Protein 7A9J (pdb70)

InterPro domains:
  IPR000873 AMP-dependent synthetase/ligase domain [PF00501] (7-368)
  IPR020845 AMP-binding, conserved site [PS00455] (165-176)
  IPR025110 AMP-binding enzyme, C-terminal domain [PF13193] (418-493)
  IPR042099 ANL, N-terminal domain [G3DSA:3.40.50.12780] (2-405)
  IPR045851 AMP-binding enzyme domain superfamily [G3DSA:3.30.300.30] (406-503)

Solvent-accessible surface area: 23138 Å² total; per-residue (Å²): 136,24,1,17,34,22,0,104,116,31,0,70,120,74,33,194,91,52,0,0,62,32,57,122,124,102,23,18,0,90,80,0,2,70,30,0,21,88,0,1,5,9,0,58,85,18,83,3,121,92,43,38,32,0,0,0,6,0,8,35,32,28,48,0,0,0,0,0,0,0,0,2,19,4,4,1,2,0,0,10,0,43,52,180,49,35,30,159,84,0,59,79,17,3,102,51,0,31,0,10,0,0,0,0,17,90,106,36,0,59,116,4,51,148,52,0,65,52,6,139,107,5,85,53,6,7,0,26,93,7,86,138,120,21,93,99,134,68,4,38,22,10,113,67,2,32,67,108,83,43,74,169,43,153,42,98,33,124,62,117,47,51,1,0,0,2,32,80,132,71,0,0,0,1,2,2,107,1,0,35,24,0,2,70,5,0,67,62,1,0,62,22,105,168,61,215,134,162,20,6,0,0,14,10,26,38,2,4,34,32,46,1,0,4,0,3,0,0,0,0,34,67,16,37,11,3,2,15,3,53,116,94,26,39,122,86,9,8,105,7,2,50,118,23,144,8,27,1,0,0,0,52,49,63,24,0,67,124,1,28,136,44,30,129,98,52,147,128,75,15,107,6,43,112,15,12,0,0,2,10,38,68,69,27,7,3,76,7,0,27,87,0,68,138,50,17,29,0,78,0,20,9,8,5,18,48,28,30,7,1,4,6,0,0,18,0,94,44,0,77,64,37,121,76,8,0,3,0,59,41,8,85,55,18,72,37,91,44,67,116,78,163,71,75,24,1,28,0,20,0,48,6,40,2,71,11,50,0,28,19,55,17,151,95,44,100,130,38,81,78,92,84,73,18,66,16,16,1,8,0,70,91,66,171,99,20,3,0,3,5,5,6,86,79,156,28,49,4,103,26,153,62,142,40,0,13,4,31,34,0,18,25,18,0,30,95,30,79,24,2,23,26,12,10,0,4,21,7,115,43,175,195,61,49,46,54,2,0,0,0,0,42,11,66,122,159,80,88,26,145,3,88,54,0,23,64,47,0,73,123,79,21,46,156,81,38,23,2,38,4,0,0,10,20,108,136,11,65,97,202,113,36,58,171,130,10,28,88,77,8,132,101,8,71,78,115,22,108,137,48,56,88,104

Foldseek 3Di:
DFLLVLLVVLCVVQVADWAAAELPDTDGSNRLVQQLLLLLVLCVVLVNAAAAEEEEEEFDDSVNLSPLSNCQQRNHAYEQDDPVDQLVRSLVCCQLVLHQAYEYEDVRCVNNVVSVVVNVSHQAYEYDPPDPVPPDRRYYHPCSSRVDGRPPDHHDFDQQGWHYFYPPVWTFTAGSQLLVQQLVLLLVQWQFDDDDVQAEEEEPRTCSHVQNVSNSSNCSSVVHHYYGYDPVCLVVVQVNCVSPVGREYEYALVSLVVVLVVQVDDDVARACLRHAYEHEEQAFCLVSQVSNCVRHVHFYKYFHDDVQQSHTFAIGRGSPVDLFTFGHAGTPPKDWDADPPVDQKGWIKIQHPSHTQAIRRSPDGHGDDNPDIDGSQWMWGADPVRITGTQGGVVQWDAFPNDTAGQSRVQSQQCVDPQFPGKGKGWEQDPPGRIAIEMETATDDVDDDDVVVVLVSCVVPHDPSNDHQKYFYANDDDVCPDSPVCNVCVVVSNVRGPHMDGD

Organism: NCBI:txid180957

B-factor: mean 47.19, std 19.4, range [20.2, 141.41]

Sequence (503 aa):
MNTFSSSFRKHALLHSKETAVKSINHNISFYNLLLLIQRIATGLKSANIKKGDRISIHMGNCFELIIATYYACLKIGAVFVPLSLKLSAKEVKNLIQHSSSCCAYIGDKKRFYETKQEIESCTMLEKIWVIDLKIEDKENNTHNWEEIISQPYDYSEDNIYTDEIASIFYTPKGIVYSQKTLIDAVNLTKVTINPRLPKSKPAILSLVDLISPWSSILITFAALQKGYSVLLLSEVDIENITETLKETQPAWIAGTPSNFHKIIKNEENNNNSLDLSETVCVAGGGDDSCATELSQKFFECFGSHLQSSYGQTELGGPVIYHHDIYAINEPSIGWPLPGVEIKINNTQSSNGELLIRSPAKTIGIWNGHDIELFPSDRWLATGDLVRQENNGNLIFLGREKDQIKIEGYPVYPIEIENTLIQHADIAASVVFSVPDKYAGERIIALIQPQKNHSLKAETIASYLSDNLAHYKHPSEYIFIKEIPVNISRRKLSNEYHLLKSQAEKVFTL

Radius of gyration: 25.02 Å; Cα contacts (8 Å, |Δi|>4): 1084; chains: 1; bounding box: 44×54×77 Å

Secondary structure (DSSP, 8-state):
--HHHHHHHHHHHSTTSEEEE-SS-EEEHHHHHHHHHHHHHHHHHTT--TT-EEEEE--S-HHHHHHHHHHHHHTPEEEE--TT--HHHHHHHHHHTT-SEEEE-HHHHHHSHHHHHT-TT-SEEEETT--GGG-BTTEEEHHHHTSSPP--------TTSEEEEEE---EEEEEHHHHHHHHHHHHTT--PPPP----EEEE-S-TTSHHHHHHHHHHHHTT-EEE---HHHHHTHHHHHHHH--SEEEE-HHHHHHHHHHHHS-SS----TT-EEEEEESS--HHHHHHHHHHH----EEEEE-GGGSSEEEEES-GGG-SS-EEEEEPTT-EEEE---SSS-EEEEEE-SS---EEE-SSSEEEPPTTPPEEEEEEEEE-TTS-EEEEEEGGG-EEETTEEE-HHHHHHHHHTSTTEEEEEEEEEEETTTEEEEEEEEEE-TT----HHHHHHHHHHHS-GGGS-SEEEE-SS------HHHHHHTHHHHHHH-SEEEE-

Nearest PDB structures (foldseek):
  7a9j-assembly1_A  TM=1.002E+00  e=0.000E+00  Pectobacterium brasiliense
  7a9i-assembly1_A  TM=9.997E-01  e=0.000E+00  Pectobacterium brasiliense
  1ult-assembly1_B  TM=7.584E-01  e=1.498E-34  Thermus thermophilus
  1v25-assembly1_B  TM=7.107E-01  e=8.959E-32  Thermus thermophilus
  5upq-assembly1_B  TM=6.745E-01  e=4.871E-26  Streptomyces platensis subsp. rosaceus

Structure (mmCIF, N/CA/C/O backbone):
data_7A9J
#
_entry.id   7A9J
#
_cell.length_a   77.611
_cell.length_b   115.167
_cell.length_c   71.013
_cell.angle_alpha   90.000
_cell.angle_beta   90.000
_cell.angle_gamma   90.000
#
_symmetry.space_group_name_H-M   'P 21 21 2'
#
loop_
_entity.id
_entity.type
_entity.pdbx_description
1 polymer Cfl
2 non-polymer '6-ethyl-1-oxidanylidene-indene-4-carboxylic acid'
3 non-polymer 'PHOSPHATE ION'
4 water water
#
loop_
_atom_site.group_PDB
_atom_site.id
_atom_site.type_symbol
_atom_site.label_atom_id
_atom_site.label_alt_id
_atom_site.label_comp_id
_atom_site.label_asym_id
_atom_site.label_entity_id
_atom_site.label_seq_id
_atom_site.pdbx_PDB_ins_code
_atom_site.Cartn_x
_atom_site.Cartn_y
_atom_site.Cartn_z
_atom_site.occupancy
_atom_site.B_iso_or_equiv
_atom_site.auth_seq_id
_atom_site.auth_comp_id
_atom_site.auth_asym_id
_atom_site.auth_atom_id
_atom_site.pdbx_PDB_model_num
ATOM 1 N N . MET A 1 22 ? 88.64693 34.19997 60.30524 1.000 69.39156 1 MET A N 1
ATOM 2 C CA . MET A 1 22 ? 87.40028 34.43134 61.02938 1.000 47.63294 1 MET A CA 1
ATOM 3 C C . MET A 1 22 ? 86.21383 33.94134 60.23455 1.000 51.29853 1 MET A C 1
ATOM 4 O O . MET A 1 22 ? 85.84264 34.54972 59.21130 1.000 46.08313 1 MET A O 1
ATOM 9 N N . ASN A 1 23 ? 85.54228 32.91842 60.73258 1.000 37.79834 2 ASN A N 1
ATOM 10 C CA . ASN A 1 23 ? 84.38051 32.43336 59.99605 1.000 31.81049 2 ASN A CA 1
ATOM 11 C C . ASN A 1 23 ? 83.13835 33.27187 60.33487 1.000 30.03936 2 ASN A C 1
ATOM 12 O O . ASN A 1 23 ? 83.18382 34.20786 61.15833 1.000 31.58090 2 ASN A O 1
ATOM 17 N N . THR A 1 24 ? 82.00627 32.95539 59.68469 1.000 29.14458 3 THR A N 1
ATOM 18 C CA . THR A 1 24 ? 80.82866 33.83234 59.78162 1.000 24.26115 3 THR A CA 1
ATOM 19 C C . THR A 1 24 ? 80.32256 33.91298 61.23525 1.000 29.69549 3 THR A C 1
ATOM 20 O O . THR A 1 24 ? 80.00408 34.99087 61.74251 1.000 28.79731 3 THR A O 1
ATOM 24 N N . PHE A 1 25 ? 80.18398 32.77235 61.91394 1.000 29.26551 4 PHE A N 1
ATOM 25 C CA . PHE A 1 25 ? 79.73629 32.87657 63.30028 1.000 31.25754 4 PHE A CA 1
ATOM 26 C C . PHE A 1 25 ? 80.72657 33.66982 64.14779 1.000 31.28114 4 PHE A C 1
ATOM 27 O O . PHE A 1 25 ? 80.32439 34.52934 64.95136 1.000 30.91007 4 PHE A O 1
ATOM 35 N N . SER A 1 26 ? 82.02276 33.36540 64.02212 1.000 30.39601 5 SER A N 1
ATOM 36 C CA . SER A 1 26 ? 82.94031 34.01114 64.95487 1.000 34.75525 5 SER A CA 1
ATOM 37 C C . SER A 1 26 ? 83.03157 35.50610 64.66580 1.000 32.67189 5 SER A C 1
ATOM 38 O O . SER A 1 26 ? 83.26990 36.30011 65.57657 1.000 34.11574 5 SER A O 1
ATOM 41 N N A SER A 1 27 ? 82.80155 35.92092 63.41019 0.588 31.08348 6 SER A N 1
ATOM 42 N N B SER A 1 27 ? 82.79819 35.90186 63.41121 0.412 31.10251 6 SER A N 1
ATOM 43 C CA A SER A 1 27 ? 82.73283 37.34897 63.11687 0.588 28.92608 6 SER A CA 1
ATOM 44 C CA B SER A 1 27 ? 82.73792 37.31773 63.08371 0.412 29.07576 6 SER A CA 1
ATOM 45 C C A SER A 1 27 ? 81.52625 37.98836 63.77086 0.588 33.16846 6 SER A C 1
ATOM 46 C C B SER A 1 27 ? 81.53433 37.98274 63.73744 0.412 33.12371 6 SER A C 1
ATOM 47 O O A SER A 1 27 ? 81.60402 39.12298 64.25585 0.588 32.38910 6 SER A O 1
ATOM 48 O O B SER A 1 27 ? 81.63216 39.11621 64.22116 0.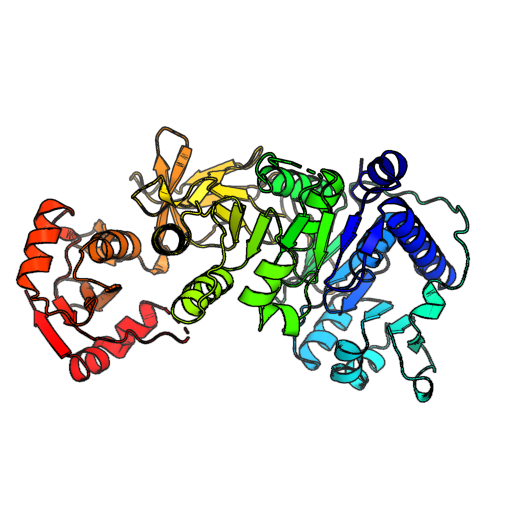412 32.38268 6 SER A O 1
ATOM 53 N N . PHE A 1 28 ? 80.37812 37.30889 63.73050 1.000 30.78525 7 PHE A N 1
ATOM 54 C CA . PHE A 1 28 ? 79.21677 37.81968 64.41798 1.000 31.97380 7 PHE A CA 1
ATOM 55 C C . PHE A 1 28 ? 79.50096 37.93945 65.92481 1.000 34.05569 7 PHE A C 1
ATOM 56 O O . PHE A 1 28 ? 79.17283 38.94832 66.56417 1.000 35.20895 7 PHE A O 1
ATOM 64 N N . ARG A 1 29 ? 80.04595 36.86586 66.50661 1.000 30.49106 8 ARG A N 1
ATOM 65 C CA . ARG A 1 29 ? 80.27003 36.79213 67.95844 1.000 32.82187 8 ARG A CA 1
ATOM 66 C C . ARG A 1 29 ? 81.14886 37.93722 68.41228 1.000 35.55508 8 ARG A C 1
ATOM 67 O O . ARG A 1 29 ? 80.84964 38.62538 69.41224 1.000 36.86561 8 ARG A O 1
ATOM 75 N N . LYS A 1 30 ? 82.26090 38.11794 67.70894 1.000 36.84581 9 LYS A N 1
ATOM 76 C CA . LYS A 1 30 ? 83.21283 39.15959 68.05453 1.000 39.68961 9 LYS A CA 1
ATOM 77 C C . LYS A 1 30 ? 82.50212 40.49973 68.08913 1.000 51.71046 9 LYS A C 1
ATOM 78 O O . LYS A 1 30 ? 82.55880 41.22006 69.092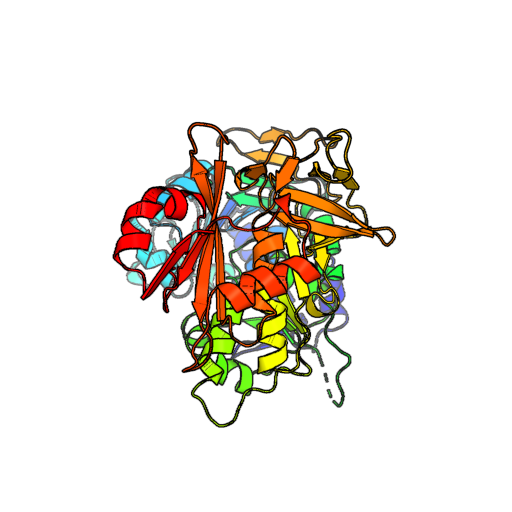40 1.000 45.05049 9 LYS A O 1
ATOM 84 N N . HIS A 1 31 ? 81.71867 40.79222 67.04733 1.000 42.79666 10 HIS A N 1
ATOM 85 C CA . HIS A 1 31 ? 80.99015 42.04900 67.06068 1.000 46.56893 10 HIS A CA 1
ATOM 86 C C . HIS A 1 31 ? 79.94000 42.11446 68.16553 1.000 53.73571 10 HIS A C 1
ATOM 87 O O . HIS A 1 31 ? 79.80007 43.14513 68.84279 1.000 46.16977 10 HIS A O 1
ATOM 94 N N . ALA A 1 32 ? 79.18638 41.04469 68.37734 1.000 46.58914 11 ALA A N 1
ATOM 95 C CA . ALA A 1 32 ? 78.20680 41.10242 69.44275 1.000 43.31375 11 ALA A CA 1
ATOM 96 C C . ALA A 1 32 ? 78.87528 41.37046 70.79222 1.000 55.71733 11 ALA A C 1
ATOM 97 O O . ALA A 1 32 ? 78.31729 42.06872 71.64623 1.000 48.47264 11 ALA A O 1
ATOM 99 N N . LEU A 1 33 ? 80.06095 40.81452 71.02111 1.000 42.59595 12 LEU A N 1
ATOM 100 C CA . LEU A 1 33 ? 80.62443 40.95049 72.36328 1.000 44.35765 12 LEU A CA 1
ATOM 101 C C . LEU A 1 33 ? 81.20801 42.32926 72.59667 1.000 61.30593 12 LEU A C 1
ATOM 102 O O . LEU A 1 33 ? 81.41447 42.72944 73.75216 1.000 53.67291 12 LEU A O 1
ATOM 107 N N . LEU A 1 34 ? 81.44150 43.07046 71.53557 1.000 44.71266 13 LEU A N 1
ATOM 108 C CA . LEU A 1 34 ? 82.01519 44.39946 71.61647 1.000 54.30423 13 LEU A CA 1
ATOM 109 C C . LEU A 1 34 ? 80.96612 45.48114 71.43461 1.000 61.51140 13 LEU A C 1
ATOM 110 O O . LEU A 1 34 ? 81.27035 46.65357 71.64730 1.000 58.65734 13 LEU A O 1
ATOM 115 N N . HIS A 1 35 ? 79.74429 45.11352 71.05808 1.000 56.24476 14 HIS A N 1
ATOM 116 C CA . HIS A 1 35 ? 78.66412 46.06534 70.80365 1.000 52.88501 14 HIS A CA 1
ATOM 117 C C . HIS A 1 35 ? 77.36608 45.52123 71.36572 1.000 39.55837 14 HIS A C 1
ATOM 118 O O . HIS A 1 35 ? 76.29725 45.62345 70.75229 1.000 39.64964 14 HIS A O 1
ATOM 125 N N . SER A 1 36 ? 77.47682 45.00546 72.58823 1.000 46.65410 15 SER A N 1
ATOM 126 C CA . SER A 1 36 ? 76.46472 44.13854 73.16783 1.000 42.67709 15 SER A CA 1
ATOM 127 C C . SER A 1 36 ? 75.09140 44.78405 73.18654 1.000 37.73114 15 SER A C 1
ATOM 128 O O . SER A 1 36 ? 74.08874 44.09759 72.96112 1.000 36.51602 15 SER A O 1
ATOM 131 N N . LYS A 1 37 ? 75.01219 46.08319 73.54052 1.000 35.13532 16 LYS A N 1
ATOM 132 C CA . LYS A 1 37 ? 73.72584 46.68745 73.85641 1.000 37.45685 16 LYS A CA 1
ATOM 133 C C . LYS A 1 37 ? 72.97922 47.15248 72.63589 1.000 37.42728 16 LYS A C 1
ATOM 134 O O . LYS A 1 37 ? 71.79089 47.49719 72.72889 1.000 37.41876 16 LYS A O 1
ATOM 140 N N . GLU A 1 38 ? 73.64666 47.18466 71.49794 1.000 35.93735 17 GLU A N 1
ATOM 141 C CA . GLU A 1 38 ? 73.01287 47.75292 70.32018 1.000 37.94018 17 GLU A CA 1
ATOM 142 C C . GLU A 1 38 ? 72.03861 46.75970 69.70361 1.000 31.03820 17 GLU A C 1
ATOM 143 O O . GLU A 1 38 ? 72.16142 45.54885 69.89659 1.000 30.29643 17 GLU A O 1
ATOM 149 N N . THR A 1 39 ? 70.99352 47.30455 69.09377 1.000 33.93256 18 THR A N 1
ATOM 150 C CA . THR A 1 39 ? 69.96922 46.46872 68.47224 1.000 36.82415 18 THR A CA 1
ATOM 151 C C . THR A 1 39 ? 70.56070 45.73045 67.27628 1.000 33.03709 18 THR A C 1
ATOM 152 O O . THR A 1 39 ? 71.11271 46.35048 66.36993 1.000 32.02684 18 THR A O 1
ATOM 156 N N . ALA A 1 40 ? 70.41904 44.40814 67.26899 1.000 29.72217 19 ALA A N 1
ATOM 157 C CA . ALA A 1 40 ? 70.84085 43.62203 66.11384 1.000 29.35150 19 ALA A CA 1
ATOM 158 C C . ALA A 1 40 ? 69.69288 43.41001 65.12101 1.000 29.76634 19 ALA A C 1
ATOM 159 O O . ALA A 1 40 ? 69.90944 43.49191 63.89910 1.000 27.33978 19 ALA A O 1
ATOM 161 N N . VAL A 1 41 ? 68.48968 43.07819 65.57737 1.000 26.60803 20 VAL A N 1
ATOM 162 C CA . VAL A 1 41 ? 67.35159 42.73427 64.71814 1.000 26.54448 20 VAL A CA 1
ATOM 163 C C . VAL A 1 41 ? 66.12488 43.40494 65.30060 1.000 37.77513 20 VAL A C 1
ATOM 164 O O . VAL A 1 41 ? 65.96070 43.46761 66.52664 1.000 34.74964 20 VAL A O 1
ATOM 168 N N . LYS A 1 42 ? 65.26934 43.90678 64.43873 1.000 28.47813 21 LYS A N 1
ATOM 169 C CA . LYS A 1 42 ? 64.01440 44.47665 64.88896 1.000 32.71827 21 LYS A CA 1
ATOM 170 C C . LYS A 1 42 ? 62.90899 44.10484 63.92254 1.000 34.32804 21 LYS A C 1
ATOM 171 O O . LYS A 1 42 ? 63.14160 43.73834 62.76707 1.000 31.43233 21 LYS A O 1
ATOM 177 N N . SER A 1 43 ? 61.69852 44.12271 64.45054 1.000 32.61039 22 SER A N 1
ATOM 178 C CA . SER A 1 43 ? 60.49883 43.93867 63.66276 1.000 35.50812 22 SER A CA 1
ATOM 179 C C . SER A 1 43 ? 59.63025 45.10819 64.03159 1.000 38.72573 22 SER A C 1
ATOM 180 O O . SER A 1 43 ? 60.07954 46.02322 64.74028 1.000 40.14153 22 SER A O 1
ATOM 183 N N . ILE A 1 44 ? 58.39159 45.12144 63.56509 1.000 31.95063 23 ILE A N 1
ATOM 184 C CA . ILE A 1 44 ? 57.53129 46.21352 63.96091 1.000 37.23003 23 ILE A CA 1
ATOM 185 C C . ILE A 1 44 ? 57.28283 46.17886 65.47022 1.000 44.45243 23 ILE A C 1
ATOM 186 O O . ILE A 1 44 ? 57.19324 47.22521 66.10611 1.000 46.91545 23 ILE A O 1
ATOM 191 N N . ASN A 1 45 ? 57.16075 44.98845 66.05766 1.000 40.36332 24 ASN A N 1
ATOM 192 C CA . ASN A 1 45 ? 56.78527 44.88918 67.47429 1.000 46.10236 24 ASN A CA 1
ATOM 193 C C . ASN A 1 45 ? 57.85786 44.34333 68.40018 1.000 42.38676 24 ASN A C 1
ATOM 194 O O . ASN A 1 45 ? 57.59683 44.20887 69.61041 1.000 44.74934 24 ASN A O 1
ATOM 199 N N . HIS A 1 46 ? 59.03340 44.02542 67.89709 1.000 40.78928 25 HIS A N 1
ATOM 200 C CA . HIS A 1 46 ? 60.04020 43.35591 68.69600 1.000 41.43438 25 HIS A CA 1
ATOM 201 C C . HIS A 1 46 ? 61.42268 43.86415 68.33460 1.000 40.85598 25 HIS A C 1
ATOM 202 O O . HIS A 1 46 ? 61.67458 44.41870 67.25186 1.000 35.96152 25 HIS A O 1
ATOM 209 N N . ASN A 1 47 ? 62.34369 43.61470 69.24691 1.000 31.74034 26 ASN A N 1
ATOM 210 C CA . ASN A 1 47 ? 63.73189 43.84534 68.92977 1.000 34.24922 26 ASN A CA 1
ATOM 211 C C . ASN A 1 47 ? 64.59252 42.94138 69.79478 1.000 35.65268 26 ASN A C 1
ATOM 212 O O . ASN A 1 47 ? 64.17422 42.44954 70.86246 1.000 35.80161 26 ASN A O 1
ATOM 217 N N . ILE A 1 48 ? 65.81996 42.77701 69.35205 1.000 30.83955 27 ILE A N 1
ATOM 218 C CA . ILE A 1 48 ? 66.77084 41.97690 70.10629 1.000 34.71923 27 ILE A CA 1
ATOM 219 C C . ILE A 1 48 ? 68.14272 42.61422 69.95209 1.000 30.66526 27 ILE A C 1
ATOM 220 O O . ILE A 1 48 ? 68.53662 43.00337 68.84516 1.000 33.73051 27 ILE A O 1
ATOM 225 N N . SER A 1 49 ? 68.86452 42.75189 71.07135 1.000 29.75672 28 SER A N 1
ATOM 226 C CA . SER A 1 49 ? 70.21303 43.29060 70.99965 1.000 32.78652 28 SER A CA 1
ATOM 227 C C . SER A 1 49 ? 71.18749 42.27349 70.42706 1.000 31.18088 28 SER A C 1
ATOM 228 O O . SER A 1 49 ? 70.94484 41.06338 70.43458 1.000 29.66574 28 SER A O 1
ATOM 231 N N . PHE A 1 50 ? 72.36568 42.76856 70.04665 1.000 29.19705 29 PHE A N 1
ATOM 232 C CA . PHE A 1 50 ? 73.43635 41.83938 69.64326 1.000 34.85856 29 PHE A CA 1
ATOM 233 C C . PHE A 1 50 ? 73.74430 40.80722 70.74244 1.000 34.00460 29 PHE A C 1
ATOM 234 O O . PHE A 1 50 ? 73.85886 39.59396 70.46861 1.000 31.79504 29 PHE A O 1
ATOM 242 N N . TYR A 1 51 ? 73.85188 41.27313 71.98366 1.000 30.09043 30 TYR A N 1
ATOM 243 C CA . TYR A 1 51 ? 74.21740 40.36156 73.06464 1.000 33.78019 30 TYR A CA 1
ATOM 244 C C . TYR A 1 51 ? 73.14221 39.31466 73.23503 1.000 35.49794 30 TYR A C 1
ATOM 245 O O . TYR A 1 51 ? 73.44063 38.11712 73.31422 1.000 33.03726 30 TYR A O 1
ATOM 254 N N . ASN A 1 52 ? 71.87879 39.74584 73.27881 1.000 31.39744 31 ASN A N 1
ATOM 255 C CA . ASN A 1 52 ? 70.80191 38.75138 73.47303 1.000 35.40483 31 ASN A CA 1
ATOM 256 C C . ASN A 1 52 ? 70.62652 37.81265 72.28286 1.000 32.05447 31 ASN A C 1
ATOM 257 O O . ASN A 1 52 ? 70.18991 36.65839 72.46309 1.000 32.78248 31 ASN A O 1
ATOM 262 N N . LEU A 1 53 ? 70.89458 38.28823 71.05280 1.000 31.01815 32 LEU A N 1
ATOM 263 C CA . LEU A 1 53 ? 70.89189 37.38559 69.92133 1.000 29.79087 32 LEU A CA 1
ATOM 264 C C . LEU A 1 53 ? 72.00297 36.35062 70.04928 1.000 29.57734 32 LEU A C 1
ATOM 265 O O . LEU A 1 53 ? 71.76275 35.16826 69.80124 1.000 28.67603 32 LEU A O 1
ATOM 270 N N . LEU A 1 54 ? 73.21054 36.75745 70.46977 1.000 28.80375 33 LEU A N 1
ATOM 271 C CA . LEU A 1 54 ? 74.25409 35.77168 70.75683 1.000 31.97807 33 LEU A CA 1
ATOM 272 C C . LEU A 1 54 ? 73.80743 34.76471 71.82186 1.000 34.81783 33 LEU A C 1
ATOM 273 O O . LEU A 1 54 ? 74.05653 33.56095 71.68697 1.000 32.14364 33 LEU A O 1
ATOM 278 N N . LEU A 1 55 ? 73.15463 35.22355 72.88732 1.000 31.25278 34 LEU A N 1
ATOM 279 C CA . LEU A 1 55 ? 72.70341 34.27743 73.90876 1.000 32.55787 34 LEU A CA 1
ATOM 280 C C . LEU A 1 55 ? 71.71984 33.27734 73.32652 1.000 33.68012 34 LEU A C 1
ATOM 281 O O . LEU A 1 55 ? 71.83540 32.08341 73.60685 1.000 34.80063 34 LEU A O 1
ATOM 286 N N . LEU A 1 56 ? 70.78521 33.74294 72.48100 1.000 32.16488 35 LEU A N 1
ATOM 287 C CA . LEU A 1 56 ? 69.81674 32.84199 71.83461 1.000 35.46861 35 LEU A CA 1
ATOM 288 C C . LEU A 1 56 ? 70.51711 31.82917 70.91464 1.000 32.21564 35 LEU A C 1
ATOM 289 O O . LEU A 1 56 ? 70.22059 30.62064 70.94404 1.000 34.60713 35 LEU A O 1
ATOM 294 N N . ILE A 1 57 ? 71.48943 32.31055 70.13545 1.000 30.31810 36 ILE A N 1
ATOM 295 C CA . ILE A 1 57 ? 72.27172 31.43695 69.26011 1.000 34.96787 36 ILE A CA 1
ATOM 296 C C . ILE A 1 57 ? 72.95085 30.35377 70.07012 1.000 30.59055 36 ILE A C 1
ATOM 297 O O . ILE A 1 57 ? 72.96973 29.16917 69.68226 1.000 32.95540 36 ILE A O 1
ATOM 302 N N . GLN A 1 58 ? 73.53594 30.74545 71.20125 1.000 31.85414 37 GLN A N 1
ATOM 303 C CA . GLN A 1 58 ? 74.20798 29.77210 72.05494 1.000 37.65245 37 GLN A CA 1
ATOM 304 C C . GLN A 1 58 ? 73.24053 28.72795 72.59170 1.000 39.57293 37 GLN A C 1
ATOM 305 O O . GLN A 1 58 ? 73.59368 27.53684 72.61549 1.000 35.57863 37 GLN A O 1
ATOM 311 N N . ARG A 1 59 ? 72.03200 29.15020 73.05295 1.000 34.11932 38 ARG A N 1
ATOM 312 C CA . ARG A 1 59 ? 71.05137 28.18504 73.55763 1.000 41.62092 38 ARG A CA 1
ATOM 313 C C . ARG A 1 59 ? 70.61711 27.20739 72.44858 1.000 35.67615 38 ARG A C 1
ATOM 314 O O . ARG A 1 59 ? 70.50152 25.98132 72.70528 1.000 35.38288 38 ARG A O 1
ATOM 322 N N . ILE A 1 60 ? 70.42313 27.72100 71.22945 1.000 34.34583 39 ILE A N 1
ATOM 323 C CA . ILE A 1 60 ? 70.01512 26.84534 70.12971 1.000 32.89625 39 ILE A CA 1
ATOM 324 C C . ILE A 1 60 ? 71.12085 25.83569 69.84891 1.000 33.67165 39 ILE A C 1
ATOM 325 O O . ILE A 1 60 ? 70.87178 24.62555 69.76528 1.000 33.34916 39 ILE A O 1
ATOM 330 N N . ALA A 1 61 ? 72.36824 26.30919 69.78505 1.000 32.63723 40 ALA A N 1
ATOM 331 C CA . ALA A 1 61 ? 73.50105 25.39925 69.61433 1.000 37.81171 40 ALA A CA 1
ATOM 332 C C . ALA A 1 61 ? 73.52566 24.30972 70.67502 1.000 42.31426 40 ALA A C 1
ATOM 333 O O . ALA A 1 61 ? 73.77290 23.13287 70.36246 1.000 39.25267 40 ALA A O 1
ATOM 335 N N . THR A 1 62 ? 73.27343 24.66613 71.94611 1.000 38.34970 41 THR A N 1
ATOM 336 C CA . THR A 1 62 ? 73.28125 23.63476 72.96492 1.000 41.76560 41 THR A CA 1
ATOM 337 C C . THR A 1 62 ? 72.12937 22.65781 72.76817 1.000 41.55792 41 THR A C 1
ATOM 338 O O . THR A 1 62 ? 72.30982 21.44736 72.94840 1.000 38.34346 41 THR A O 1
ATOM 342 N N . GLY A 1 63 ? 70.94785 23.16337 72.39214 1.000 37.30173 42 GLY A N 1
ATOM 343 C CA . GLY A 1 63 ? 69.81401 22.27812 72.17284 1.000 45.79764 42 GLY A CA 1
ATOM 344 C C . GLY A 1 63 ? 70.04510 21.30158 71.02799 1.000 37.84548 42 GLY A C 1
ATOM 345 O O . GLY A 1 63 ? 69.74267 20.09575 71.15199 1.000 42.49112 42 GLY A O 1
ATOM 346 N N . LEU A 1 64 ? 70.62660 21.79119 69.93636 1.000 38.49056 43 LEU A N 1
ATOM 347 C CA . LEU A 1 64 ? 70.97613 20.94542 68.79739 1.000 37.62101 43 LEU A CA 1
ATOM 348 C C . LEU A 1 64 ? 71.93523 19.85647 69.23408 1.000 40.38137 43 LEU A C 1
ATOM 349 O O . LEU A 1 64 ? 71.71712 18.66783 68.97526 1.000 39.84756 43 LEU A O 1
ATOM 354 N N . LYS A 1 65 ? 73.00560 20.24263 69.92621 1.000 41.20225 44 LYS A N 1
ATOM 355 C CA . LYS A 1 65 ? 73.97435 19.22612 70.32232 1.000 41.59654 44 LYS A CA 1
ATOM 356 C C . LYS A 1 65 ? 73.37629 18.28489 71.35011 1.000 47.14321 44 LYS A C 1
ATOM 357 O O . LYS A 1 65 ? 73.65455 17.07395 71.31531 1.000 46.00301 44 LYS A O 1
ATOM 363 N N . SER A 1 66 ? 72.52871 18.79929 72.24737 1.000 42.17576 45 SER A N 1
ATOM 364 C CA . SER A 1 66 ? 71.90430 17.90944 73.22700 1.000 43.25248 45 SER A CA 1
ATOM 365 C C . SER A 1 66 ? 70.97229 16.89855 72.57474 1.000 48.43856 45 SER A C 1
ATOM 366 O O . SER A 1 66 ? 70.75672 15.80692 73.12433 1.000 48.36459 45 SER A O 1
ATOM 369 N N . ALA A 1 67 ? 70.41215 17.25518 71.42077 1.000 43.72515 46 ALA A N 1
ATOM 370 C CA . ALA A 1 67 ? 69.57576 16.38182 70.61715 1.000 48.59664 46 ALA A CA 1
ATOM 371 C C . ALA A 1 67 ? 70.38154 15.56486 69.62995 1.000 46.22071 46 ALA A C 1
ATOM 372 O O . ALA A 1 67 ? 69.80766 15.02016 68.68899 1.000 47.91668 46 ALA A O 1
ATOM 374 N N . ASN A 1 68 ? 71.69948 15.48835 69.81168 1.000 50.70935 47 ASN A N 1
ATOM 375 C CA . ASN A 1 68 ? 72.57540 14.59734 69.06416 1.000 49.50442 47 ASN A CA 1
ATOM 376 C C . ASN A 1 68 ? 72.82020 15.08155 67.63155 1.000 52.45252 47 ASN A C 1
ATOM 377 O O . ASN A 1 68 ? 73.22647 14.29314 66.76750 1.000 52.45294 47 ASN A O 1
ATOM 382 N N . ILE A 1 69 ? 72.56096 16.35524 67.35409 1.000 44.15699 48 ILE A N 1
ATOM 383 C CA . ILE A 1 69 ? 73.01274 16.97658 66.11183 1.000 44.43748 48 ILE A CA 1
ATOM 384 C C . ILE A 1 69 ? 74.51224 17.23951 66.22499 1.000 57.81285 48 ILE A C 1
ATOM 385 O O . ILE A 1 69 ? 75.00950 17.67026 67.27932 1.000 56.19780 48 ILE A O 1
ATOM 390 N N . LYS A 1 70 ? 75.24770 16.88819 65.17480 1.000 46.53341 49 LYS A N 1
ATOM 391 C CA . LYS A 1 70 ? 76.70480 16.89834 65.17487 1.000 48.35219 49 LYS A CA 1
ATOM 392 C C . LYS A 1 70 ? 77.17020 17.69885 63.97544 1.000 46.87363 49 LYS A C 1
ATOM 393 O O . LYS A 1 70 ? 76.40554 17.90778 63.04007 1.000 42.52005 49 LYS A O 1
ATOM 399 N N . LYS A 1 71 ? 78.42083 18.16430 64.02774 1.000 42.79300 50 LYS A N 1
ATOM 400 C CA . LYS A 1 71 ? 79.06065 18.77186 62.85838 1.000 43.91491 50 LYS A CA 1
ATOM 401 C C . LYS A 1 71 ? 78.86043 17.87180 61.64342 1.000 41.97824 50 LYS A C 1
ATOM 402 O O . LYS A 1 71 ? 79.10427 16.66793 61.72258 1.000 41.88172 50 LYS A O 1
ATOM 408 N N . GLY A 1 72 ? 78.41462 18.45610 60.51899 1.000 40.54500 51 GLY A N 1
ATOM 409 C CA . GLY A 1 72 ? 78.17705 17.73001 59.28695 1.000 48.05634 51 GLY A CA 1
ATOM 410 C C . GLY A 1 72 ? 76.75924 17.21756 59.07416 1.000 47.34380 51 GLY A C 1
ATOM 411 O O . GLY A 1 72 ? 76.40255 16.87338 57.93848 1.000 43.07316 51 GLY A O 1
ATOM 412 N N . ASP A 1 73 ? 75.94712 17.13659 60.12855 1.000 41.86917 52 ASP A N 1
ATOM 413 C CA . ASP A 1 73 ? 74.53557 16.81653 59.96090 1.000 41.36468 52 ASP A CA 1
ATOM 414 C C . ASP A 1 73 ? 73.82936 17.93810 59.20060 1.000 40.72686 52 ASP A C 1
ATOM 415 O O . ASP A 1 73 ? 74.14581 19.11490 59.36392 1.000 39.55904 52 ASP A O 1
ATOM 420 N N . ARG A 1 74 ? 72.81869 17.57809 58.42204 1.000 39.39137 53 ARG A N 1
ATOM 421 C CA . ARG A 1 74 ? 72.11036 18.53987 57.58144 1.000 40.38845 53 ARG A CA 1
ATOM 422 C C . ARG A 1 74 ? 70.75723 18.84753 58.20988 1.000 32.01208 53 ARG A C 1
ATOM 423 O O . ARG A 1 74 ? 70.00669 17.94861 58.56249 1.000 37.29213 53 ARG A O 1
ATOM 431 N N . ILE A 1 75 ? 70.45128 20.13211 58.33784 1.000 31.55488 54 ILE A N 1
ATOM 432 C CA . ILE A 1 75 ? 69.21781 20.59260 58.94168 1.000 30.46433 54 ILE A CA 1
ATOM 433 C C . ILE A 1 75 ? 68.43862 21.38698 57.90235 1.000 30.56085 54 ILE A C 1
ATOM 434 O O . ILE A 1 75 ? 68.92963 22.41121 57.41131 1.000 31.81112 54 ILE A O 1
ATOM 439 N N . SER A 1 76 ? 67.22814 20.92291 57.57077 1.000 33.22132 55 SER A N 1
ATOM 440 C CA . SER A 1 76 ? 66.33776 21.69271 56.69181 1.000 32.24990 55 SER A CA 1
ATOM 441 C C . SER A 1 76 ? 65.64715 22.77541 57.50893 1.000 36.67703 55 SER A C 1
ATOM 442 O O . SER A 1 76 ? 65.17813 22.51065 58.61346 1.000 31.26163 55 SER A O 1
ATOM 445 N N . ILE A 1 77 ? 65.59984 23.99605 56.97630 1.000 30.63196 56 ILE A N 1
ATOM 446 C CA . ILE A 1 77 ? 65.06096 25.14123 57.69308 1.000 31.57516 56 ILE A CA 1
ATOM 447 C C . ILE A 1 77 ? 63.93640 25.71143 56.84736 1.000 32.34446 56 ILE A C 1
ATOM 448 O O . ILE A 1 77 ? 64.10110 25.93760 55.63682 1.000 31.29798 56 ILE A O 1
ATOM 453 N N . HIS A 1 78 ? 62.82449 25.98109 57.48187 1.000 30.17828 57 HIS A N 1
ATOM 454 C CA . HIS A 1 78 ? 61.62865 26.20255 56.66127 1.000 32.57391 57 HIS A CA 1
ATOM 455 C C . HIS A 1 78 ? 60.74473 27.16979 57.45618 1.000 40.86088 57 HIS A C 1
ATOM 456 O O . HIS A 1 78 ? 59.84070 26.75851 58.16247 1.000 33.34798 57 HIS A O 1
ATOM 463 N N . MET A 1 79 ? 61.03448 28.47591 57.35662 1.000 31.25896 58 MET A N 1
ATOM 464 C CA . MET A 1 79 ? 60.28791 29.43950 58.16158 1.000 32.38147 58 MET A CA 1
ATOM 465 C C . MET A 1 79 ? 60.33000 30.84742 57.56155 1.000 32.72884 58 MET A C 1
ATOM 466 O O . MET A 1 79 ? 61.19599 31.18299 56.73060 1.000 31.52958 58 MET A O 1
ATOM 471 N N . GLY A 1 80 ? 59.29575 31.62161 57.91702 1.000 30.25791 59 GLY A N 1
ATOM 472 C CA . GLY A 1 80 ? 59.18900 33.01325 57.50696 1.000 35.61732 59 GLY A CA 1
ATOM 473 C C . GLY A 1 80 ? 60.13431 33.88732 58.31872 1.000 32.48391 59 GLY A C 1
ATOM 474 O O . GLY A 1 80 ? 60.94256 33.40173 59.10624 1.000 34.12759 59 GLY A O 1
ATOM 475 N N . ASN A 1 81 ? 60.11154 35.19924 58.04448 1.000 28.56291 60 ASN A N 1
ATOM 476 C CA . ASN A 1 81 ? 61.12296 36.06605 58.64719 1.000 27.80990 60 ASN A CA 1
ATOM 477 C C . ASN A 1 81 ? 60.86867 36.19640 60.16110 1.000 29.72686 60 ASN A C 1
ATOM 478 O O . ASN A 1 81 ? 59.80605 36.65458 60.56628 1.000 34.08615 60 ASN A O 1
ATOM 483 N N . CYS A 1 82 ? 61.82333 35.79287 60.95195 1.000 27.71998 61 CYS A N 1
ATOM 484 C CA . CYS A 1 82 ? 61.70621 35.97035 62.41398 1.000 29.15855 61 CYS A CA 1
ATOM 485 C C . CYS A 1 82 ? 63.10954 35.95207 62.99591 1.000 27.43241 61 CYS A C 1
ATOM 486 O O . CYS A 1 82 ? 64.08842 35.57199 62.32252 1.000 28.01582 61 CYS A O 1
ATOM 489 N N . PHE A 1 83 ? 63.20098 36.33503 64.29519 1.000 27.33856 62 PHE A N 1
ATOM 490 C CA . PHE A 1 83 ? 64.53475 36.38261 64.88691 1.000 26.94879 62 PHE A CA 1
ATOM 491 C C . PHE A 1 83 ? 65.09789 34.95692 65.02925 1.000 29.12946 62 PHE A C 1
ATOM 492 O O . PHE A 1 83 ? 66.31335 34.73367 64.95250 1.000 28.74032 62 PHE A O 1
ATOM 500 N N . GLU A 1 84 ? 64.20474 33.98105 65.21406 1.000 29.35147 63 GLU A N 1
ATOM 501 C CA . GLU A 1 84 ? 64.65361 32.60194 65.34651 1.000 27.04778 63 GLU A CA 1
ATOM 502 C C . GLU A 1 84 ? 65.34139 32.10665 64.09100 1.000 30.58715 63 GLU A C 1
ATOM 503 O O . GLU A 1 84 ? 66.25267 31.25932 64.20609 1.000 29.80232 63 GLU A O 1
ATOM 509 N N . LEU A 1 85 ? 64.95854 32.64150 62.90344 1.000 27.05107 64 LEU A N 1
ATOM 510 C CA . LEU A 1 85 ? 65.57201 32.16475 61.66506 1.000 28.08739 64 LEU A CA 1
ATOM 511 C C . LEU A 1 85 ? 67.04072 32.56727 61.62987 1.000 26.38891 64 LEU A C 1
ATOM 512 O O . LEU A 1 85 ? 67.91875 31.72294 61.38622 1.000 26.70613 64 LEU A O 1
ATOM 517 N N A ILE A 1 86 ? 67.34072 33.84139 61.90455 0.604 27.73541 65 ILE A N 1
ATOM 518 N N B ILE A 1 86 ? 67.31687 33.86109 61.86821 0.396 27.67236 65 ILE A N 1
ATOM 519 C CA A ILE A 1 86 ? 68.74479 34.24375 61.83260 0.604 28.36182 65 ILE A CA 1
ATOM 520 C CA B ILE A 1 86 ? 68.69702 34.34780 61.92573 0.396 28.25362 65 ILE A CA 1
ATOM 521 C C A ILE A 1 86 ? 69.53373 33.62714 62.99146 0.604 26.27592 65 ILE A C 1
ATOM 522 C C B ILE A 1 86 ? 69.47612 33.56344 62.96385 0.396 26.39452 65 ILE A C 1
ATOM 523 O O A ILE A 1 86 ? 70.69560 33.22394 62.81649 0.604 26.06591 65 ILE A O 1
ATOM 524 O O B ILE A 1 86 ? 70.55630 33.01786 62.69109 0.396 26.14500 65 ILE A O 1
ATOM 533 N N . ALA A 1 87 ? 68.90687 33.45498 64.16255 1.000 25.82795 66 ALA A N 1
ATOM 534 C CA . ALA A 1 87 ? 69.60892 32.78155 65.23663 1.000 26.87039 66 ALA A CA 1
ATOM 535 C C . ALA A 1 87 ? 69.95073 31.34291 64.85994 1.000 29.29435 66 ALA A C 1
ATOM 536 O O . ALA A 1 87 ? 71.03586 30.83642 65.21583 1.000 27.71013 66 ALA A O 1
ATOM 538 N N . THR A 1 88 ? 69.02180 30.66394 64.16273 1.000 26.95030 67 THR A N 1
ATOM 539 C CA . THR A 1 88 ? 69.24365 29.26799 63.79765 1.000 28.36377 67 THR A CA 1
ATOM 540 C C . THR A 1 88 ? 70.35177 29.15236 62.77255 1.000 27.67967 67 THR A C 1
ATOM 541 O O . THR A 1 88 ? 71.17874 28.25052 62.86743 1.000 29.17462 67 THR A O 1
ATOM 545 N N . TYR A 1 89 ? 70.38811 30.06389 61.76927 1.000 29.41599 68 TYR A N 1
ATOM 546 C CA . TYR A 1 89 ? 71.53494 30.04756 60.85613 1.000 29.75736 68 TYR A CA 1
ATOM 547 C C . TYR A 1 89 ? 72.84834 30.12811 61.63436 1.000 29.35910 68 TYR A C 1
ATOM 548 O O . TYR A 1 89 ? 73.77420 29.35495 61.38550 1.000 26.41614 68 TYR A O 1
ATOM 557 N N . TYR A 1 90 ? 72.95135 31.07064 62.57616 1.000 26.29354 69 TYR A N 1
ATOM 558 C CA . TYR A 1 90 ? 74.20599 31.20725 63.28954 1.000 29.43841 69 TYR A CA 1
ATOM 559 C C . TYR A 1 90 ? 74.49096 30.01483 64.20220 1.000 28.61123 69 TYR A C 1
ATOM 560 O O . TYR A 1 90 ? 75.66738 29.63825 64.40206 1.000 26.91228 69 TYR A O 1
ATOM 569 N N . ALA A 1 91 ? 73.44882 29.42931 64.79384 1.000 29.86120 70 ALA A N 1
ATOM 570 C CA . ALA A 1 91 ? 73.68512 28.23853 65.61197 1.000 33.73969 70 ALA A CA 1
ATOM 571 C C . ALA A 1 91 ? 74.22778 27.07118 64.77965 1.000 29.44342 70 ALA A C 1
ATOM 572 O O . ALA A 1 91 ? 75.10447 26.32203 65.26758 1.000 30.71866 70 ALA A O 1
ATOM 574 N N . CYS A 1 92 ? 73.69628 26.88341 63.54434 1.000 29.82200 71 CYS A N 1
ATOM 575 C CA . CYS A 1 92 ? 74.19443 25.84586 62.65595 1.000 33.52986 71 CYS A CA 1
ATOM 576 C C . CYS A 1 92 ? 75.65277 26.09611 62.32514 1.000 30.96406 71 CYS A C 1
ATOM 577 O O . CYS A 1 92 ? 76.49732 25.19135 62.40802 1.000 32.26563 71 CYS A O 1
ATOM 580 N N . LEU A 1 93 ? 75.96003 27.35465 62.00494 1.000 27.64309 72 LEU A N 1
ATOM 581 C CA . LEU A 1 93 ? 77.34140 27.73981 61.71348 1.000 34.64581 72 LEU A CA 1
ATOM 582 C C . LEU A 1 93 ? 78.26068 27.49478 62.89837 1.000 34.95188 72 LEU A C 1
ATOM 583 O O . LEU A 1 93 ? 79.39637 27.02464 62.72521 1.000 30.80015 72 LEU A O 1
ATOM 588 N N . LYS A 1 94 ? 77.80290 27.85838 64.10922 1.000 30.87231 73 LYS A N 1
ATOM 589 C CA . LYS A 1 94 ? 78.60609 27.69791 65.30196 1.000 31.84955 73 LYS A CA 1
ATOM 590 C C . LYS A 1 94 ? 79.03425 26.24842 65.48936 1.000 34.65256 73 LYS A C 1
ATOM 591 O O . LYS A 1 94 ? 80.18032 25.97346 65.85891 1.000 33.30592 73 LYS A O 1
ATOM 597 N N . ILE A 1 95 ? 78.11770 25.30125 65.25482 1.000 33.72121 74 ILE A N 1
ATOM 598 C CA . ILE A 1 95 ? 78.42712 23.92054 65.52305 1.000 34.19854 74 ILE A CA 1
ATOM 599 C C . ILE A 1 95 ? 78.80846 23.15272 64.28922 1.000 37.73731 74 ILE A C 1
ATOM 600 O O . ILE A 1 95 ? 79.18604 21.95903 64.42295 1.000 35.64991 74 ILE A O 1
ATOM 605 N N . GLY A 1 96 ? 78.78195 23.79723 63.10297 1.000 36.07935 75 GLY A N 1
ATOM 606 C CA . GLY A 1 96 ? 79.12183 23.11145 61.87727 1.000 39.30145 75 GLY A CA 1
ATOM 607 C C . GLY A 1 96 ? 78.01526 22.25108 61.33656 1.000 38.01215 75 GLY A C 1
ATOM 608 O O . GLY A 1 96 ? 78.28791 21.32601 60.56626 1.000 35.48725 75 GLY A O 1
ATOM 609 N N . ALA A 1 97 ? 76.78192 22.47589 61.77036 1.000 33.83546 76 ALA A N 1
ATOM 610 C CA . ALA A 1 97 ? 75.66380 21.82166 61.11624 1.000 33.64379 76 ALA A CA 1
ATOM 611 C C . ALA A 1 97 ? 75.36112 22.54187 59.81106 1.000 35.63229 76 ALA A C 1
ATOM 612 O O . ALA A 1 97 ? 75.40460 23.77423 59.72797 1.000 33.58409 76 ALA A O 1
ATOM 614 N N . VAL A 1 98 ? 75.09814 21.74449 58.78757 1.000 32.42588 77 VAL A N 1
ATOM 615 C CA . VAL A 1 98 ? 74.86319 22.24921 57.43540 1.000 32.91696 77 VAL A CA 1
ATOM 616 C C . VAL A 1 98 ? 73.40862 22.69151 57.32712 1.000 32.70764 77 VAL A C 1
ATOM 617 O O . VAL A 1 98 ? 72.48977 21.88587 57.51247 1.000 36.45971 77 VAL A O 1
ATOM 621 N N . PHE A 1 99 ? 73.16992 23.96774 57.04579 1.000 28.77966 78 PHE A N 1
ATOM 622 C CA . PHE A 1 99 ? 71.77264 24.35965 56.95282 1.000 30.53083 78 PHE A CA 1
ATOM 623 C C . PHE A 1 99 ? 71.28641 24.37239 55.50984 1.000 29.28435 78 PHE A C 1
ATOM 624 O O . PHE A 1 99 ? 72.04149 24.67709 54.58643 1.000 29.01029 78 PHE A O 1
ATOM 632 N N . VAL A 1 100 ? 70.02584 23.98946 55.34327 1.000 28.41811 79 VAL A N 1
ATOM 633 C CA . VAL A 1 100 ? 69.41896 23.76532 54.01198 1.000 27.66362 79 VAL A CA 1
ATOM 634 C C . VAL A 1 100 ? 68.12151 24.56504 53.99445 1.000 31.98720 79 VAL A C 1
ATOM 635 O O . VAL A 1 100 ? 67.06715 24.05447 54.38179 1.000 30.95301 79 VAL A O 1
ATOM 639 N N . PRO A 1 101 ? 68.15603 25.82780 53.56553 1.000 30.28510 80 PRO A N 1
ATOM 640 C CA . PRO A 1 101 ? 66.95158 26.64628 53.58279 1.000 29.34285 80 PRO A CA 1
ATOM 641 C C . PRO A 1 101 ? 65.95524 26.16987 52.52066 1.000 29.61424 80 PRO A C 1
ATOM 642 O O . PRO A 1 101 ? 66.32263 25.84638 51.36740 1.000 35.48007 80 PRO A O 1
ATOM 646 N N . LEU A 1 102 ? 64.69674 26.04403 52.93417 1.000 32.28150 81 LEU A N 1
ATOM 647 C CA . LEU A 1 102 ? 63.60999 25.58709 52.06142 1.000 32.78221 81 LEU A CA 1
ATOM 648 C C . LEU A 1 102 ? 62.71960 26.77225 51.72661 1.000 30.78751 81 LEU A C 1
ATOM 649 O O . LEU A 1 102 ? 61.99448 27.27224 52.58923 1.000 34.21510 81 LEU A O 1
ATOM 654 N N . SER A 1 103 ? 62.73706 27.16591 50.44977 1.000 32.75914 82 SER A N 1
ATOM 655 C CA . SER A 1 103 ? 62.07714 28.38110 50.02886 1.000 34.97734 82 SER A CA 1
ATOM 656 C C . SER A 1 103 ? 60.57956 28.30259 50.32059 1.000 33.90236 82 SER A C 1
ATOM 657 O O . SER A 1 103 ? 59.96434 27.23624 50.25466 1.000 35.12053 82 SER A O 1
ATOM 660 N N . LEU A 1 104 ? 59.99374 29.43368 50.71436 1.000 32.12002 83 LEU A N 1
ATOM 661 C CA . LEU A 1 104 ? 58.57235 29.46176 51.00080 1.000 34.03364 83 LEU A CA 1
ATOM 662 C C . LEU A 1 104 ? 57.71421 29.32475 49.74823 1.000 38.62762 83 LEU A C 1
ATOM 663 O O . LEU A 1 104 ? 56.49993 29.15615 49.87984 1.000 40.54643 83 LEU A O 1
ATOM 668 N N . LYS A 1 105 ? 58.30587 29.40533 48.54677 1.000 39.11075 84 LYS A N 1
ATOM 669 C CA . LYS A 1 105 ? 57.56802 29.20985 47.31889 1.000 38.75779 84 LYS A CA 1
ATOM 670 C C . LYS A 1 105 ? 57.39269 27.73975 46.98441 1.000 44.42159 84 LYS A C 1
ATOM 671 O O . LYS A 1 105 ? 56.57908 27.43859 46.13732 1.000 44.51934 84 LYS A O 1
ATOM 677 N N . LEU A 1 106 ? 58.09704 26.83179 47.66343 1.000 38.15089 85 LEU A N 1
ATOM 678 C CA . LEU A 1 106 ? 57.98330 25.41059 47.39809 1.000 41.89830 85 LEU A CA 1
ATOM 679 C C . LEU A 1 106 ? 56.64507 24.83416 47.84887 1.000 41.83910 85 LEU A C 1
ATOM 680 O O . LEU A 1 106 ? 56.17378 25.10727 48.95715 1.000 44.28100 85 LEU A O 1
ATOM 685 N N . SER A 1 107 ? 56.04689 24.01242 46.98200 1.000 41.33812 86 SER A N 1
ATOM 686 C CA . SER A 1 107 ? 54.91629 23.17550 47.37456 1.000 41.35243 86 SER A CA 1
ATOM 687 C C . SER A 1 107 ? 55.34240 22.13257 48.42210 1.000 36.12303 86 SER A C 1
ATOM 688 O O . SER A 1 107 ? 56.53184 21.89423 48.66246 1.000 39.55800 86 SER A O 1
ATOM 691 N N . ALA A 1 108 ? 54.33937 21.50889 49.05503 1.000 42.97929 87 ALA A N 1
ATOM 692 C CA . ALA A 1 108 ? 54.61046 20.45477 50.03455 1.000 48.72232 87 ALA A CA 1
ATOM 693 C C . ALA A 1 108 ? 55.38563 19.28217 49.41910 1.000 47.91229 87 ALA A C 1
ATOM 694 O O . ALA A 1 108 ? 56.30096 18.73542 50.04284 1.000 42.48181 87 ALA A O 1
ATOM 696 N N . LYS A 1 109 ? 55.05010 18.89303 48.19266 1.000 41.91892 88 LYS A N 1
ATOM 697 C CA . LYS A 1 109 ? 55.78617 17.79270 47.56548 1.000 48.38233 88 LYS A CA 1
ATOM 698 C C . LYS A 1 109 ? 57.21981 18.22284 47.28461 1.000 46.64459 88 LYS A C 1
ATOM 699 O O . LYS A 1 109 ? 58.16560 17.44241 47.46150 1.000 43.32366 88 LYS A O 1
ATOM 705 N N . GLU A 1 110 ? 57.40608 19.49353 46.93777 1.000 38.75384 89 GLU A N 1
ATOM 706 C CA . GLU A 1 110 ? 58.74393 19.97632 46.63467 1.000 40.48835 89 GLU A CA 1
ATOM 707 C C . GLU A 1 110 ? 59.58823 20.08178 47.88868 1.000 49.03046 89 GLU A C 1
ATOM 708 O O . GLU A 1 110 ? 60.79955 19.81762 47.86672 1.000 42.62561 89 GLU A O 1
ATOM 714 N N . VAL A 1 111 ? 58.96911 20.51938 48.97925 1.000 37.03420 90 VAL A N 1
ATOM 715 C CA . VAL A 1 111 ? 59.66147 20.57083 50.26420 1.000 37.48352 90 VAL A CA 1
ATOM 716 C C . VAL A 1 111 ? 60.11211 19.17599 50.66517 1.000 34.65071 90 VAL A C 1
ATOM 717 O O . VAL A 1 111 ? 61.27316 18.96581 51.01437 1.000 38.10540 90 VAL A O 1
ATOM 721 N N . LYS A 1 112 ? 59.20402 18.19285 50.56094 1.000 39.60448 91 LYS A N 1
ATOM 722 C CA . LYS A 1 112 ? 59.58393 16.82263 50.87185 1.000 43.46503 91 LYS A CA 1
ATOM 723 C C . LYS A 1 112 ? 60.74067 16.35174 49.99306 1.000 47.54085 91 LYS A C 1
ATOM 724 O O . LYS A 1 112 ? 61.71266 15.76272 50.48883 1.000 44.02229 91 LYS A O 1
ATOM 730 N N . ASN A 1 113 ? 60.68070 16.65456 48.69401 1.000 41.56889 92 ASN A N 1
ATOM 731 C CA . ASN A 1 113 ? 61.76983 16.25468 47.80570 1.000 46.38759 92 ASN A CA 1
ATOM 732 C C . ASN A 1 113 ? 63.11551 16.81296 48.25985 1.000 40.37481 92 ASN A C 1
ATOM 733 O O . ASN A 1 113 ? 64.12182 16.08757 48.26032 1.000 41.99096 92 ASN A O 1
ATOM 738 N N . LEU A 1 114 ? 63.16585 18.09862 48.65748 1.000 39.88354 93 LEU A N 1
ATOM 739 C CA . LEU A 1 114 ? 64.43558 18.66655 49.11548 1.000 38.77685 93 LEU A CA 1
ATOM 740 C C . LEU A 1 114 ? 64.88207 18.09093 50.45393 1.000 43.23632 93 LEU A C 1
ATOM 741 O O . LEU A 1 114 ? 66.08076 17.92294 50.68660 1.000 36.39595 93 LEU A O 1
ATOM 746 N N . ILE A 1 115 ? 63.95401 17.85805 51.37883 1.000 36.43052 94 ILE A N 1
ATOM 747 C CA . ILE A 1 115 ? 64.36394 17.24889 52.64372 1.000 39.76904 94 ILE A CA 1
ATOM 748 C C . ILE A 1 115 ? 65.01784 15.90875 52.38098 1.000 38.80993 94 ILE A C 1
ATOM 749 O O . ILE A 1 115 ? 66.06975 15.58842 52.95684 1.000 42.04090 94 ILE A O 1
ATOM 754 N N . GLN A 1 116 ? 64.42054 15.12832 51.48082 1.000 41.46509 95 GLN A N 1
ATOM 755 C CA . GLN A 1 116 ? 64.93724 13.80749 51.15844 1.000 44.20915 95 GLN A CA 1
ATOM 756 C C . GLN A 1 116 ? 66.22998 13.90770 50.36217 1.000 47.41655 95 GLN A C 1
ATOM 757 O O . GLN A 1 116 ? 67.22754 13.26151 50.69878 1.000 46.62588 95 GLN A O 1
ATOM 763 N N . HIS A 1 117 ? 66.23251 14.73340 49.31153 1.000 39.80105 96 HIS A N 1
ATOM 764 C CA . HIS A 1 117 ? 67.41074 14.84959 48.45398 1.000 44.58346 96 HIS A CA 1
ATOM 765 C C . HIS A 1 117 ? 68.62166 15.33681 49.24189 1.000 44.80063 96 HIS A C 1
ATOM 766 O O . HIS A 1 117 ? 69.73708 14.84153 49.03979 1.000 41.23911 96 HIS A O 1
ATOM 773 N N . SER A 1 118 ? 68.42886 16.33172 50.11419 1.000 40.25279 97 SER A N 1
ATOM 774 C CA . SER A 1 118 ? 69.51514 16.87622 50.91132 1.000 35.77863 97 SER A CA 1
ATOM 775 C C . SER A 1 118 ? 70.01429 15.90305 51.98335 1.000 39.86950 97 SER A C 1
ATOM 776 O O . SER A 1 118 ? 71.04319 16.18376 52.60479 1.000 42.95695 97 SER A O 1
ATOM 779 N N . SER A 1 119 ? 69.31921 14.78122 52.21637 1.000 41.67736 98 SER A N 1
ATOM 780 C CA . SER A 1 119 ? 69.66522 13.85300 53.29722 1.000 48.20681 98 SER A CA 1
ATOM 781 C C . SER A 1 119 ? 69.66742 14.57356 54.64332 1.000 50.27349 98 SER A C 1
ATOM 782 O O . SER A 1 119 ? 70.53377 14.35917 55.48896 1.000 47.52504 98 SER A O 1
ATOM 785 N N . SER A 1 120 ? 68.70118 15.45357 54.84165 1.000 44.31096 99 SER A N 1
ATOM 786 C CA . SER A 1 120 ? 68.60784 16.11932 56.12730 1.000 35.91552 99 SER A CA 1
ATOM 787 C C . SER A 1 120 ? 68.25906 15.12834 57.22126 1.000 39.36037 99 SER A C 1
ATOM 788 O O . SER A 1 120 ? 67.45534 14.21067 57.02480 1.000 44.50243 99 SER A O 1
ATOM 791 N N A CYS A 1 121 ? 68.86784 15.28915 58.39135 0.659 40.02179 100 CYS A N 1
ATOM 792 N N B CYS A 1 121 ? 68.90035 15.30758 58.37929 0.341 40.03260 100 CYS A N 1
ATOM 793 C CA A CYS A 1 121 ? 68.42199 14.50266 59.53059 0.659 38.97461 100 CYS A CA 1
ATOM 794 C CA B CYS A 1 121 ? 68.57658 14.55068 59.57824 0.341 39.12052 100 CYS A CA 1
ATOM 795 C C A CYS A 1 121 ? 67.67483 15.32657 60.57185 0.659 41.18141 100 CYS A C 1
ATOM 796 C C B CYS A 1 121 ? 67.69855 15.32450 60.55852 0.341 41.16835 100 CYS A C 1
ATOM 797 O O A CYS A 1 121 ? 67.23923 14.77136 61.59390 0.659 41.21318 100 CYS A O 1
ATOM 798 O O B CYS A 1 121 ? 67.19073 14.72672 61.51732 0.341 41.28481 100 CYS A O 1
ATOM 803 N N . ALA A 1 122 ? 67.49382 16.62220 60.34665 1.000 39.98239 101 ALA A N 1
ATOM 804 C CA . ALA A 1 122 ? 66.64160 17.39928 61.22988 1.000 38.09213 101 ALA A CA 1
ATOM 805 C C . ALA A 1 122 ? 65.92222 18.47038 60.42015 1.000 37.44770 101 ALA A C 1
ATOM 806 O O . ALA A 1 122 ? 66.37419 18.86111 59.34527 1.000 37.67250 101 ALA A O 1
ATOM 808 N N . TYR A 1 123 ? 64.80389 18.95831 60.97179 1.000 34.95140 102 TYR A N 1
ATOM 809 C CA . TYR A 1 123 ? 64.01953 20.02868 60.35517 1.000 33.25745 102 TYR A CA 1
ATOM 810 C C . TYR A 1 123 ? 63.68204 21.06309 61.43793 1.000 32.73378 102 TYR A C 1
ATOM 811 O O . TYR A 1 123 ? 63.32622 20.69101 62.55831 1.000 34.86945 102 TYR A O 1
ATOM 820 N N . ILE A 1 124 ? 63.82502 22.35703 61.11026 1.000 31.66043 103 ILE A N 1
ATOM 821 C CA . ILE A 1 124 ? 63.36458 23.45757 61.96569 1.000 33.75124 103 ILE A CA 1
ATOM 822 C C . ILE A 1 124 ? 62.44181 24.34664 61.13951 1.000 32.61379 103 ILE A C 1
ATOM 823 O O . ILE A 1 124 ? 62.83513 24.83897 60.07571 1.000 32.69439 103 ILE A O 1
ATOM 828 N N . GLY A 1 125 ? 61.21924 24.53112 61.60564 1.000 30.70116 104 GLY A N 1
ATOM 829 C CA . GLY A 1 125 ? 60.24785 25.31404 60.87171 1.000 34.02114 104 GLY A CA 1
ATOM 830 C C . GLY A 1 125 ? 59.37459 26.11445 61.81629 1.000 33.18963 104 GLY A C 1
ATOM 831 O O . GLY A 1 125 ? 59.45723 25.97818 63.04613 1.000 32.40903 104 GLY A O 1
ATOM 832 N N . ASP A 1 126 ? 58.54631 26.97771 61.23394 1.000 31.92346 105 ASP A N 1
ATOM 833 C CA . ASP A 1 126 ? 57.56927 27.71040 62.02064 1.000 32.67442 105 ASP A CA 1
ATOM 834 C C . ASP A 1 126 ? 56.18914 27.14221 61.79952 1.000 36.15574 105 ASP A C 1
ATOM 835 O O . ASP A 1 126 ? 55.97491 26.19147 61.02310 1.000 35.01258 105 ASP A O 1
ATOM 840 N N . LYS A 1 127 ? 55.24955 27.65018 62.60406 1.000 31.35672 106 LYS A N 1
ATOM 841 C CA . LYS A 1 127 ? 53.93808 27.04063 62.64044 1.000 31.56896 106 LYS A CA 1
ATOM 842 C C . LYS A 1 127 ? 53.29706 27.00673 61.25528 1.000 39.31807 106 LYS A C 1
ATOM 843 O O . LYS A 1 127 ? 52.81485 25.96019 60.79819 1.000 32.53986 106 LYS A O 1
ATOM 849 N N . LYS A 1 128 ? 53.27418 28.15809 60.57901 1.000 32.17696 107 LYS A N 1
ATOM 850 C CA . LYS A 1 128 ? 52.56963 28.25158 59.30219 1.000 34.93623 107 LYS A CA 1
ATOM 851 C C . LYS A 1 128 ? 53.15129 27.26470 58.28364 1.000 35.13294 107 LYS A C 1
ATOM 852 O O . LYS A 1 128 ? 52.39435 26.54744 57.61709 1.000 39.40955 107 LYS A O 1
ATOM 858 N N . ARG A 1 129 ? 54.48284 27.20724 58.17659 1.000 34.62039 108 ARG A N 1
ATOM 859 C CA . ARG A 1 129 ? 55.14387 26.36072 57.16542 1.000 35.51635 108 ARG A CA 1
ATOM 860 C C . ARG A 1 129 ? 54.97585 24.88054 57.49768 1.000 38.94335 108 ARG A C 1
ATOM 861 O O . ARG A 1 129 ? 54.62379 24.06234 56.63518 1.000 33.63344 108 ARG A O 1
ATOM 869 N N . PHE A 1 130 ? 55.18399 24.52186 58.76125 1.000 35.50994 109 PHE A N 1
ATOM 870 C CA . PHE A 1 130 ? 55.01096 23.13385 59.16874 1.000 33.21703 109 PHE A CA 1
ATOM 871 C C . PHE A 1 130 ? 53.60613 22.62141 58.90540 1.000 37.86337 109 PHE A C 1
ATOM 872 O O . PHE A 1 130 ? 53.43963 21.49770 58.44005 1.000 39.38003 109 PHE A O 1
ATOM 880 N N . TYR A 1 131 ? 52.56515 23.35625 59.31201 1.000 32.77864 110 TYR A N 1
ATOM 881 C CA . TYR A 1 131 ? 51.26115 22.74660 59.26677 1.000 34.53306 110 TYR A CA 1
ATOM 882 C C . TYR A 1 131 ? 50.74387 22.66290 57.83159 1.000 37.08353 110 TYR A C 1
ATOM 883 O O . TYR A 1 131 ? 49.87719 21.84877 57.55305 1.000 41.34384 110 TYR A O 1
ATOM 892 N N . GLU A 1 132 ? 51.33161 23.45328 56.94099 1.000 36.89232 111 GLU A N 1
ATOM 893 C CA . GLU A 1 132 ? 51.00852 23.31910 55.51135 1.000 44.16929 111 GLU A CA 1
ATOM 894 C C . GLU A 1 132 ? 51.65040 22.07559 54.89437 1.000 45.33062 111 GLU A C 1
ATOM 895 O O . GLU A 1 132 ? 51.28865 21.66551 53.77513 1.000 43.10206 111 GLU A O 1
ATOM 901 N N . THR A 1 133 ? 52.62372 21.49619 55.58966 1.000 39.48136 112 THR A N 1
ATOM 902 C CA . THR A 1 133 ? 53.53242 20.48349 55.06305 1.000 41.15659 112 THR A CA 1
ATOM 903 C C . THR A 1 133 ? 53.65835 19.28695 56.00320 1.000 42.58706 112 THR A C 1
ATOM 904 O O . THR A 1 133 ? 54.61536 18.51404 55.89121 1.000 42.15552 112 THR A O 1
ATOM 908 N N . LYS A 1 134 ? 52.73993 19.15118 56.95335 1.000 41.17734 113 LYS A N 1
ATOM 909 C CA . LYS A 1 134 ? 52.99787 18.30984 58.12033 1.000 45.43648 113 LYS A CA 1
ATOM 910 C C . LYS A 1 134 ? 53.17897 16.84248 57.73017 1.000 43.97997 113 LYS A C 1
ATOM 911 O O . LYS A 1 134 ? 54.12264 16.17297 58.17046 1.000 44.85802 113 LYS A O 1
ATOM 917 N N . GLN A 1 135 ? 52.25897 16.31657 56.93678 1.000 43.23167 114 GLN A N 1
ATOM 918 C CA . GLN A 1 135 ? 52.31372 14.89634 56.60575 1.000 45.43111 114 GLN A CA 1
ATOM 919 C C . GLN A 1 135 ? 53.58047 14.58013 55.82342 1.000 49.29495 114 GLN A C 1
ATOM 920 O O . GLN A 1 135 ? 54.25295 13.57534 56.08237 1.000 48.33066 114 GLN A O 1
ATOM 926 N N . GLU A 1 136 ? 53.95422 15.47117 54.90853 1.000 43.32255 115 GLU A N 1
ATOM 927 C CA . GLU A 1 136 ? 55.16847 15.27979 54.12077 1.000 48.85777 115 GLU A CA 1
ATOM 928 C C . GLU A 1 136 ? 56.40923 15.31499 55.00697 1.000 52.25655 115 GLU A C 1
ATOM 929 O O . GLU A 1 136 ? 57.26435 14.42794 54.94311 1.000 47.78589 115 GLU A O 1
ATOM 935 N N . ILE A 1 137 ? 56.51802 16.32047 55.86567 1.000 41.26225 116 ILE A N 1
ATOM 936 C CA . ILE A 1 137 ? 57.71075 16.41912 56.70266 1.000 40.39408 116 ILE A CA 1
ATOM 937 C C . ILE A 1 137 ? 57.80774 15.19126 57.60809 1.000 47.31043 116 ILE A C 1
ATOM 938 O O . ILE A 1 137 ? 58.84584 14.51499 57.67750 1.000 42.69754 116 ILE A O 1
ATOM 943 N N . GLU A 1 138 ? 56.69857 14.82087 58.22554 1.000 40.83994 117 GLU A N 1
ATOM 944 C CA . GLU A 1 138 ? 56.74088 13.73742 59.19778 1.000 47.93992 117 GLU A CA 1
ATOM 945 C C . GLU A 1 138 ? 56.90201 12.37464 58.55968 1.000 56.35067 117 GLU A C 1
ATOM 946 O O . GLU A 1 138 ? 57.16635 11.40735 59.28165 1.000 54.92747 117 GLU A O 1
ATOM 952 N N . SER A 1 139 ? 56.75273 12.27028 57.24368 1.000 49.91013 118 SER A N 1
ATOM 953 C CA . SER A 1 139 ? 56.97959 11.00124 56.57345 1.000 57.20293 118 SER A CA 1
ATOM 954 C C . SER A 1 139 ? 58.41204 10.86821 56.04201 1.000 60.87331 118 SER A C 1
ATOM 955 O O . SER A 1 139 ? 58.72421 9.86215 55.38976 1.000 57.69492 118 SER A O 1
ATOM 958 N N . CYS A 1 140 ? 59.28793 11.83378 56.33104 1.000 49.29742 119 CYS A N 1
ATOM 959 C CA . CYS A 1 140 ? 60.70524 11.78472 55.95331 1.000 46.77654 119 CYS A CA 1
ATOM 960 C C . CYS A 1 140 ? 61.46738 11.01440 57.02307 1.000 53.76593 119 CYS A C 1
ATOM 961 O O . CYS A 1 140 ? 61.84335 11.56906 58.05453 1.000 53.59114 119 CYS A O 1
ATOM 964 N N . THR A 1 141 ? 61.72885 9.73668 56.77441 1.000 52.86625 120 THR A N 1
ATOM 965 C CA . THR A 1 141 ? 62.12987 8.89682 57.89532 1.000 57.08496 120 THR A CA 1
ATOM 966 C C . THR A 1 141 ? 63.55031 9.15376 58.34750 1.000 54.51523 120 THR A C 1
ATOM 967 O O . THR A 1 141 ? 63.93322 8.67968 59.42707 1.000 66.68063 120 THR A O 1
ATOM 971 N N . MET A 1 142 ? 64.33326 9.87938 57.55321 1.000 56.70284 121 MET A N 1
ATOM 972 C CA . MET A 1 142 ? 65.65766 10.29032 57.96225 1.000 51.31721 121 MET A CA 1
ATOM 973 C C . MET A 1 142 ? 65.62966 11.42380 58.98702 1.000 50.92934 121 MET A C 1
ATOM 974 O O . MET A 1 142 ? 66.65149 11.65573 59.65016 1.000 49.83258 121 MET A O 1
ATOM 979 N N . LEU A 1 143 ? 64.49604 12.10911 59.17338 1.000 50.85058 122 LEU A N 1
ATOM 980 C CA . LEU A 1 143 ? 64.41329 13.20576 60.15878 1.000 46.78681 122 LEU A CA 1
ATOM 981 C C . LEU A 1 143 ? 64.37379 12.64209 61.57354 1.000 52.30352 122 LEU A C 1
ATOM 982 O O . LEU A 1 143 ? 63.36143 12.08589 62.00111 1.000 49.39108 122 LEU A O 1
ATOM 987 N N . GLU A 1 144 ? 65.46070 12.80980 62.31530 1.000 45.02476 123 GLU A N 1
ATOM 988 C CA . GLU A 1 144 ? 65.47381 12.36108 63.71215 1.000 49.89136 123 GLU A CA 1
ATOM 989 C C . GLU A 1 144 ? 64.86821 13.38302 64.68407 1.000 44.56582 123 GLU A C 1
ATOM 990 O O . GLU A 1 144 ? 64.42054 12.99817 65.78466 1.000 40.52872 123 GLU A O 1
ATOM 996 N N . LYS A 1 145 ? 64.91776 14.66589 64.33868 1.000 43.13514 124 LYS A N 1
ATOM 997 C CA . LYS A 1 145 ? 64.33447 15.75562 65.10053 1.000 48.68370 124 LYS A CA 1
ATOM 998 C C . LYS A 1 145 ? 63.62962 16.71114 64.15524 1.000 41.46372 124 LYS A C 1
ATOM 999 O O . LYS A 1 145 ? 64.20430 17.13492 63.14858 1.000 39.57298 124 LYS A O 1
ATOM 1005 N N . ILE A 1 146 ? 62.42103 17.08484 64.53272 1.000 39.37500 125 ILE A N 1
ATOM 1006 C CA . ILE A 1 146 ? 61.60673 18.08789 63.85642 1.000 35.67555 125 ILE A CA 1
ATOM 1007 C C . ILE A 1 146 ? 61.20961 19.08121 64.95043 1.000 38.01346 125 ILE A C 1
ATOM 1008 O O . ILE A 1 146 ? 60.41214 18.73392 65.80910 1.000 40.07902 125 ILE A O 1
ATOM 1013 N N . TRP A 1 147 ? 61.68792 20.31688 64.87735 1.000 35.98081 126 TRP A N 1
ATOM 1014 C CA . TRP A 1 147 ? 61.28640 21.35914 65.81347 1.000 37.46783 126 TRP A CA 1
ATOM 1015 C C . TRP A 1 147 ? 60.43485 22.40004 65.09644 1.000 34.87488 126 TRP A C 1
ATOM 1016 O O . TRP A 1 147 ? 60.75660 22.79894 63.95968 1.000 31.56092 126 TRP A O 1
ATOM 1027 N N . VAL A 1 148 ? 59.35861 22.83188 65.74817 1.000 34.26792 127 VAL A N 1
ATOM 1028 C CA . VAL A 1 148 ? 58.34113 23.70338 65.14363 1.000 33.75291 127 VAL A CA 1
ATOM 1029 C C . VAL A 1 148 ? 58.03516 24.81583 66.14216 1.000 34.34908 127 VAL A C 1
ATOM 1030 O O . VAL A 1 148 ? 57.64184 24.53939 67.29328 1.000 35.10653 127 VAL A O 1
ATOM 1034 N N . ILE A 1 149 ? 58.19888 26.05733 65.70637 1.000 31.67443 128 ILE A N 1
ATOM 1035 C CA . ILE A 1 149 ? 57.78444 27.18646 66.53013 1.000 33.79060 128 ILE A CA 1
ATOM 1036 C C . ILE A 1 149 ? 56.27459 27.18852 66.61815 1.000 35.99630 128 ILE A C 1
ATOM 1037 O O . ILE A 1 149 ? 55.57681 27.09988 65.59251 1.000 36.63634 128 ILE A O 1
ATOM 1042 N N . ASP A 1 150 ? 55.75191 27.23923 67.85449 1.000 33.97327 129 ASP A N 1
ATOM 1043 C CA . ASP A 1 150 ? 54.31859 27.22999 68.12119 1.000 38.30971 129 ASP A CA 1
ATOM 1044 C C . ASP A 1 150 ? 53.65232 25.93164 67.67124 1.000 36.33523 129 ASP A C 1
ATOM 1045 O O . ASP A 1 150 ? 52.45542 25.93872 67.36577 1.000 39.43637 129 ASP A O 1
ATOM 1050 N N . LEU A 1 151 ? 54.39601 24.80765 67.72480 1.000 36.71927 130 LEU A N 1
ATOM 1051 C CA . LEU A 1 151 ? 53.78402 23.48227 67.62122 1.000 39.83193 130 LEU A CA 1
ATOM 1052 C C . LEU A 1 151 ? 52.55402 23.35543 68.51109 1.000 43.94054 130 LEU A C 1
ATOM 1053 O O . LEU A 1 151 ? 52.59912 23.68858 69.70743 1.000 40.27978 130 LEU A O 1
ATOM 1058 N N . LYS A 1 152 ? 51.44777 22.82015 67.96796 1.000 41.31433 131 LYS A N 1
ATOM 1059 C CA . LYS A 1 152 ? 50.30260 22.50976 68.81844 1.000 45.12671 131 LYS A CA 1
ATOM 1060 C C . LYS A 1 152 ? 50.64451 21.34647 69.73417 1.000 43.29374 131 LYS A C 1
ATOM 1061 O O . LYS A 1 152 ? 51.35366 20.40884 69.35152 1.000 43.27652 131 LYS A O 1
ATOM 1067 N N . ILE A 1 153 ? 50.21440 21.43667 70.99133 1.000 45.75511 132 ILE A N 1
ATOM 1068 C CA . ILE A 1 153 ? 50.69835 20.43750 71.93288 1.000 44.06566 132 ILE A CA 1
ATOM 1069 C C . ILE A 1 153 ? 50.26269 19.02658 71.57008 1.000 49.32366 132 ILE A C 1
ATOM 1070 O O . ILE A 1 153 ? 50.99220 18.07174 71.84357 1.000 53.41953 132 ILE A O 1
ATOM 1075 N N . GLU A 1 154 ? 49.07537 18.84888 70.98722 1.000 49.61117 133 GLU A N 1
ATOM 1076 C CA . GLU A 1 154 ? 48.68877 17.48821 70.59914 1.000 49.24305 133 GLU A CA 1
ATOM 1077 C C . GLU A 1 154 ? 49.61214 16.87083 69.53951 1.000 47.56627 133 GLU A C 1
ATOM 1078 O O . GLU A 1 154 ? 49.47249 15.66400 69.26908 1.000 48.06759 133 GLU A O 1
ATOM 1084 N N . ASP A 1 155 ? 50.51125 17.64257 68.94080 1.000 47.97357 134 ASP A N 1
ATOM 1085 C CA . ASP A 1 155 ? 51.44877 17.15840 67.92455 1.000 48.44629 134 ASP A CA 1
ATOM 1086 C C . ASP A 1 155 ? 52.86641 16.97767 68.44526 1.000 44.72936 134 ASP A C 1
ATOM 1087 O O . ASP A 1 155 ? 53.76661 16.66470 67.66110 1.000 47.47307 134 ASP A O 1
ATOM 1092 N N . LYS A 1 156 ? 53.11283 17.19813 69.73265 1.000 47.20992 135 LYS A N 1
ATOM 1093 C CA . LYS A 1 156 ? 54.41570 16.82809 70.29069 1.000 56.28182 135 LYS A CA 1
ATOM 1094 C C . LYS A 1 156 ? 54.45060 15.31829 70.53164 1.000 50.72169 135 LYS A C 1
ATOM 1095 O O . LYS A 1 156 ? 53.93206 14.81714 71.53274 1.000 52.97943 135 LYS A O 1
ATOM 1101 N N . GLU A 1 157 ? 55.05724 14.57740 69.61407 1.000 51.95283 136 GLU A N 1
ATOM 1102 C CA . GLU A 1 157 ? 55.09169 13.12734 69.73351 1.000 52.39392 136 GLU A CA 1
ATOM 1103 C C . GLU A 1 157 ? 56.13705 12.63878 68.75521 1.000 60.92434 136 GLU A C 1
ATOM 1104 O O . GLU A 1 157 ? 56.51261 13.36584 67.83924 1.000 52.52738 136 GLU A O 1
ATOM 1110 N N . ASN A 1 158 ? 56.59511 11.39941 68.94564 1.000 56.64044 137 ASN A N 1
ATOM 1111 C CA . ASN A 1 158 ? 57.53454 10.75931 68.00901 1.000 60.12895 137 ASN A CA 1
ATOM 1112 C C . ASN A 1 158 ? 58.77159 11.63825 67.90626 1.000 51.54415 137 ASN A C 1
ATOM 1113 O O . ASN A 1 158 ? 59.42227 11.88707 68.93734 1.000 58.25846 137 ASN A O 1
ATOM 1118 N N . ASN A 1 159 ? 59.11389 12.15924 66.73454 1.000 49.61043 138 ASN A N 1
ATOM 1119 C CA . ASN A 1 159 ? 60.27377 13.01426 66.59748 1.000 42.96863 138 ASN A CA 1
ATOM 1120 C C . ASN A 1 159 ? 59.91200 14.48210 66.42879 1.000 40.13437 138 ASN A C 1
ATOM 1121 O O . ASN A 1 159 ? 60.78275 15.28243 66.11551 1.000 44.24922 138 ASN A O 1
ATOM 1126 N N . THR A 1 160 ? 58.66399 14.85406 66.67243 1.000 43.27732 139 THR A N 1
ATOM 1127 C CA . THR A 1 160 ? 58.25002 16.24575 66.50624 1.000 42.39410 139 THR A CA 1
ATOM 1128 C C . THR A 1 160 ? 58.21127 16.93644 67.85766 1.000 39.11305 139 THR A C 1
ATOM 1129 O O . THR A 1 160 ? 57.57042 16.43065 68.78526 1.000 41.98988 139 THR A O 1
ATOM 1133 N N . HIS A 1 161 ? 58.92473 18.07194 67.94670 1.000 42.00031 140 HIS A N 1
ATOM 1134 C CA . HIS A 1 161 ? 59.18334 18.78686 69.18886 1.000 44.72580 140 HIS A CA 1
ATOM 1135 C C . HIS A 1 161 ? 58.79002 20.24840 69.03813 1.000 44.06686 140 HIS A C 1
ATOM 1136 O O . HIS A 1 161 ? 58.80336 20.81240 67.94016 1.000 38.38651 140 HIS A O 1
ATOM 1143 N N . ASN A 1 162 ? 58.44649 20.86546 70.15605 1.000 43.88675 141 ASN A N 1
ATOM 1144 C CA . ASN A 1 162 ? 58.24805 22.30838 70.14571 1.000 39.77305 141 ASN A CA 1
ATOM 1145 C C . ASN A 1 162 ? 59.60065 23.00852 70.12958 1.000 38.21056 141 ASN A C 1
ATOM 1146 O O . ASN A 1 162 ? 60.55697 22.55765 70.78126 1.000 41.18042 141 ASN A O 1
ATOM 1151 N N . TRP A 1 163 ? 59.66124 24.14541 69.42626 1.000 32.46056 142 TRP A N 1
ATOM 1152 C CA . TRP A 1 163 ? 60.86793 24.96683 69.36315 1.000 30.46763 142 TRP A CA 1
ATOM 1153 C C . TRP A 1 163 ? 61.41185 25.29052 70.75910 1.000 35.37395 142 TRP A C 1
ATOM 1154 O O . TRP A 1 163 ? 62.63348 25.36146 70.95560 1.000 36.33604 142 TRP A O 1
ATOM 1165 N N . GLU A 1 164 ? 60.51910 25.57210 71.70055 1.000 33.52050 143 GLU A N 1
ATOM 1166 C CA . GLU A 1 164 ? 60.98776 25.91587 73.06154 1.000 38.01300 143 GLU A CA 1
ATOM 1167 C C . GLU A 1 164 ? 61.91967 24.86221 73.63229 1.000 47.08762 143 GLU A C 1
ATOM 1168 O O . GLU A 1 164 ? 62.76275 25.17202 74.49122 1.000 44.08779 143 GLU A O 1
ATOM 1174 N N . GLU A 1 165 ? 61.78439 23.61309 73.17952 1.000 40.20835 144 GLU A N 1
ATOM 1175 C CA . GLU A 1 165 ? 62.63837 22.56611 73.71415 1.000 43.71875 144 GLU A CA 1
ATOM 1176 C C . GLU A 1 165 ? 64.09421 22.78603 73.32981 1.000 44.44184 144 GLU A C 1
ATOM 1177 O O . GLU A 1 165 ? 64.99758 22.46334 74.12034 1.000 47.69264 144 GLU A O 1
ATOM 1183 N N . ILE A 1 166 ? 64.34088 23.36444 72.15320 1.000 38.28591 145 ILE A N 1
ATOM 1184 C CA . ILE A 1 166 ? 65.70868 23.51947 71.69093 1.000 35.27611 145 ILE A CA 1
ATOM 1185 C C . ILE A 1 166 ? 66.42683 24.63910 72.42398 1.000 40.19660 145 ILE A C 1
ATOM 1186 O O . ILE A 1 166 ? 67.65765 24.72956 72.32096 1.000 42.53502 145 ILE A O 1
ATOM 1191 N N . ILE A 1 167 ? 65.70333 25.55193 73.07483 1.000 38.57868 146 ILE A N 1
ATOM 1192 C CA . ILE A 1 167 ? 66.36543 26.60701 73.84672 1.000 39.82184 146 ILE A CA 1
ATOM 1193 C C . ILE A 1 167 ? 66.14228 26.47853 75.35644 1.000 42.77261 146 ILE A C 1
ATOM 1194 O O . ILE A 1 167 ? 66.35866 27.44070 76.08787 1.000 43.28380 146 ILE A O 1
ATOM 1199 N N . SER A 1 168 ? 6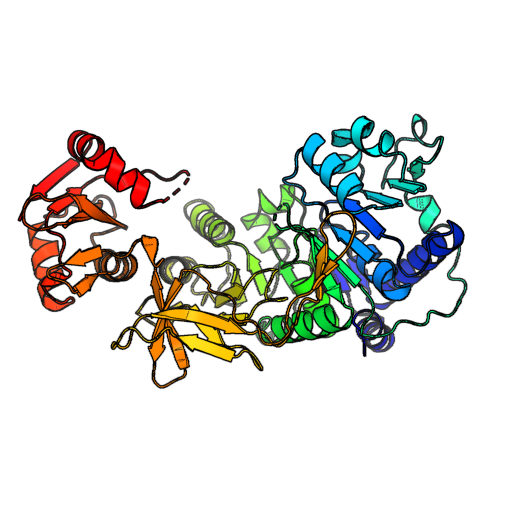5.63874 25.34512 75.83378 1.000 35.59440 147 SER A N 1
ATOM 1200 C CA . SER A 1 168 ? 65.30189 25.25626 77.25135 1.000 40.06543 147 SER A CA 1
ATOM 1201 C C . SER A 1 168 ? 66.54115 25.08651 78.12260 1.000 46.92380 147 SER A C 1
ATOM 1202 O O . SER A 1 168 ? 66.49402 25.43500 79.29781 1.000 50.30583 147 SER A O 1
ATOM 1205 N N . GLN A 1 169 ? 67.66248 24.60337 77.56847 1.000 43.07066 148 GLN A N 1
ATOM 1206 C CA . GLN A 1 169 ? 68.78849 24.40858 78.47960 1.000 56.99131 148 GLN A CA 1
ATOM 1207 C C . GLN A 1 169 ? 69.78706 25.54593 78.35154 1.000 53.53142 148 GLN A C 1
ATOM 1208 O O . GLN A 1 169 ? 70.04773 26.02391 77.24897 1.000 47.42040 148 GLN A O 1
ATOM 1214 N N . PRO A 1 170 ? 70.41392 25.98015 79.44937 1.000 48.54827 149 PRO A N 1
ATOM 1215 C CA . PRO A 1 170 ? 71.39639 27.05555 79.33127 1.000 47.97386 149 PRO A CA 1
ATOM 1216 C C . PRO A 1 170 ? 72.55819 26.58261 78.47152 1.000 44.83092 149 PRO A C 1
ATOM 1217 O O . PRO A 1 170 ? 72.82423 25.38051 78.35739 1.000 54.95425 149 PRO A O 1
ATOM 1221 N N . TYR A 1 171 ? 73.25750 27.55150 77.90428 1.000 45.63153 150 TYR A N 1
ATOM 1222 C CA . TYR A 1 171 ? 74.46776 27.29183 77.13263 1.000 50.74690 150 TYR A CA 1
ATOM 1223 C C . TYR A 1 171 ? 75.45342 26.47904 77.95414 1.000 47.13071 150 TYR A C 1
ATOM 1224 O O . TYR A 1 171 ? 75.65979 26.73918 79.15984 1.000 46.10661 150 TYR A O 1
ATOM 1233 N N . ASP A 1 172 ? 76.04397 25.46328 77.32402 1.000 48.69728 151 ASP A N 1
ATOM 1234 C CA . ASP A 1 172 ? 76.87981 24.52030 78.07596 1.000 53.92299 151 ASP A CA 1
ATOM 1235 C C . ASP A 1 172 ? 78.36631 24.76547 77.89284 1.000 51.64732 151 ASP A C 1
ATOM 1236 O O . ASP A 1 172 ? 79.17048 23.98522 78.41654 1.000 55.89481 151 ASP A O 1
ATOM 1241 N N . TYR A 1 173 ? 78.73079 25.83136 77.16995 1.000 51.41743 152 TYR A N 1
ATOM 1242 C CA . TYR A 1 173 ? 80.11063 26.27937 76.94441 1.000 58.40908 152 TYR A CA 1
ATOM 1243 C C . TYR A 1 173 ? 80.97441 25.22225 76.26075 1.000 59.95528 152 TYR A C 1
ATOM 1244 O O . TYR A 1 173 ? 82.20491 25.30764 76.30709 1.000 60.02663 152 TYR A O 1
ATOM 1253 N N . SER A 1 174 ? 80.36585 24.23789 75.59701 1.000 51.64446 153 SER A N 1
ATOM 1254 C CA . SER A 1 174 ? 81.15484 23.21384 74.92698 1.000 52.36751 153 SER A CA 1
ATOM 1255 C C . SER A 1 174 ? 81.86975 23.81802 73.72048 1.000 51.50647 153 SER A C 1
ATOM 1256 O O . SER A 1 174 ? 81.39799 24.77771 73.10387 1.000 50.32771 153 SER A O 1
ATOM 1259 N N . GLU A 1 175 ? 83.02640 23.25530 73.39630 1.000 52.88806 154 GLU A N 1
ATOM 1260 C CA . GLU A 1 175 ? 83.79471 23.77410 72.27936 1.000 53.84659 154 GLU A CA 1
ATOM 1261 C C . GLU A 1 175 ? 83.22470 23.25952 70.97032 1.000 46.31028 154 GLU A C 1
ATOM 1262 O O . GLU A 1 175 ? 82.56813 22.21651 70.92457 1.000 50.36098 154 GLU A O 1
ATOM 1268 N N . ASP A 1 176 ? 83.54764 23.97013 69.90879 1.000 45.39905 155 ASP A N 1
ATOM 1269 C CA . ASP A 1 176 ? 83.30410 23.55484 68.51788 1.000 46.66001 155 ASP A CA 1
ATOM 1270 C C . ASP A 1 176 ? 84.57231 23.77905 67.70320 1.000 50.68946 155 ASP A C 1
ATOM 1271 O O . ASP A 1 176 ? 85.24034 24.80345 67.85930 1.000 53.99226 155 ASP A O 1
ATOM 1276 N N . ASN A 1 177 ? 84.93002 22.81389 66.86002 1.000 48.30911 156 ASN A N 1
ATOM 1277 C CA . ASN A 1 177 ? 86.09398 22.96522 65.98604 1.000 48.14694 156 ASN A CA 1
ATOM 1278 C C . ASN A 1 177 ? 85.59823 23.06431 64.54913 1.000 39.08795 156 ASN A C 1
ATOM 1279 O O . ASN A 1 177 ? 85.25309 22.05104 63.92814 1.000 48.68696 156 ASN A O 1
ATOM 1284 N N . ILE A 1 178 ? 85.53798 24.29103 64.04807 1.000 36.92358 157 ILE A N 1
ATOM 1285 C CA . ILE A 1 178 ? 84.98594 24.60992 62.71818 1.000 35.79774 157 ILE A CA 1
ATOM 1286 C C . ILE A 1 178 ? 86.15223 25.03890 61.84236 1.000 43.61148 157 ILE A C 1
ATOM 1287 O O . ILE A 1 178 ? 86.94911 25.88106 62.25696 1.000 48.08513 157 ILE A O 1
ATOM 1292 N N . TYR A 1 179 ? 86.26717 24.45943 60.63479 1.000 37.41795 158 TYR A N 1
ATOM 1293 C CA . TYR A 1 179 ? 87.37000 24.74513 59.72236 1.000 39.06883 158 TYR A CA 1
ATOM 1294 C C . TYR A 1 179 ? 86.80771 25.31626 58.43308 1.000 35.60787 158 TYR A C 1
ATOM 1295 O O . TYR A 1 179 ? 85.67511 25.02107 58.07105 1.000 34.59113 158 TYR A O 1
ATOM 1304 N N . THR A 1 180 ? 87.54583 26.21822 57.79370 1.000 35.68630 159 THR A N 1
ATOM 1305 C CA . THR A 1 180 ? 86.89729 26.96870 56.71377 1.000 35.92722 159 THR A CA 1
ATOM 1306 C C . THR A 1 180 ? 86.60193 26.10977 55.49162 1.000 33.13791 159 THR A C 1
ATOM 1307 O O . THR A 1 180 ? 85.67446 26.43693 54.74827 1.000 35.71861 159 THR A O 1
ATOM 1311 N N . ASP A 1 181 ? 87.29031 24.97663 55.30840 1.000 35.92016 160 ASP A N 1
ATOM 1312 C CA . ASP A 1 181 ? 86.94819 24.14012 54.15947 1.000 36.75148 160 ASP A CA 1
ATOM 1313 C C . ASP A 1 181 ? 85.70379 23.26798 54.38103 1.000 37.44704 160 ASP A C 1
ATOM 1314 O O . ASP A 1 181 ? 85.23200 22.62230 53.42301 1.000 36.42969 160 ASP A O 1
ATOM 1319 N N . GLU A 1 182 ? 85.16047 23.20021 55.59524 1.000 36.78095 161 GLU A N 1
ATOM 1320 C CA . GLU A 1 182 ? 84.01409 22.32207 55.82572 1.000 34.90782 161 GLU A CA 1
ATOM 1321 C C . GLU A 1 182 ? 82.73095 22.87594 55.23282 1.000 29.96421 161 GLU A C 1
ATOM 1322 O O . GLU A 1 182 ? 82.55394 24.09384 55.07732 1.000 30.26006 161 GLU A O 1
ATOM 1328 N N . ILE A 1 183 ? 81.79157 21.96168 54.92872 1.000 31.62994 162 ILE A N 1
ATOM 1329 C CA . ILE A 1 183 ? 80.50303 22.39683 54.39924 1.000 34.23824 162 ILE A CA 1
ATOM 1330 C C . ILE A 1 183 ? 79.76692 23.21707 55.42435 1.000 37.20711 162 ILE A C 1
ATOM 1331 O O . ILE A 1 183 ? 79.71924 22.88237 56.61971 1.000 37.16479 162 ILE A O 1
ATOM 1336 N N . ALA A 1 184 ? 79.20298 24.32012 54.96021 1.000 34.15212 163 ALA A N 1
ATOM 1337 C CA . ALA A 1 184 ? 78.34205 25.16467 55.76817 1.000 33.75774 163 ALA A CA 1
ATOM 1338 C C . ALA A 1 184 ? 76.87296 25.08495 55.40907 1.000 32.11262 163 ALA A C 1
ATOM 1339 O O . ALA A 1 184 ? 76.03097 25.12152 56.31049 1.000 34.77079 163 ALA A O 1
ATOM 1341 N N . SER A 1 185 ? 76.52801 25.02210 54.10905 1.000 29.93451 164 SER A N 1
ATOM 1342 C CA . SER A 1 185 ? 75.12361 25.09317 53.73706 1.000 32.91291 164 SER A CA 1
ATOM 1343 C C . SER A 1 185 ? 74.94871 24.53479 52.32404 1.000 31.95498 164 SER A C 1
ATOM 1344 O O . SER A 1 185 ? 75.91907 24.28803 51.59214 1.000 30.48000 164 SER A O 1
ATOM 1347 N N . ILE A 1 186 ? 73.70241 24.21287 52.00016 1.000 29.60647 165 ILE A N 1
ATOM 1348 C CA . ILE A 1 186 ? 73.34553 23.77065 50.65661 1.000 31.59773 165 ILE A CA 1
ATOM 1349 C C . ILE A 1 186 ? 72.19923 24.64649 50.22168 1.000 35.21592 165 ILE A C 1
ATOM 1350 O O . ILE A 1 186 ? 71.15417 24.65155 50.87574 1.000 29.54182 165 ILE A O 1
ATOM 1355 N N . PHE A 1 187 ? 72.37974 25.37305 49.11367 1.000 31.72788 166 PHE A N 1
ATOM 1356 C CA . PHE A 1 187 ? 71.38846 26.32805 48.62717 1.000 34.49180 166 PHE A CA 1
ATOM 1357 C C . PHE A 1 187 ? 70.84278 25.77516 47.31839 1.000 35.03152 166 PHE A C 1
ATOM 1358 O O . PHE A 1 187 ? 71.55942 25.74375 46.30045 1.000 35.12768 166 PHE A O 1
ATOM 1366 N N . TYR A 1 188 ? 69.58436 25.32774 47.33601 1.000 33.28226 167 TYR A N 1
ATOM 1367 C CA . TYR A 1 188 ? 69.00090 24.67553 46.16853 1.000 34.17274 167 TYR A CA 1
ATOM 1368 C C . TYR A 1 188 ? 68.52575 25.73428 45.18109 1.000 39.37811 167 TYR A C 1
ATOM 1369 O O . TYR A 1 188 ? 67.87459 26.69872 45.57945 1.000 40.78269 167 TYR A O 1
ATOM 1378 N N . THR A 1 189 ? 68.87668 25.57097 43.91994 1.000 40.82161 168 THR A N 1
ATOM 1379 C CA . THR A 1 189 ? 68.48150 26.56740 42.90353 1.000 42.92509 168 THR A CA 1
ATOM 1380 C C . THR A 1 189 ? 66.98474 26.56004 42.62695 1.000 63.52028 168 THR A C 1
ATOM 1381 O O . THR A 1 189 ? 66.39283 25.49568 42.49958 1.000 64.16475 168 THR A O 1
ATOM 1385 N N . PRO A 1 196 ? 66.76848 21.95234 40.57336 1.000 83.45285 175 PRO A N 1
ATOM 1386 C CA . PRO A 1 196 ? 67.01638 20.82703 41.49578 1.000 68.54882 175 PRO A CA 1
ATOM 1387 C C . PRO A 1 1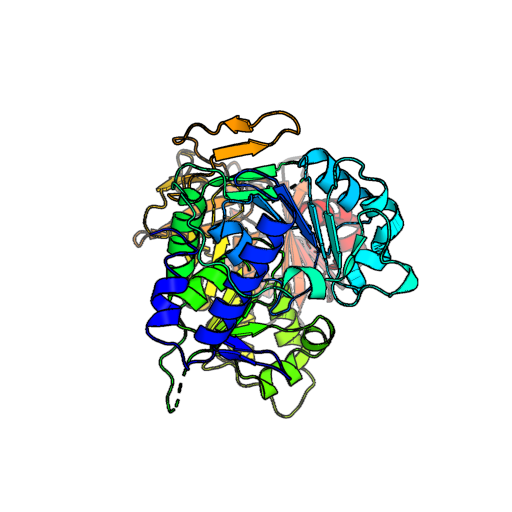96 ? 68.50229 20.61417 41.81650 1.000 66.11900 175 PRO A C 1
ATOM 1388 O O . PRO A 1 196 ? 68.96246 19.46041 41.96420 1.000 57.40173 175 PRO A O 1
ATOM 1392 N N . LYS A 1 197 ? 69.25693 21.70752 41.92855 1.000 49.70176 176 LYS A N 1
ATOM 1393 C CA . LYS A 1 197 ? 70.69788 21.62311 42.07906 1.000 43.44802 176 LYS A CA 1
ATOM 1394 C C . LYS A 1 197 ? 71.05906 22.19238 43.43788 1.000 36.40455 176 LYS A C 1
ATOM 1395 O O . LYS A 1 197 ? 70.80029 23.37820 43.70820 1.000 38.95976 176 LYS A O 1
ATOM 1401 N N . GLY A 1 198 ? 71.62740 21.34501 44.29937 1.000 34.36918 177 GLY A N 1
ATOM 1402 C CA . GLY A 1 198 ? 72.02640 21.79731 45.61289 1.000 37.13339 177 GLY A CA 1
ATOM 1403 C C . GLY A 1 198 ? 73.41799 22.38718 45.55848 1.000 36.41612 177 GLY A C 1
ATOM 1404 O O . GLY A 1 198 ? 74.38686 21.64825 45.48725 1.000 38.33211 177 GLY A O 1
ATOM 1405 N N . ILE A 1 199 ? 73.52257 23.70855 45.60689 1.000 33.61737 178 ILE A N 1
ATOM 1406 C CA . ILE A 1 199 ? 74.82304 24.36355 45.51300 1.000 36.86629 178 ILE A CA 1
ATOM 1407 C C . ILE A 1 199 ? 75.44638 24.35865 46.89958 1.000 31.92721 178 ILE A C 1
ATOM 1408 O O . ILE A 1 199 ? 74.85239 24.82974 47.86707 1.000 31.01230 178 ILE A O 1
ATOM 1413 N N . VAL A 1 200 ? 76.63729 23.79742 46.99915 1.000 32.47404 179 VAL A N 1
ATOM 1414 C CA . VAL A 1 200 ? 77.25993 23.55963 48.29569 1.000 33.08070 179 VAL A CA 1
ATOM 1415 C C . VAL A 1 200 ? 78.22534 24.69847 48.56934 1.000 31.24161 179 VAL A C 1
ATOM 1416 O O . VAL A 1 200 ? 79.13358 24.95236 47.77671 1.000 33.96297 179 VAL A O 1
ATOM 1420 N N . TYR A 1 201 ? 78.03599 25.34014 49.70729 1.000 32.65749 180 TYR A N 1
ATOM 1421 C CA . TYR A 1 201 ? 78.91981 26.38572 50.24418 1.000 28.79256 180 TYR A CA 1
ATOM 1422 C C . TYR A 1 201 ? 79.73180 25.80968 51.38962 1.000 29.04541 180 TYR A C 1
ATOM 1423 O O . TYR A 1 201 ? 79.16138 25.15628 52.27167 1.000 32.80301 180 TYR A O 1
ATOM 1432 N N . SER A 1 202 ? 81.04518 26.06507 51.38819 1.000 29.72489 181 SER A N 1
ATOM 1433 C CA . SER A 1 202 ? 81.82244 25.86998 52.60590 1.000 30.96082 181 SER A CA 1
ATOM 1434 C C . SER A 1 202 ? 81.72993 27.10240 53.50609 1.000 28.96390 181 SER A C 1
ATOM 1435 O O . SER A 1 202 ? 81.13223 28.12827 53.15232 1.000 28.93556 181 SER A O 1
ATOM 1438 N N . GLN A 1 203 ? 82.25661 26.94005 54.73687 1.000 31.36144 182 GLN A N 1
ATOM 1439 C CA . GLN A 1 203 ? 82.47758 28.09945 55.59385 1.000 31.95419 182 GLN A CA 1
ATOM 1440 C C . GLN A 1 203 ? 83.20051 29.20953 54.83120 1.000 29.20965 182 GLN A C 1
ATOM 1441 O O . GLN A 1 203 ? 82.81335 30.38782 54.92447 1.000 31.02130 182 GLN A O 1
ATOM 1447 N N . LYS A 1 204 ? 84.22930 28.85077 54.05353 1.000 32.16653 183 LYS A N 1
ATOM 1448 C CA . LYS A 1 204 ? 84.94707 29.84683 53.26144 1.000 32.41830 183 LYS A CA 1
ATOM 1449 C C . LYS A 1 204 ? 84.07836 30.47191 52.16435 1.000 31.56849 183 LYS A C 1
ATOM 1450 O O . LYS A 1 204 ? 84.15981 31.69140 51.95301 1.000 30.28517 183 LYS A O 1
ATOM 1456 N N . THR A 1 205 ? 83.29639 29.66246 51.40932 1.000 29.84701 184 THR A N 1
ATOM 1457 C CA . THR A 1 205 ? 82.37663 30.26980 50.44591 1.000 29.15284 184 THR A CA 1
ATOM 1458 C C . THR A 1 205 ? 81.53397 31.35061 51.10432 1.000 28.35538 184 THR A C 1
ATOM 1459 O O . THR A 1 205 ? 81.35342 32.46290 50.56382 1.000 27.58355 184 THR A O 1
ATOM 1463 N N . LEU A 1 206 ? 81.01570 31.04394 52.29627 1.000 28.08022 185 LEU A N 1
ATOM 1464 C CA . LEU A 1 206 ? 80.13618 31.99490 52.93751 1.000 32.72111 185 LEU A CA 1
ATOM 1465 C C . LEU A 1 206 ? 80.89770 33.25400 53.38170 1.000 28.11826 185 LEU A C 1
ATOM 1466 O O . LEU A 1 206 ? 80.38348 34.36748 53.22552 1.000 29.98838 185 LEU A O 1
ATOM 1471 N N . ILE A 1 207 ? 82.09053 33.07779 53.96477 1.000 28.83545 186 ILE A N 1
ATOM 1472 C CA . ILE A 1 207 ? 82.95367 34.22131 54.30200 1.000 28.68091 186 ILE A CA 1
ATOM 1473 C C . ILE A 1 207 ? 83.11839 35.10907 53.05263 1.000 29.86578 186 ILE A C 1
ATOM 1474 O O . ILE A 1 207 ? 82.91312 36.32843 53.09528 1.000 27.22903 186 ILE A O 1
ATOM 1479 N N . ASP A 1 208 ? 83.51631 34.49601 51.93536 1.000 28.46530 187 ASP A N 1
ATOM 1480 C CA . ASP A 1 208 ? 83.81600 35.27866 50.73446 1.000 30.45825 187 ASP A CA 1
ATOM 1481 C C . ASP A 1 208 ? 82.54032 35.87868 50.13552 1.000 28.99942 187 ASP A C 1
ATOM 1482 O O . ASP A 1 208 ? 82.55068 37.01906 49.65661 1.000 26.41387 187 ASP A O 1
ATOM 1487 N N . ALA A 1 209 ? 81.41192 35.15468 50.22217 1.000 26.98762 188 ALA A N 1
ATOM 1488 C CA . ALA A 1 209 ? 80.15354 35.70014 49.72821 1.000 27.17616 188 ALA A CA 1
ATOM 1489 C C . ALA A 1 209 ? 79.66448 36.86350 50.59156 1.000 25.07647 188 ALA A C 1
ATOM 1490 O O . ALA A 1 209 ? 79.07787 37.83476 50.07919 1.000 27.04839 188 ALA A O 1
ATOM 1492 N N . VAL A 1 210 ? 79.82231 36.74680 51.91989 1.000 25.37870 189 VAL A N 1
ATOM 1493 C CA . VAL A 1 210 ? 79.45137 37.86347 52.77606 1.000 25.49380 189 VAL A CA 1
ATOM 1494 C C . VAL A 1 210 ? 80.34751 39.06197 52.49711 1.000 23.82573 189 VAL A C 1
ATOM 1495 O O . VAL A 1 210 ? 79.88353 40.22122 52.49069 1.000 25.29169 189 VAL A O 1
ATOM 1499 N N . ASN A 1 211 ? 81.64402 38.80318 52.27381 1.000 24.56439 190 ASN A N 1
ATOM 1500 C CA . ASN A 1 211 ? 82.58414 39.88517 51.95518 1.000 27.86689 190 ASN A CA 1
ATOM 1501 C C . ASN A 1 211 ? 82.20117 40.59718 50.64083 1.000 26.94270 190 ASN A C 1
ATOM 1502 O O . ASN A 1 211 ? 82.28069 41.83995 50.57531 1.000 26.80424 190 ASN A O 1
ATOM 1507 N N . LEU A 1 212 ? 81.72706 39.85032 49.64198 1.000 28.18879 191 LEU A N 1
ATOM 1508 C CA . LEU A 1 212 ? 81.17673 40.49385 48.43916 1.000 27.37739 191 LEU A CA 1
ATOM 1509 C C . LEU A 1 212 ? 79.95840 41.32815 48.81845 1.000 27.92528 191 LEU A C 1
ATOM 1510 O O . LEU A 1 212 ? 79.81413 42.48267 48.39108 1.000 26.99716 191 LEU A O 1
ATOM 1515 N N . THR A 1 213 ? 79.06447 40.75096 49.61981 1.000 25.18922 192 THR A N 1
ATOM 1516 C CA . THR A 1 213 ? 77.81645 41.44265 49.91867 1.000 25.07657 192 THR A CA 1
ATOM 1517 C C . THR A 1 213 ? 78.06138 42.71524 50.73213 1.000 22.42166 192 THR A C 1
ATOM 1518 O O . THR A 1 213 ? 77.35342 43.71056 50.54865 1.000 24.41913 192 THR A O 1
ATOM 1522 N N . LYS A 1 214 ? 79.00448 42.66508 51.67758 1.000 25.14576 193 LYS A N 1
ATOM 1523 C CA . LYS A 1 214 ? 79.31628 43.84268 52.49979 1.000 26.78340 193 LYS A CA 1
ATOM 1524 C C . LYS A 1 214 ? 79.57834 45.07825 51.65593 1.000 28.98653 193 LYS A C 1
ATOM 1525 O O . LYS A 1 214 ? 79.10373 46.16241 52.01669 1.000 27.04638 193 LYS A O 1
ATOM 1531 N N . VAL A 1 215 ? 80.28427 44.91710 50.50926 1.000 25.46960 194 VAL A N 1
ATOM 1532 C CA . VAL A 1 215 ? 80.61993 46.04018 49.59356 1.000 26.63266 194 VAL A CA 1
ATOM 1533 C C . VAL A 1 215 ? 79.36576 46.67287 48.99209 1.000 26.16535 194 VAL A C 1
ATOM 1534 O O . VAL A 1 215 ? 79.41448 47.81206 48.52291 1.000 29.48810 194 VAL A O 1
ATOM 1538 N N . THR A 1 216 ? 78.25104 45.94401 48.95299 1.000 24.53831 195 THR A N 1
ATOM 1539 C CA . THR A 1 216 ? 77.02109 46.43981 48.36058 1.000 23.86263 195 THR A CA 1
ATOM 1540 C C . THR A 1 216 ? 76.05977 47.04951 49.36749 1.000 24.46331 195 THR A C 1
ATOM 1541 O O . THR A 1 216 ? 75.01279 47.58186 48.94650 1.000 26.11250 195 THR A O 1
ATOM 1545 N N . ILE A 1 217 ? 76.42609 47.09195 50.65257 1.000 25.10059 196 ILE A N 1
ATOM 1546 C CA . ILE A 1 217 ? 75.49200 47.64745 51.63265 1.000 28.07952 196 ILE A CA 1
ATOM 1547 C C . ILE A 1 217 ? 76.08436 48.95342 52.13709 1.000 30.37317 196 ILE A C 1
ATOM 1548 O O . ILE A 1 217 ? 76.95473 48.94015 53.03343 1.000 30.05082 196 ILE A O 1
ATOM 1553 N N . ASN A 1 218 ? 75.56792 50.06698 51.63327 1.000 26.32772 197 ASN A N 1
ATOM 1554 C CA . ASN A 1 218 ? 76.19753 51.37667 51.82589 1.000 26.48106 197 ASN A CA 1
ATOM 1555 C C . ASN A 1 218 ? 75.11393 52.38914 52.16599 1.000 26.53731 197 ASN A C 1
ATOM 1556 O O . ASN A 1 218 ? 74.80986 53.29929 51.38923 1.000 29.32753 197 ASN A O 1
ATOM 1561 N N . PRO A 1 219 ? 74.55880 52.30790 53.38704 1.000 30.67375 198 PRO A N 1
ATOM 1562 C CA . PRO A 1 219 ? 73.61532 53.34359 53.82404 1.000 30.34943 198 PRO A CA 1
ATOM 1563 C C . PRO A 1 219 ? 74.31715 54.68849 53.89167 1.000 32.00525 198 PRO A C 1
ATOM 1564 O O . PRO A 1 219 ? 75.52251 54.77377 54.13041 1.000 36.92736 198 PRO A O 1
ATOM 1568 N N . ARG A 1 220 ? 73.53204 55.74840 53.84199 1.000 35.36244 199 ARG A N 1
ATOM 1569 C CA . ARG A 1 220 ? 74.15028 57.05744 53.99647 1.000 36.47307 199 ARG A CA 1
ATOM 1570 C C . ARG A 1 220 ? 74.44160 57.35169 55.45983 1.000 44.93083 199 ARG A C 1
ATOM 1571 O O . ARG A 1 220 ? 73.92305 56.70385 56.36792 1.000 38.52237 199 ARG A O 1
ATOM 1579 N N . LEU A 1 221 ? 75.33619 58.30523 55.66555 1.000 43.82502 200 LEU A N 1
ATOM 1580 C CA . LEU A 1 221 ? 75.60451 58.81081 57.00097 1.000 48.61332 200 LEU A CA 1
ATOM 1581 C C . LEU A 1 221 ? 74.32187 59.42550 57.56668 1.000 50.62882 200 LEU A C 1
ATOM 1582 O O . LEU A 1 221 ? 73.71291 60.27498 56.90588 1.000 54.06032 200 LEU A O 1
ATOM 1587 N N . PRO A 1 222 ? 73.85963 59.00483 58.74392 1.000 51.08323 201 PRO A N 1
ATOM 1588 C CA . PRO A 1 222 ? 72.65640 59.62079 59.32111 1.000 66.19482 201 PRO A CA 1
ATOM 1589 C C . PRO A 1 222 ? 72.90575 61.07482 59.67533 1.000 66.95281 201 PRO A C 1
ATOM 1590 O O . PRO A 1 222 ? 74.04230 61.51683 59.83670 1.000 65.11416 201 PRO A O 1
ATOM 1594 N N . LYS A 1 223 ? 71.82002 61.83540 59.74927 1.000 84.34173 202 LYS A N 1
ATOM 1595 C CA . LYS A 1 223 ? 71.94299 63.24301 60.09776 1.000 90.06757 202 LYS A CA 1
ATOM 1596 C C . LYS A 1 223 ? 71.84779 63.47710 61.60374 1.000 98.32320 202 LYS A C 1
ATOM 1597 O O . LYS A 1 223 ? 72.44936 64.43562 62.10568 1.000 103.61329 202 LYS A O 1
ATOM 1603 N N . SER A 1 224 ? 71.14996 62.60872 62.34383 1.000 107.07110 203 SER A N 1
ATOM 1604 C CA . SER A 1 224 ? 70.94153 62.80552 63.79181 1.000 109.71090 203 SER A CA 1
ATOM 1605 C C . SER A 1 224 ? 72.06438 62.22760 64.63887 1.000 104.54799 203 SER A C 1
ATOM 1606 O O . SER A 1 224 ? 72.79926 62.97138 65.28658 1.000 115.36763 203 SER A O 1
ATOM 1609 N N . LYS A 1 228 ? 73.54702 52.60450 63.93904 1.000 63.35609 207 LYS A N 1
ATOM 1610 C CA . LYS A 1 228 ? 72.22411 53.21076 63.79722 1.000 60.00660 207 LYS A CA 1
ATOM 1611 C C . LYS A 1 228 ? 71.46357 52.84747 62.47722 1.000 34.13666 207 LYS A C 1
ATOM 1612 O O . LYS A 1 228 ? 70.24404 52.68577 62.58283 1.000 45.78706 207 LYS A O 1
ATOM 1618 N N . PRO A 1 229 ? 72.11919 52.71694 61.30680 1.000 44.35919 208 PRO A N 1
ATOM 1619 C CA . PRO A 1 229 ? 71.36504 52.30035 60.10358 1.000 37.33677 208 PRO A CA 1
ATOM 1620 C C . PRO A 1 229 ? 70.72161 50.95252 60.30170 1.000 37.45442 208 PRO A C 1
ATOM 1621 O O . PRO A 1 229 ? 71.35806 50.02918 60.80992 1.000 34.31641 208 PRO A O 1
ATOM 1625 N N . ALA A 1 230 ? 69.44388 50.86234 59.93821 1.000 32.89848 209 ALA A N 1
ATOM 1626 C CA . ALA A 1 230 ? 68.72922 49.59457 59.83824 1.000 30.97458 209 ALA A CA 1
ATOM 1627 C C . ALA A 1 230 ? 68.63510 49.18177 58.36783 1.000 32.78078 209 ALA A C 1
ATOM 1628 O O . ALA A 1 230 ? 68.30658 49.99110 57.49983 1.000 33.05320 209 ALA A O 1
ATOM 1630 N N . ILE A 1 231 ? 68.88319 47.91229 58.11992 1.000 25.04253 210 ILE A N 1
ATOM 1631 C CA . ILE A 1 231 ? 68.95095 47.31238 56.77809 1.000 24.04799 210 ILE A CA 1
ATOM 1632 C C . ILE A 1 231 ? 67.70590 46.47519 56.62495 1.000 30.43757 210 ILE A C 1
ATOM 1633 O O . ILE A 1 231 ? 67.40311 45.65764 57.49753 1.000 28.16272 210 ILE A O 1
ATOM 1638 N N . LEU A 1 232 ? 66.99972 46.63329 55.48645 1.000 25.17380 211 LEU A N 1
ATOM 1639 C CA . LEU A 1 232 ? 65.81614 45.84922 55.21841 1.000 27.41885 211 LEU A CA 1
ATOM 1640 C C . LEU A 1 232 ? 66.03892 45.08031 53.92817 1.000 28.00346 211 LEU A C 1
ATOM 1641 O O . LEU A 1 232 ? 66.46136 45.66174 52.91113 1.000 26.53943 211 LEU A O 1
ATOM 1646 N N . SER A 1 233 ? 65.73905 43.79354 53.95050 1.000 25.91222 212 SER A N 1
ATOM 1647 C CA . SER A 1 233 ? 65.66360 43.05499 52.67800 1.000 28.81122 212 SER A CA 1
ATOM 1648 C C . SER A 1 233 ? 64.23698 42.57283 52.47490 1.000 27.90706 212 SER A C 1
ATOM 1649 O O . SER A 1 233 ? 63.69572 41.84720 53.32567 1.000 30.64935 212 SER A O 1
ATOM 1652 N N . LEU A 1 234 ? 63.63137 42.95716 51.32382 1.000 25.30560 213 LEU A N 1
ATOM 1653 C CA . LEU A 1 234 ? 62.27077 42.53897 51.05481 1.000 26.03697 213 LEU A CA 1
ATOM 1654 C C . LEU A 1 234 ? 62.20884 41.09257 50.55420 1.000 28.21633 213 LEU A C 1
ATOM 1655 O O . LEU A 1 234 ? 61.11489 40.50804 50.52564 1.000 32.42994 213 LEU A O 1
ATOM 1660 N N . VAL A 1 235 ? 63.34583 40.50144 50.21410 1.000 29.01171 214 VAL A N 1
ATOM 1661 C CA . VAL A 1 235 ? 63.35218 39.10646 49.78720 1.000 27.10527 214 VAL A CA 1
ATOM 1662 C C . VAL A 1 235 ? 63.33806 38.25206 51.06734 1.000 25.57832 214 VAL A C 1
ATOM 1663 O O . VAL A 1 235 ? 64.00875 38.61419 52.01344 1.000 28.34255 214 VAL A O 1
ATOM 1667 N N . ASP A 1 236 ? 62.56319 37.16995 51.09160 1.000 29.38031 215 ASP A N 1
ATOM 1668 C CA . ASP A 1 236 ? 62.50708 36.33234 52.29186 1.000 29.09436 215 ASP A CA 1
ATOM 1669 C C . ASP A 1 236 ? 63.88494 35.97339 52.81508 1.000 27.42957 215 ASP A C 1
ATOM 1670 O O . ASP A 1 236 ? 64.80728 35.63345 52.06161 1.000 27.41889 215 ASP A O 1
ATOM 1675 N N . LEU A 1 237 ? 63.98643 35.94383 54.16766 1.000 26.71051 216 LEU A N 1
ATOM 1676 C CA . LEU A 1 237 ? 65.24983 35.60642 54.81244 1.000 24.80920 216 LEU A CA 1
ATOM 1677 C C . LEU A 1 237 ? 65.64689 34.14989 54.58695 1.000 24.57713 216 LEU A C 1
ATOM 1678 O O . LEU A 1 237 ? 66.80590 33.79117 54.78380 1.000 27.50992 216 LEU A O 1
ATOM 1683 N N . ILE A 1 238 ? 64.72155 33.31857 54.13443 1.000 25.31893 217 ILE A N 1
ATOM 1684 C CA . ILE A 1 238 ? 65.05997 31.94723 53.74947 1.000 29.25120 217 ILE A CA 1
ATOM 1685 C C . ILE A 1 238 ? 65.77693 31.91301 52.40231 1.000 32.64794 217 ILE A C 1
ATOM 1686 O O . ILE A 1 238 ? 66.33606 30.88594 52.03227 1.000 29.43296 217 ILE A O 1
ATOM 1691 N N . SER A 1 239 ? 65.81556 33.01699 51.70255 1.000 25.36715 218 SER A N 1
ATOM 1692 C CA . SER A 1 239 ? 66.42268 33.01012 50.33594 1.000 25.27186 218 SER A CA 1
ATOM 1693 C C . SER A 1 239 ? 67.89574 33.43749 50.40020 1.000 26.78053 218 SER A C 1
ATOM 1694 O O . SER A 1 239 ? 68.24534 34.36590 51.12423 1.000 25.86642 218 SER A O 1
ATOM 1697 N N . PRO A 1 240 ? 68.81692 32.80506 49.69488 1.000 28.25778 219 PRO A N 1
ATOM 1698 C CA . PRO A 1 240 ? 70.26060 33.11735 49.85638 1.000 28.07431 219 PRO A CA 1
ATOM 1699 C C . PRO A 1 240 ? 70.69471 34.58495 49.78015 1.000 24.58653 219 PRO A C 1
ATOM 1700 O O . PRO A 1 240 ? 71.51871 34.99407 50.58860 1.000 26.33478 219 PRO A O 1
ATOM 1704 N N . TRP A 1 241 ? 70.16435 35.39802 48.85725 1.000 24.96634 220 TRP A N 1
ATOM 1705 C CA . TRP A 1 241 ? 70.60438 36.79591 48.87283 1.000 21.90560 220 TRP A CA 1
ATOM 1706 C C . TRP A 1 241 ? 70.32743 37.47373 50.23643 1.000 24.65938 220 TRP A C 1
ATOM 1707 O O . TRP A 1 241 ? 71.16186 38.22057 50.73902 1.000 24.17863 220 TRP A O 1
ATOM 1718 N N A SER A 1 242 ? 69.16241 37.23139 50.81170 0.761 25.75526 221 SER A N 1
ATOM 1719 N N B SER A 1 242 ? 69.15515 37.21563 50.81183 0.239 25.82249 221 SER A N 1
ATOM 1720 C CA A SER A 1 242 ? 68.84805 37.85585 52.11111 0.761 26.40247 221 SER A CA 1
ATOM 1721 C CA B SER A 1 242 ? 68.80056 37.82169 52.09437 0.239 26.28469 221 SER A CA 1
ATOM 1722 C C A SER A 1 242 ? 69.68298 37.27146 53.22747 0.761 26.58742 221 SER A C 1
ATOM 1723 C C B SER A 1 242 ? 69.63477 37.25873 53.23187 0.239 26.52220 221 SER A C 1
ATOM 1724 O O A SER A 1 242 ? 69.98810 37.97334 54.18387 0.761 24.75453 221 SER A O 1
ATOM 1725 O O B SER A 1 242 ? 69.91100 37.97272 54.19803 0.239 24.55423 221 SER A O 1
ATOM 1730 N N . ILE A 1 243 ? 70.02513 35.98456 53.15138 1.000 26.18946 222 ILE A N 1
ATOM 1731 C CA . ILE A 1 243 ? 70.91789 35.42050 54.17233 1.000 25.91239 222 ILE A CA 1
ATOM 1732 C C . ILE A 1 243 ? 72.24096 36.17156 54.17693 1.000 25.10692 222 ILE A C 1
ATOM 1733 O O . ILE A 1 243 ? 72.73956 36.61618 55.22745 1.000 26.00566 222 ILE A O 1
ATOM 1738 N N . LEU A 1 244 ? 72.80242 36.38257 52.96894 1.000 23.07761 223 LEU A N 1
ATOM 1739 C CA . LEU A 1 244 ? 74.06185 37.07329 52.86393 1.000 22.75223 223 LEU A CA 1
ATOM 1740 C C . LEU A 1 244 ? 73.92811 38.51397 53.30419 1.000 24.52473 223 LEU A C 1
ATOM 1741 O O . LEU A 1 244 ? 74.85241 39.04111 53.93798 1.000 23.60695 223 LEU A O 1
ATOM 1746 N N . ILE A 1 245 ? 72.84587 39.17894 52.90576 1.000 23.89795 224 ILE A N 1
ATOM 1747 C CA . ILE A 1 245 ? 72.63212 40.56805 53.32623 1.000 20.20405 224 ILE A CA 1
ATOM 1748 C C . ILE A 1 245 ? 72.57245 40.64176 54.83855 1.000 22.35322 224 ILE A C 1
ATOM 1749 O O . ILE A 1 245 ? 73.16636 41.53258 55.43640 1.000 23.18124 224 ILE A O 1
ATOM 1754 N N . THR A 1 246 ? 71.87248 39.69763 55.44015 1.000 22.00764 225 THR A N 1
ATOM 1755 C CA . THR A 1 246 ? 71.70290 39.72702 56.89951 1.000 23.81121 225 THR A CA 1
ATOM 1756 C C . THR A 1 246 ? 73.04797 39.51024 57.61700 1.000 25.75202 225 THR A C 1
ATOM 1757 O O . THR A 1 246 ? 73.39144 40.24134 58.55359 1.000 25.15486 225 THR A O 1
ATOM 1761 N N . PHE A 1 247 ? 73.82764 38.50091 57.21336 1.000 22.66412 226 PHE A N 1
ATOM 1762 C CA . PHE A 1 247 ? 75.13030 38.30016 57.80550 1.000 25.68881 226 PHE A CA 1
ATOM 1763 C C . PHE A 1 247 ? 76.00470 39.53361 57.60560 1.000 26.10033 226 PHE A C 1
ATOM 1764 O O . PHE A 1 247 ? 76.70611 39.97120 58.52503 1.000 25.49520 226 PHE A O 1
ATOM 1772 N N . ALA A 1 248 ? 75.97747 40.09352 56.39275 1.000 27.69504 227 ALA A N 1
ATOM 1773 C CA . ALA A 1 248 ? 76.87219 41.20698 56.10261 1.000 22.72115 227 ALA A CA 1
ATOM 1774 C C . ALA A 1 248 ? 76.48664 42.43908 56.89530 1.000 25.32433 227 ALA A C 1
ATOM 1775 O O . ALA A 1 248 ? 77.37725 43.12296 57.41211 1.000 26.22048 227 ALA A O 1
ATOM 1777 N N . ALA A 1 249 ? 75.17857 42.72149 57.01710 1.000 24.59642 228 ALA A N 1
ATOM 1778 C CA . ALA A 1 249 ? 74.73864 43.88730 57.77346 1.000 23.49620 228 ALA A CA 1
ATOM 1779 C C . ALA A 1 249 ? 75.13697 43.76277 59.24632 1.000 25.73263 228 ALA A C 1
ATOM 1780 O O . ALA A 1 249 ? 75.67577 44.68788 59.82935 1.000 27.33176 228 ALA A O 1
ATOM 1782 N N . LEU A 1 250 ? 74.86597 42.60269 59.84492 1.000 25.88030 229 LEU A N 1
ATOM 1783 C CA . LEU A 1 250 ? 75.21985 42.38985 61.25040 1.000 25.95681 229 LEU A CA 1
ATOM 1784 C C . LEU A 1 250 ? 76.71780 42.49478 61.45637 1.000 29.47445 229 LEU A C 1
ATOM 1785 O O . LEU A 1 250 ? 77.15466 43.14251 62.40677 1.000 29.04834 229 LEU A O 1
ATOM 1790 N N . GLN A 1 251 ? 77.51968 41.94206 60.54317 1.000 27.39264 230 GLN A N 1
ATOM 1791 C CA . GLN A 1 251 ? 78.97782 42.07341 60.63916 1.000 28.99789 230 GLN A CA 1
ATOM 1792 C C . GLN A 1 251 ? 79.47140 43.50377 60.47644 1.000 32.13997 230 GLN A C 1
ATOM 1793 O O . GLN A 1 251 ? 80.47225 43.87893 61.09041 1.000 36.87068 230 GLN A O 1
ATOM 1799 N N . LYS A 1 252 ? 78.73662 44.33770 59.77368 1.000 29.33154 231 LYS A N 1
ATOM 1800 C CA . LYS A 1 252 ? 79.06741 45.77027 59.75373 1.000 29.95375 231 LYS A CA 1
ATOM 1801 C C . LYS A 1 252 ? 78.48796 46.52926 60.94843 1.000 31.88452 231 LYS A C 1
ATOM 1802 O O . LYS A 1 252 ? 78.69762 47.75050 61.05900 1.000 32.98180 231 LYS A O 1
ATOM 1808 N N . GLY A 1 253 ? 77.77688 45.84564 61.83790 1.000 30.25113 232 GLY A N 1
ATOM 1809 C CA . GLY A 1 253 ? 77.19045 46.46351 63.02238 1.000 33.78911 232 GLY A CA 1
ATOM 1810 C C . GLY A 1 253 ? 75.87781 47.17775 62.79617 1.000 33.26750 232 GLY A C 1
ATOM 1811 O O . GLY A 1 253 ? 75.41625 47.89431 63.70572 1.000 32.80480 232 GLY A O 1
ATOM 1812 N N . TYR A 1 254 ? 75.24334 46.97985 61.64118 1.000 28.82917 233 TYR A N 1
ATOM 1813 C CA . TYR A 1 254 ? 73.93024 47.54869 61.38630 1.000 28.21975 233 TYR A CA 1
ATOM 1814 C C . TYR A 1 254 ? 72.85177 46.67638 61.99311 1.000 30.49715 233 TYR A C 1
ATOM 1815 O O . TYR A 1 254 ? 73.06289 45.48079 62.22249 1.000 36.44568 233 TYR A O 1
ATOM 1824 N N . SER A 1 255 ? 71.68286 47.26955 62.27823 1.000 27.76086 234 SER A N 1
ATOM 1825 C CA . SER A 1 255 ? 70.56569 46.41773 62.64302 1.000 28.79245 234 SER A CA 1
ATOM 1826 C C . SER A 1 255 ? 69.88192 45.94875 61.37522 1.000 31.10143 234 SER A C 1
ATOM 1827 O O . SER A 1 255 ? 70.03202 46.54254 60.30628 1.000 31.64779 234 SER A O 1
ATOM 1830 N N . VAL A 1 256 ? 69.13354 44.86169 61.50179 1.000 27.35823 235 VAL A N 1
ATOM 1831 C CA . VAL A 1 256 ? 68.37475 44.29850 60.39340 1.000 27.17656 235 VAL A CA 1
ATOM 1832 C C . VAL A 1 256 ? 66.90220 44.37907 60.77054 1.000 35.55419 235 VAL A C 1
ATOM 1833 O O . VAL A 1 256 ? 66.49699 43.95189 61.86402 1.000 32.27314 235 VAL A O 1
ATOM 1837 N N . LEU A 1 257 ? 66.10639 44.91550 59.86896 1.000 28.70520 236 LEU A N 1
ATOM 1838 C CA . LEU A 1 257 ? 64.65721 45.01327 60.02159 1.000 26.95309 236 LEU A CA 1
ATOM 1839 C C . LEU A 1 257 ? 64.02191 43.83474 59.33087 1.000 31.67462 236 LEU A C 1
ATOM 1840 O O . LEU A 1 257 ? 64.26425 43.63415 58.13553 1.000 30.35964 236 LEU A O 1
ATOM 1845 N N . LEU A 1 258 ? 63.23656 43.04621 60.07799 1.000 30.64041 237 LEU A N 1
ATOM 1846 C CA . LEU A 1 258 ? 62.49872 41.92505 59.51536 1.000 31.60205 237 LEU A CA 1
ATOM 1847 C C . LEU A 1 258 ? 61.01373 42.23169 59.40517 1.000 31.33171 237 LEU A C 1
ATOM 1848 O O . LEU A 1 258 ? 60.37350 42.64733 60.37094 1.000 37.41251 237 LEU A O 1
ATOM 1853 N N . LEU A 1 259 ? 60.46231 42.00316 58.20086 1.000 31.14335 238 LEU A N 1
ATOM 1854 C CA . LEU A 1 259 ? 59.03920 42.19646 57.94682 1.000 31.62543 238 LEU A CA 1
ATOM 1855 C C . LEU A 1 259 ? 58.31980 40.88830 57.62899 1.000 33.67399 238 LEU A C 1
ATOM 1856 O O . LEU A 1 259 ? 58.84601 40.02199 56.92505 1.000 41.10089 238 LEU A O 1
ATOM 1861 N N . SER A 1 260 ? 57.06504 40.82870 58.02862 1.000 35.64398 239 SER A N 1
ATOM 1862 C CA . SER A 1 260 ? 56.16727 39.73370 57.72540 1.000 39.39287 239 SER A CA 1
ATOM 1863 C C . SER A 1 260 ? 55.54482 39.95136 56.34886 1.000 43.01849 239 SER A C 1
ATOM 1864 O O . SER A 1 260 ? 55.64293 41.02724 55.77660 1.000 39.48174 239 SER A O 1
ATOM 1867 N N . GLU A 1 261 ? 54.87777 38.91227 55.83698 1.000 38.07310 240 GLU A N 1
ATOM 1868 C CA . GLU A 1 261 ? 54.15731 39.03378 54.57067 1.000 42.81002 240 GLU A CA 1
ATOM 1869 C C . GLU A 1 261 ? 53.13428 40.17333 54.63097 1.000 43.00866 240 GLU A C 1
ATOM 1870 O O . GLU A 1 261 ? 53.06568 41.01435 53.71646 1.000 46.51936 240 GLU A O 1
ATOM 1876 N N . VAL A 1 262 ? 52.39704 40.27003 55.73495 1.000 44.28144 241 VAL A N 1
ATOM 1877 C CA . VAL A 1 262 ? 51.39473 41.31883 55.84036 1.000 48.41265 241 VAL A CA 1
ATOM 1878 C C . VAL A 1 262 ? 52.06292 42.68448 55.85368 1.000 46.44111 241 VAL A C 1
ATOM 1879 O O . VAL A 1 262 ? 51.56400 43.64763 55.24183 1.000 47.42913 241 VAL A O 1
ATOM 1883 N N . ASP A 1 263 ? 53.21643 42.78025 56.52380 1.000 39.70590 242 ASP A N 1
ATOM 1884 C CA . ASP A 1 263 ? 53.94534 44.04891 56.54268 1.000 38.00029 242 ASP A CA 1
ATOM 1885 C C . ASP A 1 263 ? 54.29450 44.47463 55.13145 1.000 41.78936 242 ASP A C 1
ATOM 1886 O O . ASP A 1 263 ? 54.24814 45.66529 54.80423 1.000 42.63581 242 ASP A O 1
ATOM 1891 N N . ILE A 1 264 ? 54.67810 43.51084 54.29480 1.000 37.50683 243 ILE A N 1
ATOM 1892 C CA . ILE A 1 264 ? 55.12592 43.87167 52.94821 1.000 36.27584 243 ILE A CA 1
ATOM 1893 C C . ILE A 1 264 ? 53.96022 44.13549 52.01155 1.000 43.52885 243 ILE A C 1
ATOM 1894 O O . ILE A 1 264 ? 54.06588 44.97627 51.10320 1.000 42.01527 243 ILE A O 1
ATOM 1899 N N . GLU A 1 265 ? 52.83111 43.45699 52.20680 1.000 42.62132 244 GLU A N 1
ATOM 1900 C CA . GLU A 1 265 ? 51.60946 43.88915 51.53806 1.000 46.04894 244 GLU A CA 1
ATOM 1901 C C . GLU A 1 265 ? 51.26621 45.33223 51.88798 1.000 55.88847 244 GLU A C 1
ATOM 1902 O O . GLU A 1 265 ? 50.70656 46.04776 51.06033 1.000 56.07420 244 GLU A O 1
ATOM 1908 N N . ASN A 1 266 ? 51.60083 45.78893 53.09082 1.000 41.71110 245 ASN A N 1
ATOM 1909 C CA . ASN A 1 266 ? 51.32605 47.17981 53.42682 1.000 41.78528 245 ASN A CA 1
ATOM 1910 C C . ASN A 1 266 ? 52.62008 47.99106 53.42351 1.000 40.59727 245 ASN A C 1
ATOM 1911 O O . ASN A 1 266 ? 52.85076 48.79939 54.33275 1.000 44.42900 245 ASN A O 1
ATOM 1916 N N . ILE A 1 267 ? 53.43529 47.81818 52.37083 1.000 43.26967 246 ILE A N 1
ATOM 1917 C CA . ILE A 1 267 ? 54.83510 48.23232 52.42838 1.000 39.62266 246 ILE A CA 1
ATOM 1918 C C . ILE A 1 267 ? 54.95923 49.74129 52.59754 1.000 39.13219 246 ILE A C 1
ATOM 1919 O O . ILE A 1 267 ? 55.86937 50.21529 53.29002 1.000 39.92156 246 ILE A O 1
ATOM 1924 N N . THR A 1 268 ? 54.11021 50.52414 51.92460 1.000 43.47424 247 THR A N 1
ATOM 1925 C CA . THR A 1 268 ? 54.23206 51.97847 52.03833 1.000 45.78094 247 THR A CA 1
ATOM 1926 C C . THR A 1 268 ? 54.05200 52.43297 53.48398 1.000 43.79699 247 THR A C 1
ATOM 1927 O O . THR A 1 268 ? 54.85817 53.20798 54.01439 1.000 43.92892 247 THR A O 1
ATOM 1931 N N . GLU A 1 269 ? 52.98864 51.96053 54.13953 1.000 46.55073 248 GLU A N 1
ATOM 1932 C CA . GLU A 1 269 ? 52.77386 52.33318 55.53596 1.000 54.42746 248 GLU A CA 1
ATOM 1933 C C . GLU A 1 269 ? 53.85644 51.75374 56.43872 1.000 43.80471 248 GLU A C 1
ATOM 1934 O O . GLU A 1 269 ? 54.29584 52.41409 57.38531 1.000 46.79714 248 GLU A O 1
ATOM 1940 N N . THR A 1 270 ? 54.28267 50.51567 56.17941 1.000 37.15567 249 THR A N 1
ATOM 1941 C CA . THR A 1 270 ? 55.36849 49.92968 56.94884 1.000 40.20476 249 THR A CA 1
ATOM 1942 C C . THR A 1 270 ? 56.64133 50.75795 56.84712 1.000 48.28555 249 THR A C 1
ATOM 1943 O O . THR A 1 270 ? 57.35472 50.93642 57.84608 1.000 44.16845 249 THR A O 1
ATOM 1947 N N . LEU A 1 271 ? 56.95463 51.25167 55.64551 1.000 40.36467 250 LEU A N 1
ATOM 1948 C CA . LEU A 1 271 ? 58.18975 52.01120 55.45854 1.000 37.71394 250 LEU A CA 1
ATOM 1949 C C . LEU A 1 271 ? 58.10712 53.37381 56.13507 1.000 41.38473 250 LEU A C 1
ATOM 1950 O O . LEU A 1 271 ? 59.11522 53.86632 56.66313 1.000 40.27377 250 LEU A O 1
ATOM 1955 N N . LYS A 1 272 ? 56.93414 54.00725 56.11456 1.000 44.37658 251 LYS A N 1
ATOM 1956 C CA . LYS A 1 272 ? 56.77426 55.24892 56.87538 1.000 45.91933 251 LYS A CA 1
ATOM 1957 C C . LYS A 1 272 ? 57.00215 55.00264 58.35642 1.000 45.28509 251 LYS A C 1
ATOM 1958 O O . LYS A 1 272 ? 57.56133 55.85099 59.05854 1.000 53.44841 251 LYS A O 1
ATOM 1964 N N . GLU A 1 273 ? 56.59287 53.84274 58.85206 1.000 44.00944 252 GLU A N 1
ATOM 1965 C CA . GLU A 1 273 ? 56.74100 53.62778 60.28851 1.000 50.74660 252 GLU A CA 1
ATOM 1966 C C . GLU A 1 273 ? 58.16317 53.22908 60.64026 1.000 48.77831 252 GLU A C 1
ATOM 1967 O O . GLU A 1 273 ? 58.70125 53.66006 61.66242 1.000 51.81084 252 GLU A O 1
ATOM 1973 N N . THR A 1 274 ? 58.78944 52.38708 59.81542 1.000 41.70107 253 THR A N 1
ATOM 1974 C CA . THR A 1 274 ? 60.04222 51.79519 60.23759 1.000 42.13108 253 THR A CA 1
ATOM 1975 C C . THR A 1 274 ? 61.26474 52.53042 59.72065 1.000 40.02307 253 THR A C 1
ATOM 1976 O O . THR A 1 274 ? 62.32533 52.41978 60.33699 1.000 41.00310 253 THR A O 1
ATOM 1980 N N . GLN A 1 275 ? 61.12886 53.28971 58.63756 1.000 37.09680 254 GLN A N 1
ATOM 1981 C CA . GLN A 1 275 ? 62.19026 54.13615 58.10328 1.000 38.87173 254 GLN A CA 1
ATOM 1982 C C . GLN A 1 275 ? 63.57573 53.49650 58.02585 1.000 41.22635 254 GLN A C 1
ATOM 1983 O O . GLN A 1 275 ? 64.53793 54.02131 58.59071 1.000 38.41177 254 GLN A O 1
ATOM 1989 N N . PRO A 1 276 ? 63.71278 52.37599 57.31903 1.000 34.66385 255 PRO A N 1
ATOM 1990 C CA . PRO A 1 276 ? 65.03122 51.76966 57.17703 1.000 31.67887 255 PRO A CA 1
ATOM 1991 C C . PRO A 1 276 ? 65.96157 52.68523 56.37300 1.000 31.98213 255 PRO A C 1
ATOM 1992 O O . PRO A 1 276 ? 65.52872 53.54330 55.59404 1.000 35.16524 255 PRO A O 1
ATOM 1996 N N . ALA A 1 277 ? 67.25810 52.51384 56.59321 1.000 31.78075 256 ALA A N 1
ATOM 1997 C CA . ALA A 1 277 ? 68.26826 53.30166 55.89143 1.000 29.09274 256 ALA A CA 1
ATOM 1998 C C . ALA A 1 277 ? 68.62727 52.69321 54.54978 1.000 28.72916 256 ALA A C 1
ATOM 1999 O O . ALA A 1 277 ? 69.19491 53.39714 53.69734 1.000 31.79834 256 ALA A O 1
ATOM 2001 N N . TRP A 1 278 ? 68.30716 51.40985 54.34961 1.000 27.79386 257 TRP A N 1
ATOM 2002 C CA . TRP A 1 278 ? 68.78087 50.66655 53.18894 1.000 28.23511 257 TRP A CA 1
ATOM 2003 C C . TRP A 1 278 ? 67.75917 49.58275 52.92349 1.000 28.41340 257 TRP A C 1
ATOM 2004 O O . TRP A 1 278 ? 67.30762 48.92358 53.87646 1.000 26.14893 257 TRP A O 1
ATOM 2015 N N . ILE A 1 279 ? 67.36001 49.41448 51.65353 1.000 23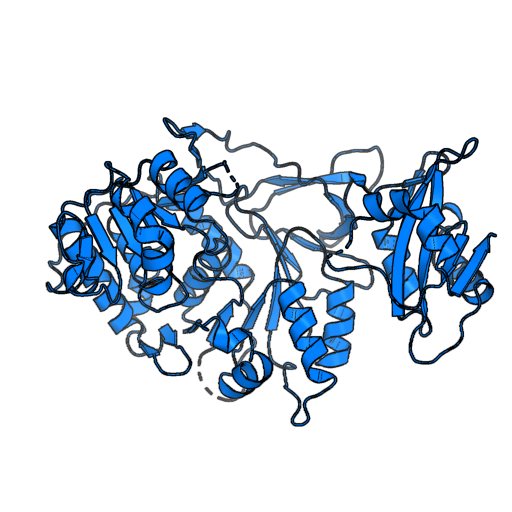.63607 258 ILE A N 1
ATOM 2016 C CA . ILE A 1 279 ? 66.31636 48.46155 51.30430 1.000 26.23237 258 ILE A CA 1
ATOM 2017 C C . ILE A 1 279 ? 66.82143 47.67091 50.10026 1.000 29.86576 258 ILE A C 1
ATOM 2018 O O . ILE A 1 279 ? 67.05832 48.25734 49.02409 1.000 28.92465 258 ILE A O 1
ATOM 2023 N N . ALA A 1 280 ? 66.89045 46.35714 50.24197 1.000 28.75572 259 ALA A N 1
ATOM 2024 C CA . ALA A 1 280 ? 67.07893 45.47939 49.09053 1.000 28.07126 259 ALA A CA 1
ATOM 2025 C C . ALA A 1 280 ? 65.74731 44.89349 48.64587 1.000 27.80299 259 ALA A C 1
ATOM 2026 O O . ALA A 1 280 ? 64.85289 44.64379 49.44687 1.000 28.79429 259 ALA A O 1
ATOM 2028 N N . GLY A 1 281 ? 65.60733 44.66082 47.32841 1.000 23.70561 260 GLY A N 1
ATOM 2029 C CA . GLY A 1 281 ? 64.35608 44.06042 46.86790 1.000 25.64502 260 GLY A CA 1
ATOM 2030 C C . GLY A 1 281 ? 64.52449 43.61910 45.42124 1.000 26.68075 260 GLY A C 1
ATOM 2031 O O . GLY A 1 281 ? 65.54141 43.89535 44.78229 1.000 28.65346 260 GLY A O 1
ATOM 2032 N N . THR A 1 282 ? 63.54654 42.85460 44.95001 1.000 26.16088 261 THR A N 1
ATOM 2033 C CA . THR A 1 282 ? 63.46222 42.62305 43.47581 1.000 32.80564 261 THR A CA 1
ATOM 2034 C C . THR A 1 282 ? 63.04145 43.87632 42.74165 1.000 34.94004 261 THR A C 1
ATOM 2035 O O . THR A 1 282 ? 62.48529 44.80738 43.31412 1.000 32.31683 261 THR A O 1
ATOM 2039 N N . PRO A 1 283 ? 63.22445 43.90345 41.40782 1.000 35.37483 262 PRO A N 1
ATOM 2040 C CA . PRO A 1 283 ? 62.67020 45.03496 40.67371 1.000 33.88155 262 PRO A CA 1
ATOM 2041 C C . PRO A 1 283 ? 61.18125 45.14705 40.87927 1.000 32.85777 262 PRO A C 1
ATOM 2042 O O . PRO A 1 283 ? 60.59670 46.24770 40.93735 1.000 40.87538 262 PRO A O 1
ATOM 2046 N N . SER A 1 284 ? 60.52182 43.99971 40.94598 1.000 34.02820 263 SER A N 1
ATOM 2047 C CA . SER A 1 284 ? 59.09683 44.00538 41.19775 1.000 35.52601 263 SER A CA 1
ATOM 2048 C C . SER A 1 284 ? 58.74889 44.70173 42.51108 1.000 39.08789 263 SER A C 1
ATOM 2049 O O . SER A 1 284 ? 57.71737 45.38560 42.58906 1.000 39.19867 263 SER A O 1
ATOM 2052 N N . ASN A 1 285 ? 59.53096 44.44727 43.57069 1.000 38.21367 264 ASN A N 1
ATOM 2053 C CA . ASN A 1 285 ? 59.29801 45.11918 44.85739 1.000 38.75605 264 ASN A CA 1
ATOM 2054 C C . ASN A 1 285 ? 59.25238 46.62479 44.66170 1.000 36.01034 264 ASN A C 1
ATOM 2055 O O . ASN A 1 285 ? 58.33718 47.29844 45.13364 1.000 35.31792 264 ASN A O 1
ATOM 2060 N N . PHE A 1 286 ? 60.25078 47.17401 43.95178 1.000 32.79492 265 PHE A N 1
ATOM 2061 C CA . PHE A 1 286 ? 60.31730 48.62137 43.85270 1.000 34.64935 265 PHE A CA 1
ATOM 2062 C C . PHE A 1 286 ? 59.26462 49.19305 42.91673 1.000 40.30611 265 PHE A C 1
ATOM 2063 O O . PHE A 1 286 ? 58.75705 50.29585 43.15443 1.000 41.29141 265 PHE A O 1
ATOM 2071 N N . HIS A 1 287 ? 58.92285 48.46449 41.86190 1.000 38.32979 266 HIS A N 1
ATOM 2072 C CA . HIS A 1 287 ? 57.80860 48.87174 40.99988 1.000 47.33560 266 HIS A CA 1
ATOM 2073 C C . HIS A 1 287 ? 56.52803 49.02595 41.80488 1.000 47.22055 266 HIS A C 1
ATOM 2074 O O . HIS A 1 287 ? 55.76234 49.98182 41.60693 1.000 46.09995 266 HIS A O 1
ATOM 2081 N N . LYS A 1 288 ? 56.27583 48.07999 42.71722 1.000 41.92462 267 LYS A N 1
ATOM 2082 C CA . LYS A 1 288 ? 55.08857 48.16043 43.56096 1.000 42.46048 267 LYS A CA 1
ATOM 2083 C C . LYS A 1 288 ? 55.14945 49.36416 44.48302 1.000 41.25762 267 LYS A C 1
ATOM 2084 O O . LYS A 1 288 ? 54.14240 50.04864 44.68907 1.000 42.45628 267 LYS A O 1
ATOM 2090 N N . ILE A 1 289 ? 56.32969 49.64289 45.03660 1.000 42.77017 268 ILE A N 1
ATOM 2091 C CA . ILE A 1 289 ? 56.46598 50.80072 45.90339 1.000 37.08048 268 ILE A CA 1
ATOM 2092 C C . ILE A 1 289 ? 56.14048 52.08321 45.12466 1.000 40.93473 268 ILE A C 1
ATOM 2093 O O . ILE A 1 289 ? 55.41216 52.96255 45.60800 1.000 45.78060 268 ILE A O 1
ATOM 2098 N N . ILE A 1 290 ? 56.60759 52.15637 43.88231 1.000 46.38538 269 ILE A N 1
ATOM 2099 C CA . ILE A 1 290 ? 56.32510 53.29948 43.01877 1.000 47.26862 269 ILE A CA 1
ATOM 2100 C C . ILE A 1 290 ? 54.83155 53.40135 42.76420 1.000 45.46133 269 ILE A C 1
ATOM 2101 O O . ILE A 1 290 ? 54.23561 54.48439 42.84438 1.000 50.31129 269 ILE A O 1
ATOM 2106 N N . LYS A 1 291 ? 54.20793 52.27057 42.44197 1.000 51.58911 270 LYS A N 1
ATOM 2107 C CA . LYS A 1 291 ? 52.80260 52.31085 42.06596 1.000 54.16647 270 LYS A CA 1
ATOM 2108 C C . LYS A 1 291 ? 51.91869 52.73171 43.23424 1.000 61.60790 270 LYS A C 1
ATOM 2109 O O . LYS A 1 291 ? 50.91360 53.41454 43.03347 1.000 60.59130 270 LYS A O 1
ATOM 2115 N N . ASN A 1 292 ? 52.29021 52.36550 44.46013 1.000 53.88160 271 ASN A N 1
ATOM 2116 C CA . ASN A 1 292 ? 51.48883 52.74665 45.62037 1.000 53.74876 271 ASN A CA 1
ATOM 2117 C C . ASN A 1 292 ? 51.42505 54.26308 45.79872 1.000 67.00039 271 ASN A C 1
ATOM 2118 O O . ASN A 1 292 ? 50.42453 54.78690 46.30358 1.000 59.62055 271 ASN A O 1
ATOM 2123 N N . GLU A 1 293 ? 52.46739 54.98359 45.37199 1.000 59.53112 272 GLU A N 1
ATOM 2124 C CA . GLU A 1 293 ? 52.50287 56.43778 45.52776 1.000 66.34088 272 GLU A CA 1
ATOM 2125 C C . GLU A 1 293 ? 51.49256 57.15472 44.65172 1.000 76.02497 272 GLU A C 1
ATOM 2126 O O . GLU A 1 293 ? 51.11114 58.28251 44.98566 1.000 73.71867 272 GLU A O 1
ATOM 2132 N N . GLU A 1 294 ? 51.09326 56.54929 43.52387 1.000 70.99165 273 GLU A N 1
ATOM 2133 C CA . GLU A 1 294 ? 50.12219 57.18513 42.64734 1.000 83.30586 273 GLU A CA 1
ATOM 2134 C C . GLU A 1 294 ? 48.85327 57.52697 43.41946 1.000 95.94708 273 GLU A C 1
ATOM 2135 O O . GLU A 1 294 ? 48.24589 58.58020 43.19118 1.000 93.62324 273 GLU A O 1
ATOM 2141 N N . ASN A 1 295 ? 48.47317 56.67479 44.37313 1.000 100.92767 274 ASN A N 1
ATOM 2142 C CA . ASN A 1 295 ? 47.44504 56.99207 45.35088 1.000 103.33175 274 ASN A CA 1
ATOM 2143 C C . ASN A 1 295 ? 48.10794 57.65057 46.55033 1.000 104.09740 274 ASN A C 1
ATOM 2144 O O . ASN A 1 295 ? 48.84421 58.63105 46.39369 1.000 105.76110 274 ASN A O 1
ATOM 2149 N N . ASN A 1 296 ? 47.86196 57.11574 47.74520 1.000 100.16639 275 ASN A N 1
ATOM 2150 C CA . ASN A 1 296 ? 48.44618 57.65841 48.96424 1.000 105.87251 275 ASN A CA 1
ATOM 2151 C C . ASN A 1 296 ? 48.22235 59.15973 49.06838 1.000 110.47130 275 ASN A C 1
ATOM 2152 O O . ASN A 1 296 ? 47.42079 59.72885 48.32331 1.000 119.46842 275 ASN A O 1
ATOM 2157 N N . ASN A 1 297 ? 48.92138 59.81325 49.98622 1.000 107.24447 276 ASN A N 1
ATOM 2158 C CA . ASN A 1 297 ? 48.73894 61.24540 50.17635 1.000 111.07519 276 ASN A CA 1
ATOM 2159 C C . ASN A 1 297 ? 49.93529 61.80784 50.93083 1.000 110.92468 276 ASN A C 1
ATOM 2160 O O . ASN A 1 297 ? 50.61296 62.71904 50.44150 1.000 111.11719 276 ASN A O 1
ATOM 2165 N N . ASN A 1 298 ? 50.21093 61.24880 52.11680 1.000 123.97442 277 ASN A N 1
ATOM 2166 C CA . ASN A 1 298 ? 51.29570 61.74385 52.96087 1.000 123.61018 277 ASN A CA 1
ATOM 2167 C C . ASN A 1 298 ? 52.65150 61.60826 52.28863 1.000 111.61216 277 ASN A C 1
ATOM 2168 O O . ASN A 1 298 ? 53.60973 62.26216 52.71595 1.000 116.79884 277 ASN A O 1
ATOM 2173 N N . SER A 1 299 ? 52.74168 60.78480 51.24789 1.000 80.01010 278 SER A N 1
ATOM 2174 C CA . SER A 1 299 ? 53.94025 60.66071 50.44283 1.000 78.32149 278 SER A CA 1
ATOM 2175 C C . SER A 1 299 ? 55.07057 60.06034 51.26524 1.000 78.55852 278 SER A C 1
ATOM 2176 O O . SER A 1 299 ? 55.42103 60.53862 52.35102 1.000 68.60978 278 SER A O 1
ATOM 2179 N N . LEU A 1 300 ? 55.64033 58.99311 50.74448 1.000 64.78612 279 LEU A N 1
ATOM 2180 C CA . LEU A 1 300 ? 56.76252 58.34397 51.38537 1.000 56.32683 279 LEU A CA 1
ATOM 2181 C C . LEU A 1 300 ? 58.04815 58.99621 50.88759 1.000 47.85705 279 LEU A C 1
ATOM 2182 O O . LEU A 1 300 ? 58.26580 59.11137 49.67345 1.000 55.55661 279 LEU A O 1
ATOM 2187 N N . ASP A 1 301 ? 58.90272 59.38736 51.82723 1.000 50.81997 280 ASP A N 1
ATOM 2188 C CA . ASP A 1 301 ? 60.17762 60.04863 51.54365 1.000 50.97006 280 ASP A CA 1
ATOM 2189 C C . ASP A 1 301 ? 61.30322 59.01337 51.55014 1.000 47.70410 280 ASP A C 1
ATOM 2190 O O . ASP A 1 301 ? 61.81114 58.63534 52.61579 1.000 49.38526 280 ASP A O 1
ATOM 2195 N N . LEU A 1 302 ? 61.70249 58.57926 50.35847 1.000 44.59680 281 LEU A N 1
ATOM 2196 C CA . LEU A 1 302 ? 62.82719 57.66966 50.18168 1.000 41.32802 281 LEU A CA 1
ATOM 2197 C C . LEU A 1 302 ? 64.07388 58.38776 49.68653 1.000 43.69795 281 LEU A C 1
ATOM 2198 O O . LEU A 1 302 ? 65.02751 57.71703 49.27110 1.000 43.30390 281 LEU A O 1
ATOM 2203 N N . SER A 1 303 ? 64.10193 59.73199 49.75342 1.000 50.40072 282 SER A N 1
ATOM 2204 C CA . SER A 1 303 ? 65.21333 60.48245 49.15788 1.000 51.75185 282 SER A CA 1
ATOM 2205 C C . SER A 1 303 ? 66.54685 60.19720 49.85133 1.000 54.97534 282 SER A C 1
ATOM 2206 O O . SER A 1 303 ? 67.59266 60.20528 49.19037 1.000 60.23288 282 SER A O 1
ATOM 2209 N N . GLU A 1 304 ? 66.54216 59.95834 51.16369 1.000 51.31120 283 GLU A N 1
ATOM 2210 C CA . GLU A 1 304 ? 67.75101 59.61635 51.91222 1.000 48.97918 283 GLU A CA 1
ATOM 2211 C C . GLU A 1 304 ? 67.99491 58.10718 52.00832 1.000 49.08519 283 GLU A C 1
ATOM 2212 O O . GLU A 1 304 ? 68.98921 57.68911 52.61492 1.000 53.02532 283 GLU A O 1
ATOM 2218 N N . THR A 1 305 ? 67.09986 57.29087 51.46709 1.000 37.40523 284 THR A N 1
ATOM 2219 C CA . THR A 1 305 ? 67.18068 55.84247 51.61369 1.000 36.12089 284 THR A CA 1
ATOM 2220 C C . THR A 1 305 ? 67.91761 55.23321 50.43238 1.000 39.14908 284 THR A C 1
ATOM 2221 O O . THR A 1 305 ? 67.69285 55.61850 49.27773 1.000 36.30426 284 THR A O 1
ATOM 2225 N N . VAL A 1 306 ? 68.79910 54.29049 50.71713 1.000 28.07661 285 VAL A N 1
ATOM 2226 C CA . VAL A 1 306 ? 69.58646 53.64363 49.66487 1.000 27.18891 285 VAL A CA 1
ATOM 2227 C C . VAL A 1 306 ? 68.84661 52.37464 49.29902 1.000 33.30787 285 VAL A C 1
ATOM 2228 O O . VAL A 1 306 ? 68.64833 51.51060 50.14796 1.000 30.95759 285 VAL A O 1
ATOM 2232 N N . CYS A 1 307 ? 68.41281 52.26562 48.04704 1.000 26.01873 286 CYS A N 1
ATOM 2233 C CA . CYS A 1 307 ? 67.64693 51.10271 47.59363 1.000 29.36583 286 CYS A CA 1
ATOM 2234 C C . CYS A 1 307 ? 68.43815 50.30998 46.55829 1.000 33.10834 286 CYS A C 1
ATOM 2235 O O . CYS A 1 307 ? 69.02822 50.89662 45.64577 1.000 30.51128 286 CYS A O 1
ATOM 2238 N N . VAL A 1 308 ? 68.42994 48.98601 46.68746 1.000 27.50267 287 VAL A N 1
ATOM 2239 C CA . VAL A 1 308 ? 69.24343 48.09625 45.86285 1.000 26.42028 287 VAL A CA 1
ATOM 2240 C C . VAL A 1 308 ? 68.31412 47.07299 45.22284 1.000 27.10462 287 VAL A C 1
ATOM 2241 O O . VAL A 1 308 ? 67.78544 46.18974 45.91381 1.000 27.40617 287 VAL A O 1
ATOM 2245 N N . ALA A 1 309 ? 68.19279 47.12386 43.88632 1.000 23.98177 288 ALA A N 1
ATOM 2246 C CA . ALA A 1 309 ? 67.35869 46.18032 43.14702 1.000 25.45667 288 ALA A CA 1
ATOM 2247 C C . ALA A 1 309 ? 68.23809 44.99657 42.75702 1.000 30.61630 288 ALA A C 1
ATOM 2248 O O . ALA A 1 309 ? 69.27975 45.17718 42.12618 1.000 31.52543 288 ALA A O 1
ATOM 2250 N N . GLY A 1 310 ? 67.78290 43.79410 43.03567 1.000 30.08441 289 GLY A N 1
ATOM 2251 C CA . GLY A 1 310 ? 68.65447 42.63352 42.89519 1.000 30.59191 289 GLY A CA 1
ATOM 2252 C C . GLY A 1 310 ? 68.13391 41.65554 41.87191 1.000 40.03371 289 GLY A C 1
ATOM 2253 O O . GLY A 1 310 ? 66.95610 41.34062 41.88969 1.000 37.39332 289 GLY A O 1
ATOM 2254 N N A GLY A 1 311 ? 69.05098 41.13741 41.03323 0.533 42.01697 290 GLY A N 1
ATOM 2255 N N B GLY A 1 311 ? 68.96817 41.18826 40.95579 0.467 42.12925 290 GLY A N 1
ATOM 2256 C CA A GLY A 1 311 ? 68.77603 40.04551 40.11547 0.533 48.00635 290 GLY A CA 1
ATOM 2257 C CA B GLY A 1 311 ? 68.48070 40.31370 39.90407 0.467 46.95445 290 GLY A CA 1
ATOM 2258 C C A GLY A 1 311 ? 69.90605 39.53468 39.21753 0.533 49.64937 290 GLY A C 1
ATOM 2259 C C B GLY A 1 311 ? 69.53897 40.16292 38.83861 0.467 46.88096 290 GLY A C 1
ATOM 2260 O O A GLY A 1 311 ? 71.06173 39.29963 39.63285 0.533 30.49453 290 GLY A O 1
ATOM 2261 O O B GLY A 1 311 ? 70.52092 40.90659 38.80632 0.467 38.64436 290 GLY A O 1
ATOM 2262 N N A ASP A 1 312 ? 69.50510 39.28315 37.95976 0.533 50.52639 291 ASP A N 1
ATOM 2263 N N B ASP A 1 312 ? 69.31402 39.16325 37.96183 0.467 50.19590 291 ASP A N 1
ATOM 2264 C CA A ASP A 1 312 ? 70.34730 38.76719 36.88171 0.533 56.00469 291 ASP A CA 1
ATOM 2265 C CA B ASP A 1 312 ? 70.24538 38.74602 36.90948 0.467 56.09488 291 ASP A CA 1
ATOM 2266 C C A ASP A 1 312 ? 70.05306 39.51517 35.58839 0.533 53.89051 291 ASP A C 1
ATOM 2267 C C B ASP A 1 312 ? 70.04394 39.51872 35.61759 0.467 53.86169 291 ASP A C 1
ATOM 2268 O O A ASP A 1 312 ? 70.28650 39.00113 34.47785 0.533 50.75603 291 ASP A O 1
ATOM 2269 O O B ASP A 1 312 ? 70.33102 39.00433 34.51671 0.467 50.84500 291 ASP A O 1
ATOM 2278 N N . SER A 1 313 ? 69.52137 40.72862 35.73037 1.000 46.83236 292 SER A N 1
ATOM 2279 C CA . SER A 1 313 ? 69.25169 41.60036 34.62225 1.000 46.38918 292 SER A CA 1
ATOM 2280 C C . SER A 1 313 ? 69.80153 42.99610 34.89014 1.000 39.85248 292 SER A C 1
ATOM 2281 O O . SER A 1 313 ? 70.81113 43.19222 35.59349 1.000 45.38054 292 SER A O 1
ATOM 2284 N N . CYS A 1 314 ? 69.10579 43.95853 34.30949 1.000 40.27435 293 CYS A N 1
ATOM 2285 C CA . CYS A 1 314 ? 69.45518 45.36831 34.34597 1.000 42.36399 293 CYS A CA 1
ATOM 2286 C C . CYS A 1 314 ? 68.25594 46.16598 34.86470 1.000 45.91660 293 CYS A C 1
ATOM 2287 O O . CYS A 1 314 ? 67.10365 45.89574 34.48901 1.000 41.57069 293 CYS A O 1
ATOM 2290 N N . ALA A 1 315 ? 68.50892 47.13157 35.75820 1.000 37.18448 294 ALA A N 1
ATOM 2291 C CA . ALA A 1 315 ? 67.41395 47.92093 36.30395 1.000 31.83091 294 ALA A CA 1
ATOM 2292 C C . ALA A 1 315 ? 67.46377 49.38152 35.86594 1.000 41.69965 294 ALA A C 1
ATOM 2293 O O . ALA A 1 315 ? 66.99218 50.27951 36.58007 1.000 32.22820 294 ALA A O 1
ATOM 2295 N N . THR A 1 316 ? 67.95328 49.65371 34.64509 1.000 32.68403 295 THR A N 1
ATOM 2296 C CA . THR A 1 316 ? 68.10268 51.04656 34.26915 1.000 27.87960 295 THR A CA 1
ATOM 2297 C C . THR A 1 316 ? 66.75559 51.74254 34.09094 1.000 34.61610 295 THR A C 1
ATOM 2298 O O . THR A 1 316 ? 66.61352 52.90689 34.46646 1.000 37.74270 295 THR A O 1
ATOM 2302 N N . GLU A 1 317 ? 65.76612 51.10560 33.44490 1.000 40.37892 296 GLU A N 1
ATOM 2303 C CA . GLU A 1 317 ? 64.49635 51.80810 33.27576 1.000 42.91387 296 GLU A CA 1
ATOM 2304 C C . GLU A 1 317 ? 63.80763 52.02376 34.62540 1.000 41.68148 296 GLU A C 1
ATOM 2305 O O . GLU A 1 317 ? 63.21100 53.08327 34.88276 1.000 41.22251 296 GLU A O 1
ATOM 2311 N N . LEU A 1 318 ? 63.87030 51.02239 35.47903 1.000 35.83617 297 LEU A N 1
ATOM 2312 C CA . LEU A 1 318 ? 63.31500 51.17326 36.82392 1.000 37.31871 297 LEU A CA 1
ATOM 2313 C C . LEU A 1 318 ? 63.97721 52.35131 37.56475 1.000 41.78809 297 LEU A C 1
ATOM 2314 O O . LEU A 1 318 ? 63.30540 53.12412 38.25548 1.000 37.39534 297 LEU A O 1
ATOM 2319 N N . SER A 1 319 ? 65.29427 52.52304 37.40873 1.000 36.84799 298 SER A N 1
ATOM 2320 C CA . SER A 1 319 ? 65.96719 53.60480 38.14612 1.000 34.58545 298 SER A CA 1
ATOM 2321 C C . SER A 1 319 ? 65.43859 54.97091 37.72946 1.000 33.55054 298 SER A C 1
ATOM 2322 O O . SER A 1 319 ? 65.34645 55.89080 38.55616 1.000 38.61280 298 SER A O 1
ATOM 2325 N N . GLN A 1 320 ? 65.10533 55.13287 36.43392 1.000 38.26967 299 GLN A N 1
ATOM 2326 C CA . GLN A 1 320 ? 64.52367 56.38340 35.96762 1.000 38.17733 299 GLN A CA 1
ATOM 2327 C C . GLN A 1 320 ? 63.17309 56.64341 36.63851 1.000 47.55609 299 GLN A C 1
ATOM 2328 O O . GLN A 1 320 ? 62.92361 57.73696 37.16585 1.000 40.95209 299 GLN A O 1
ATOM 2334 N N . LYS A 1 321 ? 62.28581 55.63913 36.62719 1.000 43.21064 300 LYS A N 1
ATOM 2335 C CA . LYS A 1 321 ? 60.98654 55.79619 37.28644 1.000 47.36660 300 LYS A CA 1
ATOM 2336 C C . LYS A 1 321 ? 61.15449 56.03258 38.78123 1.000 49.83181 300 LYS A C 1
ATOM 2337 O O . LYS A 1 321 ? 60.40664 56.80786 39.39116 1.000 47.10570 300 LYS A O 1
ATOM 2343 N N . PHE A 1 322 ? 62.13160 55.35975 39.38672 1.000 39.14906 301 PHE A N 1
ATOM 2344 C CA . PHE A 1 322 ? 62.29486 55.45913 40.83604 1.000 39.31668 301 PHE A CA 1
ATOM 2345 C C . PHE A 1 322 ? 62.80000 56.83930 41.23086 1.000 48.50583 301 PHE A C 1
ATOM 2346 O O . PHE A 1 322 ? 62.39252 57.39289 42.26043 1.000 39.20231 301 PHE A O 1
ATOM 2354 N N . PHE A 1 323 ? 63.69894 57.41230 40.43064 1.000 36.11873 302 PHE A N 1
ATOM 2355 C CA . PHE A 1 323 ? 64.12477 58.78065 40.71259 1.000 46.58898 302 PHE A CA 1
ATOM 2356 C C . PHE A 1 323 ? 62.98662 59.77079 40.50378 1.000 51.03263 302 PHE A C 1
ATOM 2357 O O . PHE A 1 323 ? 62.81418 60.70302 41.29981 1.000 44.23242 302 PHE A O 1
ATOM 2365 N N . GLU A 1 324 ? 62.21907 59.60980 39.43273 1.000 44.10390 303 GLU A N 1
ATOM 2366 C CA . GLU A 1 324 ? 61.11785 60.54664 39.21603 1.000 60.69455 303 GLU A CA 1
ATOM 2367 C C . GLU A 1 324 ? 60.19123 60.53894 40.41625 1.000 62.42927 303 GLU A C 1
ATOM 2368 O O . GLU A 1 324 ? 59.73272 61.58748 40.88143 1.000 55.25676 303 GLU A O 1
ATOM 2374 N N . CYS A 1 325 ? 59.93452 59.35424 40.94364 1.000 44.66366 304 CYS A N 1
ATOM 2375 C CA . CYS A 1 325 ? 58.93644 59.21343 41.98520 1.000 56.75354 304 CYS A CA 1
ATOM 2376 C C . CYS A 1 325 ? 59.47314 59.65500 43.34139 1.000 53.68328 304 CYS A C 1
ATOM 2377 O O . CYS A 1 325 ? 58.78959 60.37328 44.07677 1.000 55.46662 304 CYS A O 1
ATOM 2380 N N . PHE A 1 326 ? 60.68383 59.23877 43.71025 1.000 45.20146 305 PHE A N 1
ATOM 2381 C CA . PHE A 1 326 ? 61.15545 59.51076 45.05303 1.000 41.47906 305 PHE A CA 1
ATOM 2382 C C . PHE A 1 326 ? 62.37127 60.41414 45.14517 1.000 52.42608 305 PHE A C 1
ATOM 2383 O O . PHE A 1 326 ? 62.76301 60.76622 46.26363 1.000 50.75914 305 PHE A O 1
ATOM 2391 N N . GLY A 1 327 ? 63.00713 60.76184 44.03008 1.000 50.91624 306 GLY A N 1
ATOM 2392 C CA . GLY A 1 327 ? 64.28357 61.44476 44.14073 1.000 52.22683 306 GLY A CA 1
ATOM 2393 C C . GLY A 1 327 ? 65.37896 60.61453 44.77740 1.000 54.14612 306 GLY A C 1
ATOM 2394 O O . GLY A 1 327 ? 66.34101 61.17439 45.31315 1.000 49.08972 306 GLY A O 1
ATOM 2395 N N . SER A 1 328 ? 65.23970 59.29122 44.77522 1.000 43.12323 307 SER A N 1
ATOM 2396 C CA . SER A 1 328 ? 66.22688 58.38924 45.35040 1.000 46.27331 307 SER A CA 1
ATOM 2397 C C . SER A 1 328 ? 66.98457 57.76958 44.18402 1.000 39.70024 307 SER A C 1
ATOM 2398 O O . SER A 1 328 ? 66.44204 57.63289 43.08040 1.000 37.95318 307 SER A O 1
ATOM 2401 N N . HIS A 1 329 ? 68.23551 57.37673 44.43497 1.000 36.86819 308 HIS A N 1
ATOM 2402 C CA . HIS A 1 329 ? 69.17073 57.00384 43.36819 1.000 38.85671 308 HIS A CA 1
ATOM 2403 C C . HIS A 1 329 ? 69.34722 55.49990 43.44885 1.000 33.24273 308 HIS A C 1
ATOM 2404 O O . HIS A 1 329 ? 70.10947 55.00242 44.28852 1.000 29.09436 308 HIS A O 1
ATOM 2411 N N . LEU A 1 330 ? 68.56801 54.77104 42.64847 1.000 30.62694 309 LEU A N 1
ATOM 2412 C CA . LEU A 1 330 ? 68.53906 53.31595 42.74960 1.000 30.12895 309 LEU A CA 1
ATOM 2413 C C . LEU A 1 330 ? 69.89847 52.70657 42.44880 1.000 30.68127 309 LEU A C 1
ATOM 2414 O O . LEU A 1 330 ? 70.65666 53.19368 41.59642 1.000 28.23601 309 LEU A O 1
ATOM 2419 N N . GLN A 1 331 ? 70.18856 51.60625 43.13686 1.000 26.76008 310 GLN A N 1
ATOM 2420 C CA . GLN A 1 331 ? 71.39317 50.83013 42.93132 1.000 25.31787 310 GLN A CA 1
ATOM 2421 C C . GLN A 1 331 ? 70.94970 49.46234 42.45046 1.000 22.33322 310 GLN A C 1
ATOM 2422 O O . GLN A 1 331 ? 69.79793 49.08306 42.63394 1.000 27.18145 310 GLN A O 1
ATOM 2428 N N . SER A 1 332 ? 71.89046 48.68417 41.95422 1.000 26.60523 311 SER A N 1
ATOM 2429 C CA . SER A 1 332 ? 71.51815 47.31486 41.64368 1.000 28.80913 311 SER A CA 1
ATOM 2430 C C . SER A 1 332 ? 72.64568 46.37157 41.99964 1.000 23.08940 311 SER A C 1
ATOM 2431 O O . SER A 1 332 ? 73.80971 46.73765 42.07161 1.000 28.68169 311 SER A O 1
ATOM 2434 N N . SER A 1 333 ? 72.24887 45.10984 42.18180 1.000 26.75862 312 SER A N 1
ATOM 2435 C CA . SER A 1 333 ? 73.18365 44.05381 42.48833 1.000 24.01873 312 SER A CA 1
ATOM 2436 C C . SER A 1 333 ? 72.88232 42.90536 41.54580 1.000 24.76367 312 SER A C 1
ATOM 2437 O O . SER A 1 333 ? 71.72768 42.65185 41.21119 1.000 28.53016 312 SER A O 1
ATOM 2440 N N . TYR A 1 334 ? 73.91804 42.28104 41.04702 1.000 27.47424 313 TYR A N 1
ATOM 2441 C CA . TYR A 1 334 ? 73.76599 41.24039 40.05268 1.000 27.20211 313 TYR A CA 1
ATOM 2442 C C . TYR A 1 334 ? 74.54092 40.04849 40.56864 1.000 25.70235 313 TYR A C 1
ATOM 2443 O O . TYR A 1 334 ? 75.73162 40.16169 40.82859 1.000 28.53488 313 TYR A O 1
ATOM 2452 N N . GLY A 1 335 ? 73.88273 38.91497 40.70322 1.000 27.87464 314 GLY A N 1
ATOM 2453 C CA . GLY A 1 335 ? 74.60232 37.77745 41.25194 1.000 32.27459 314 GLY A CA 1
ATOM 2454 C C . GLY A 1 335 ? 73.70412 36.56690 41.23808 1.000 31.38454 314 GLY A C 1
ATOM 2455 O O . GLY A 1 335 ? 72.51639 36.63970 40.88398 1.000 30.58947 314 GLY A O 1
ATOM 2456 N N . GLN A 1 336 ? 74.29941 35.43611 41.61366 1.000 30.09892 315 GLN A N 1
ATOM 2457 C CA . GLN A 1 336 ? 73.50578 34.21425 41.65661 1.000 31.52003 315 GLN A CA 1
ATOM 2458 C C . GLN A 1 336 ? 74.20402 33.21469 42.57448 1.000 30.63792 315 GLN A C 1
ATOM 2459 O O . GLN A 1 336 ? 75.40257 33.31814 42.86167 1.000 33.77550 315 GLN A O 1
ATOM 2465 N N . THR A 1 337 ? 73.43149 32.21013 42.98363 1.000 34.21089 316 THR A N 1
ATOM 2466 C CA . THR A 1 337 ? 73.93047 31.23924 43.96086 1.000 32.89286 316 THR A CA 1
ATOM 2467 C C . THR A 1 337 ? 75.19644 30.52729 43.49212 1.000 36.47466 316 THR A C 1
ATOM 2468 O O . THR A 1 337 ? 76.11617 30.32629 44.27879 1.000 36.01974 316 THR A O 1
ATOM 2472 N N . GLU A 1 338 ? 75.27573 30.14210 42.20378 1.000 34.79138 317 GLU A N 1
ATOM 2473 C CA . GLU A 1 338 ? 76.47699 29.43870 41.72176 1.000 35.19639 317 GLU A CA 1
ATOM 2474 C C . GLU A 1 338 ? 77.73776 30.28867 41.83149 1.000 38.58645 317 GLU A C 1
ATOM 2475 O O . GLU A 1 338 ? 78.84736 29.76649 41.89756 1.000 39.14901 317 GLU A O 1
ATOM 2481 N N . LEU A 1 339 ? 77.59644 31.59377 41.84734 1.000 31.03133 318 LEU A N 1
ATOM 2482 C CA . LEU A 1 339 ? 78.72905 32.49743 41.98400 1.000 30.06503 318 LEU A CA 1
ATOM 2483 C C . LEU A 1 339 ? 78.96381 32.86568 43.43491 1.000 33.17783 318 LEU A C 1
ATOM 2484 O O . LEU A 1 339 ? 79.69900 33.81475 43.72451 1.000 34.20628 318 LEU A O 1
ATOM 2489 N N . GLY A 1 340 ? 78.29217 32.16842 44.34500 1.000 31.37977 319 GLY A N 1
ATOM 2490 C CA . GLY A 1 340 ? 78.53276 32.42522 45.77450 1.000 33.85013 319 GLY A CA 1
ATOM 2491 C C . GLY A 1 340 ? 77.74197 33.59577 46.32093 1.000 39.32376 319 GLY A C 1
ATOM 2492 O O . GLY A 1 340 ? 76.95771 33.45241 47.27278 1.000 34.26886 319 GLY A O 1
ATOM 2493 N N . GLY A 1 341 ? 77.87754 34.73893 45.68939 1.000 32.97873 320 GLY A N 1
ATOM 2494 C CA . GLY A 1 341 ? 77.19015 35.92665 46.09702 1.000 31.08415 320 GLY A CA 1
ATOM 2495 C C . GLY A 1 341 ? 76.99792 36.93634 44.97076 1.000 32.48529 320 GLY A C 1
ATOM 2496 O O . GLY A 1 341 ? 77.12244 36.62152 43.81289 1.000 31.39427 320 GLY A O 1
ATOM 2497 N N . PRO A 1 342 ? 76.63593 38.14851 45.33387 1.000 27.15231 321 PRO A N 1
ATOM 2498 C CA . PRO A 1 342 ? 76.69297 39.28141 44.39282 1.000 26.98370 321 PRO A CA 1
ATOM 2499 C C . PRO A 1 342 ? 78.08438 39.36478 43.76285 1.000 27.60305 321 PRO A C 1
ATOM 2500 O O . PRO A 1 342 ? 79.12190 39.27625 44.44660 1.000 29.02188 321 PRO A O 1
ATOM 2504 N N . VAL A 1 343 ? 78.11635 39.64605 42.45292 1.000 26.38583 322 VAL A N 1
ATOM 2505 C CA . VAL A 1 343 ? 79.42358 39.81505 41.82331 1.000 28.94884 322 VAL A CA 1
ATOM 2506 C C . VAL A 1 343 ? 79.58642 41.13277 41.09513 1.000 28.26102 322 VAL A C 1
ATOM 2507 O O . VAL A 1 343 ? 80.71317 41.52600 40.81492 1.000 27.67072 322 VAL A O 1
ATOM 2511 N N . ILE A 1 344 ? 78.50886 41.77449 40.68663 1.000 26.74434 323 ILE A N 1
ATOM 2512 C CA . ILE A 1 344 ? 78.58155 43.02762 39.95323 1.000 28.83887 323 ILE A CA 1
ATOM 2513 C C . ILE A 1 344 ? 77.60377 43.98589 40.62061 1.000 27.41994 323 ILE A C 1
ATOM 2514 O O . ILE A 1 344 ? 76.47449 43.60792 40.94117 1.000 29.37135 323 ILE A O 1
ATOM 2519 N N . TYR A 1 345 ? 78.05471 45.20147 40.85164 1.000 24.86240 324 TYR A N 1
ATOM 2520 C CA . TYR A 1 345 ? 77.30664 46.14369 41.64698 1.000 26.22637 324 TYR A CA 1
ATOM 2521 C C . TYR A 1 345 ? 77.24861 47.48462 40.95342 1.000 27.89411 324 TYR A C 1
ATOM 2522 O O . TYR A 1 345 ? 78.28108 48.00382 40.52773 1.000 25.43372 324 TYR A O 1
ATOM 2531 N N . HIS A 1 346 ? 76.03695 48.04119 40.84421 1.000 27.15356 325 HIS A N 1
ATOM 2532 C CA . HIS A 1 346 ? 75.86282 49.33838 40.23688 1.000 30.97354 325 HIS A CA 1
ATOM 2533 C C . HIS A 1 346 ? 75.47805 50.31672 41.33218 1.000 26.16688 325 HIS A C 1
ATOM 2534 O O . HIS A 1 346 ? 74.34199 50.30836 41.80722 1.000 26.64400 325 HIS A O 1
ATOM 2541 N N . HIS A 1 347 ? 76.43695 51.11949 41.78239 1.000 27.49937 326 HIS A N 1
ATOM 2542 C CA . HIS A 1 347 ? 76.13310 51.99249 42.91063 1.000 31.72493 326 HIS A CA 1
ATOM 2543 C C . HIS A 1 347 ? 75.37459 53.24495 42.48335 1.000 29.16461 326 HIS A C 1
ATOM 2544 O O . HIS A 1 347 ? 75.01200 54.02872 43.32486 1.000 28.91631 326 HIS A O 1
ATOM 2551 N N . ASP A 1 348 ? 75.06024 53.44067 41.17637 1.000 28.11166 327 ASP A N 1
ATOM 2552 C CA . ASP A 1 348 ? 74.24930 54.59710 40.80857 1.000 26.17776 327 ASP A CA 1
ATOM 2553 C C . ASP A 1 348 ? 73.66682 54.42525 39.38387 1.000 25.75692 327 ASP A C 1
ATOM 2554 O O . ASP A 1 348 ? 74.15754 54.99549 38.43844 1.000 28.52158 327 ASP A O 1
ATOM 2559 N N . ILE A 1 349 ? 72.61792 53.61264 39.25591 1.000 26.64062 328 ILE A N 1
ATOM 2560 C CA . ILE A 1 349 ? 72.13138 53.22326 37.92116 1.000 23.83120 328 ILE A CA 1
ATOM 2561 C C . ILE A 1 349 ? 71.75176 54.43487 37.11092 1.000 28.79514 328 ILE A C 1
ATOM 2562 O O . ILE A 1 349 ? 72.03321 54.51979 35.90874 1.000 27.89704 328 ILE A O 1
ATOM 2567 N N . TYR A 1 350 ? 71.05303 55.38003 37.74454 1.000 28.90252 329 TYR A N 1
ATOM 2568 C CA . TYR A 1 350 ? 70.44588 56.44628 37.00233 1.000 30.73325 329 TYR A CA 1
ATOM 2569 C C . TYR A 1 350 ? 71.49565 57.39951 36.43242 1.000 29.14887 329 TYR A C 1
ATOM 2570 O O . TYR A 1 350 ? 71.22878 58.12272 35.47347 1.000 31.42824 329 TYR A O 1
ATOM 2579 N N . ALA A 1 351 ? 72.70758 57.39607 37.02675 1.000 30.17620 330 ALA A N 1
ATOM 2580 C CA . ALA A 1 351 ? 73.77057 58.26410 36.52163 1.000 27.67226 330 ALA A CA 1
ATOM 2581 C C . ALA A 1 351 ? 74.21958 57.89228 35.09055 1.000 29.46595 330 ALA A C 1
ATOM 2582 O O . ALA A 1 351 ? 74.84714 58.69674 34.38126 1.000 30.37423 330 ALA A O 1
ATOM 2584 N N . ILE A 1 352 ? 73.98029 56.64531 34.70959 1.000 29.74805 331 ILE A N 1
ATOM 2585 C CA . ILE A 1 352 ? 74.39809 56.14676 33.38772 1.000 27.78212 331 ILE A CA 1
ATOM 2586 C C . ILE A 1 352 ? 73.16819 56.10104 32.49620 1.000 33.32469 331 ILE A C 1
ATOM 2587 O O . ILE A 1 352 ? 72.20678 55.39024 32.82667 1.000 34.52035 331 ILE A O 1
ATOM 2592 N N . ASN A 1 353 ? 73.21059 56.85626 31.40324 1.000 31.70608 332 ASN A N 1
ATOM 2593 C CA . ASN A 1 353 ? 72.03704 56.98106 30.52168 1.000 36.23327 332 ASN A CA 1
ATOM 2594 C C . ASN A 1 353 ? 71.76160 55.66574 29.79532 1.000 51.77389 332 ASN A C 1
ATOM 2595 O O . ASN A 1 353 ? 70.59856 55.28498 29.66997 1.000 49.22024 332 ASN A O 1
ATOM 2600 N N . GLU A 1 354 ? 72.82268 54.89557 29.43600 1.000 37.40233 333 GLU A N 1
ATOM 2601 C CA . GLU A 1 354 ? 72.64578 53.58239 28.78189 1.000 49.77637 333 GLU A CA 1
ATOM 2602 C C . GLU A 1 354 ? 72.28239 52.49538 29.80141 1.000 39.43722 333 GLU A C 1
ATOM 2603 O O . GLU A 1 354 ? 72.73290 52.52983 30.93793 1.000 34.66489 333 GLU A O 1
ATOM 2609 N N . PRO A 1 355 ? 71.53679 51.46575 29.40148 1.000 32.53784 334 PRO A N 1
ATOM 2610 C CA . PRO A 1 355 ? 71.37009 50.30703 30.28088 1.000 31.97572 334 PRO A CA 1
ATOM 2611 C C . PRO A 1 355 ? 72.70305 49.71729 30.70649 1.000 31.77034 334 PRO A C 1
ATOM 2612 O O . PRO A 1 355 ? 73.60972 49.50523 29.90046 1.000 33.30778 334 PRO A O 1
ATOM 2616 N N . SER A 1 356 ? 72.85570 49.55723 32.00278 1.000 28.91421 335 SER A N 1
ATOM 2617 C CA . SER A 1 356 ? 74.11681 49.07745 32.52293 1.000 31.56583 335 SER A CA 1
ATOM 2618 C C . SER A 1 356 ? 73.93005 48.29266 33.81943 1.000 34.84792 335 SER A C 1
ATOM 2619 O O . SER A 1 356 ? 72.93071 48.40423 34.54661 1.000 31.57141 335 SER A O 1
ATOM 2622 N N . ILE A 1 357 ? 74.87262 47.40483 34.05359 1.000 25.46811 336 ILE A N 1
ATOM 2623 C CA . ILE A 1 357 ? 74.82855 46.65418 35.29431 1.000 30.21377 336 ILE A CA 1
ATOM 2624 C C . ILE A 1 357 ? 75.92318 46.99049 36.27885 1.000 28.86459 336 ILE A C 1
ATOM 2625 O O . ILE A 1 357 ? 75.89457 46.45449 37.42519 1.000 32.32152 336 ILE A O 1
ATOM 2630 N N . GLY A 1 358 ? 76.84107 47.87030 35.95977 1.000 29.28025 337 GLY A N 1
ATOM 2631 C CA . GLY A 1 358 ? 77.75635 48.25716 37.01009 1.000 26.16127 337 GLY A CA 1
ATOM 2632 C C . GLY A 1 358 ? 79.13396 47.61507 36.90640 1.000 26.87645 337 GLY A C 1
ATOM 2633 O O . GLY A 1 358 ? 79.57926 47.18613 35.82016 1.000 29.40467 337 GLY A O 1
ATOM 2634 N N . TRP A 1 359 ? 79.80358 47.50202 38.03942 1.000 26.38492 338 TRP A N 1
ATOM 2635 C CA . TRP A 1 359 ? 81.19833 47.16217 38.09036 1.000 28.66006 338 TRP A CA 1
ATOM 2636 C C . TRP A 1 359 ? 81.40876 45.83705 38.80747 1.000 26.02659 338 TRP A C 1
ATOM 2637 O O . TRP A 1 359 ? 80.82552 45.62376 39.88033 1.000 29.59348 338 TRP A O 1
ATOM 2648 N N . PRO A 1 360 ? 82.38869 45.03882 38.38544 1.000 27.18369 339 PRO A N 1
ATOM 2649 C CA . PRO A 1 360 ? 82.73587 43.83487 39.17685 1.000 25.35587 339 PRO A CA 1
ATOM 2650 C C . PRO A 1 360 ? 83.19135 44.21315 40.57455 1.000 28.39612 339 PRO A C 1
ATOM 2651 O O . PRO A 1 360 ? 83.95368 45.16021 40.78666 1.000 29.57634 339 PRO A O 1
ATOM 2655 N N . LEU A 1 361 ? 82.71935 43.42908 41.53164 1.000 25.83363 340 LEU A N 1
ATOM 2656 C CA . LEU A 1 361 ? 83.11981 43.58221 42.90725 1.000 25.75615 340 LEU A CA 1
ATOM 2657 C C . LEU A 1 361 ? 84.55878 43.12882 43.10787 1.000 27.34240 340 LEU A C 1
ATOM 2658 O O . LEU A 1 361 ? 85.15430 42.49291 42.23506 1.000 29.73049 340 LEU A O 1
ATOM 2663 N N . PRO A 1 362 ? 85.14978 43.40592 44.28430 1.000 29.84047 341 PRO A N 1
ATOM 2664 C CA . PRO A 1 362 ? 86.56188 43.02475 44.49565 1.000 33.27688 341 PRO A CA 1
ATOM 2665 C C . PRO A 1 362 ? 86.78692 41.52558 44.36494 1.000 28.37530 341 PRO A C 1
ATOM 2666 O O . PRO A 1 362 ? 85.99300 40.71204 44.84130 1.000 33.79529 341 PRO A O 1
ATOM 2670 N N . GLY A 1 363 ? 87.84490 41.18036 43.60909 1.000 31.26896 342 GLY A N 1
ATOM 2671 C CA . GLY A 1 363 ? 88.19973 39.80037 43.34765 1.000 37.62358 342 GLY A CA 1
ATOM 2672 C C . GLY A 1 363 ? 87.41812 39.14469 42.22811 1.000 33.20450 342 GLY A C 1
ATOM 2673 O O . GLY A 1 363 ? 87.75190 38.02444 41.83572 1.000 34.68914 342 GLY A O 1
ATOM 2674 N N . VAL A 1 364 ? 86.34137 39.76390 41.75948 1.000 29.79605 343 VAL A N 1
ATOM 2675 C CA . VAL A 1 364 ? 85.55379 39.18164 40.68172 1.000 30.01926 343 VAL A CA 1
ATOM 2676 C C . VAL A 1 364 ? 86.31919 39.35108 39.36561 1.000 32.06390 343 VAL A C 1
ATOM 2677 O O . VAL A 1 364 ? 86.86340 40.43160 39.07218 1.000 32.43155 343 VAL A O 1
ATOM 2681 N N . GLU A 1 365 ? 86.43378 38.26118 38.60688 1.000 31.26601 344 GLU A N 1
ATOM 2682 C CA . GLU A 1 365 ? 87.07156 38.29390 37.29305 1.000 34.19212 344 GLU A CA 1
ATOM 2683 C C . GLU A 1 365 ? 86.01311 38.17101 36.22306 1.000 34.39740 344 GLU A C 1
ATOM 2684 O O . GLU A 1 365 ? 85.09169 37.36837 36.36365 1.000 35.30312 344 GLU A O 1
ATOM 2690 N N . ILE A 1 366 ? 86.15432 38.93078 35.13467 1.000 35.99250 345 ILE A N 1
ATOM 2691 C CA . ILE A 1 366 ? 85.17101 38.77435 34.06963 1.000 35.61545 345 ILE A CA 1
ATOM 2692 C C . ILE A 1 366 ? 85.91307 38.54098 32.78280 1.000 40.66114 345 ILE A C 1
ATOM 2693 O O . ILE A 1 366 ? 87.08017 38.92848 32.63822 1.000 39.85406 345 ILE A O 1
ATOM 2698 N N . LYS A 1 367 ? 85.23978 37.85653 31.85978 1.000 36.77510 346 LYS A N 1
ATOM 2699 C CA . LYS A 1 367 ? 85.71028 37.73659 30.50100 1.000 40.37698 346 LYS A CA 1
ATOM 2700 C C . LYS A 1 367 ? 84.52041 37.99533 29.59339 1.000 39.33979 346 LYS A C 1
ATOM 2701 O O . LYS A 1 367 ? 83.39274 37.58219 29.88689 1.000 42.18866 346 LYS A O 1
ATOM 2707 N N . ILE A 1 368 ? 84.75897 38.70802 28.51349 1.000 39.39166 347 ILE A N 1
ATOM 2708 C CA . ILE A 1 368 ? 83.71704 38.99536 27.54616 1.000 35.70174 347 ILE A CA 1
ATOM 2709 C C . ILE A 1 368 ? 84.07594 38.23970 26.29123 1.000 42.66932 347 ILE A C 1
ATOM 2710 O O . ILE A 1 368 ? 85.15888 38.42281 25.71751 1.000 41.68943 347 ILE A O 1
ATOM 2715 N N . ASN A 1 369 ? 83.18719 37.35416 25.89344 1.000 38.77600 348 ASN A N 1
ATOM 2716 C CA . ASN A 1 369 ? 83.51224 36.40378 24.84391 1.000 40.74490 348 ASN A CA 1
ATOM 2717 C C . ASN A 1 369 ? 83.85651 37.14682 23.56834 1.000 54.20346 348 ASN A C 1
ATOM 2718 O O . ASN A 1 369 ? 83.12850 38.05284 23.17570 1.000 53.85225 348 ASN A O 1
ATOM 2723 N N . ASN A 1 370 ? 85.01345 36.80384 22.97539 1.000 63.45394 349 ASN A N 1
ATOM 2724 C CA . ASN A 1 370 ? 85.53990 37.50290 21.79915 1.000 62.53179 349 ASN A CA 1
ATOM 2725 C C . ASN A 1 370 ? 84.65921 37.17522 20.61612 1.000 59.96709 349 ASN A C 1
ATOM 2726 O O . ASN A 1 370 ? 84.61234 36.02839 20.15618 1.000 68.93615 349 ASN A O 1
ATOM 2731 N N . THR A 1 371 ? 83.96070 38.17909 20.11930 1.000 63.54861 350 THR A N 1
ATOM 2732 C CA . THR A 1 371 ? 83.12524 38.00414 18.94467 1.000 66.83629 350 THR A CA 1
ATOM 2733 C C . THR A 1 371 ? 83.69144 38.78458 17.76426 1.000 67.86000 350 THR A C 1
ATOM 2734 O O . THR A 1 371 ? 82.95032 39.09343 16.82568 1.000 78.98591 350 THR A O 1
ATOM 2738 N N . GLN A 1 372 ? 84.99889 39.11171 17.80289 1.000 58.38732 351 GLN A N 1
ATOM 2739 C CA . GLN A 1 372 ? 85.59627 40.08221 16.87922 1.000 64.55570 351 GLN A CA 1
ATOM 2740 C C . GLN A 1 372 ? 84.79509 41.38592 16.85666 1.000 62.99575 351 GLN A C 1
ATOM 2741 O O . GLN A 1 372 ? 84.53183 41.96301 15.79702 1.000 63.54959 351 GLN A O 1
ATOM 2747 N N . SER A 1 373 ? 84.39659 41.84251 18.04808 1.000 60.23324 352 SER A N 1
ATOM 2748 C CA . SER A 1 373 ? 83.65316 43.08953 18.22910 1.000 72.62124 352 SER A CA 1
ATOM 2749 C C . SER A 1 373 ? 83.74535 43.46624 19.70094 1.000 62.20854 352 SER A C 1
ATOM 2750 O O . SER A 1 373 ? 84.24354 42.68428 20.51510 1.000 63.75444 352 SER A O 1
ATOM 2753 N N . SER A 1 374 ? 83.23085 44.65988 20.05947 1.000 57.84854 353 SER A N 1
ATOM 2754 C CA . SER A 1 374 ? 83.29474 45.05604 21.46362 1.000 66.79223 353 SER A CA 1
ATOM 2755 C C . SER A 1 374 ? 82.21867 44.39832 22.32662 1.000 54.99328 353 SER A C 1
ATOM 2756 O O . SER A 1 374 ? 82.29683 44.49923 23.56696 1.000 54.85889 353 SER A O 1
ATOM 2759 N N . ASN A 1 375 ? 81.19918 43.75803 21.72743 1.000 50.13875 354 ASN A N 1
ATOM 2760 C CA . ASN A 1 375 ? 80.08449 43.19970 22.53006 1.000 48.85734 354 ASN A CA 1
ATOM 2761 C C . ASN A 1 375 ? 80.18543 41.67565 22.61533 1.000 44.93923 354 ASN A C 1
ATOM 2762 O O . ASN A 1 375 ? 80.45469 41.01271 21.59891 1.000 53.00749 354 ASN A O 1
ATOM 2767 N N . GLY A 1 376 ? 79.96322 41.10717 23.81023 1.000 43.95442 355 GLY A N 1
ATOM 2768 C CA . GLY A 1 376 ? 79.94054 39.65509 23.81706 1.000 45.08861 355 GLY A CA 1
ATOM 2769 C C . GLY A 1 376 ? 79.33673 39.12520 25.09489 1.000 39.52687 355 GLY A C 1
ATOM 2770 O O . GLY A 1 376 ? 78.96225 39.88192 25.98934 1.000 38.86224 355 GLY A O 1
ATOM 2771 N N . GLU A 1 377 ? 79.23829 37.79962 25.16622 1.000 41.51246 356 GLU A N 1
ATOM 2772 C CA . GLU A 1 377 ? 78.70914 37.18109 26.38321 1.000 40.57811 356 GLU A CA 1
ATOM 2773 C C . GLU A 1 377 ? 79.59552 37.41479 27.60621 1.000 38.50988 356 GLU A C 1
ATOM 2774 O O . GLU A 1 377 ? 80.81234 37.21820 27.55857 1.000 39.53892 356 GLU A O 1
ATOM 2780 N N . LEU A 1 378 ? 78.96555 37.81502 28.70860 1.000 32.96706 357 LEU A N 1
ATOM 2781 C CA . LEU A 1 378 ? 79.63523 38.00961 29.99036 1.000 32.86028 357 LEU A CA 1
ATOM 2782 C C . LEU A 1 378 ? 79.87034 36.65551 30.65028 1.000 38.07774 357 LEU A C 1
ATOM 2783 O O . LEU A 1 378 ? 78.91278 35.89964 30.88390 1.000 36.14747 357 LEU A O 1
ATOM 2788 N N . LEU A 1 379 ? 81.13989 36.36447 30.92688 1.000 36.42454 358 LEU A N 1
ATOM 2789 C CA . LEU A 1 379 ? 81.58537 35.21736 31.70505 1.000 37.45345 358 LEU A CA 1
ATOM 2790 C C . LEU A 1 379 ? 82.18288 35.70093 33.02134 1.000 36.34445 358 LEU A C 1
ATOM 2791 O O . LEU A 1 379 ? 82.86967 36.72203 33.06031 1.000 37.66521 358 LEU A O 1
ATOM 2796 N N . ILE A 1 380 ? 81.94179 34.97238 34.11079 1.000 33.72152 359 ILE A N 1
ATOM 2797 C CA . ILE A 1 380 ? 82.31230 35.48195 35.43071 1.000 34.46056 359 ILE A CA 1
ATOM 2798 C C . ILE A 1 380 ? 82.98922 34.38004 36.23123 1.000 33.84351 359 ILE A C 1
ATOM 2799 O O . ILE A 1 380 ? 82.52858 33.23477 36.23978 1.000 39.92648 359 ILE A O 1
ATOM 2804 N N . ARG A 1 381 ? 84.07516 34.73448 36.91473 1.000 34.76142 360 ARG A N 1
ATOM 2805 C CA . ARG A 1 381 ? 84.61866 33.90586 37.97253 1.000 36.20784 360 ARG A CA 1
ATOM 2806 C C . ARG A 1 381 ? 84.58685 34.68882 39.29238 1.000 33.77333 360 ARG A C 1
ATOM 2807 O O . ARG A 1 381 ? 85.00697 35.85214 39.34481 1.000 34.33923 360 ARG A O 1
ATOM 2815 N N . SER A 1 382 ? 84.06892 34.06554 40.32349 1.000 34.11427 361 SER A N 1
ATOM 2816 C CA . SER A 1 382 ? 83.83719 34.77393 41.58925 1.000 34.04462 361 SER A CA 1
ATOM 2817 C C . SER A 1 382 ? 84.87440 34.38390 42.64940 1.000 36.67573 361 SER A C 1
ATOM 2818 O O . SER A 1 382 ? 85.37499 33.24735 42.63446 1.000 34.50360 361 SER A O 1
ATOM 2821 N N . PRO A 1 383 ? 85.26483 35.31245 43.54162 1.000 33.38695 362 PRO A N 1
ATOM 2822 C CA . PRO A 1 383 ? 86.14524 34.92271 44.65621 1.000 36.53183 362 PRO A CA 1
ATOM 2823 C C . PRO A 1 383 ? 85.44097 34.07935 45.68636 1.000 36.71676 362 PRO A C 1
ATOM 2824 O O . PRO A 1 383 ? 86.11714 33.45208 46.52199 1.000 35.94437 362 PRO A O 1
ATOM 2828 N N . ALA A 1 384 ? 84.10903 34.03026 45.66385 1.000 31.42154 363 ALA A N 1
ATOM 2829 C CA . ALA A 1 384 ? 83.37066 33.10288 46.51838 1.000 30.17886 363 ALA A CA 1
ATOM 2830 C C . ALA A 1 384 ? 83.14219 31.82921 45.71668 1.000 37.47781 363 ALA A C 1
ATOM 2831 O O . ALA A 1 384 ? 82.21984 31.73545 44.90114 1.000 34.31693 363 ALA A O 1
ATOM 2833 N N . LYS A 1 385 ? 84.01180 30.86316 45.93647 1.000 31.32611 364 LYS A N 1
ATOM 2834 C CA . LYS A 1 385 ? 83.99295 29.59660 45.21802 1.000 35.77607 364 LYS A CA 1
ATOM 2835 C C . LYS A 1 385 ? 83.08714 28.60567 45.92227 1.000 38.56378 364 LYS A C 1
ATOM 2836 O O . LYS A 1 385 ? 83.40388 28.13300 47.03125 1.000 35.49407 364 LYS A O 1
ATOM 2842 N N . THR A 1 386 ? 81.99379 28.24018 45.26133 1.000 36.13740 365 THR A N 1
ATOM 2843 C CA . THR A 1 386 ? 81.18013 27.13823 45.74898 1.000 33.47009 365 THR A CA 1
ATOM 2844 C C . THR A 1 386 ? 81.93738 25.82234 45.56580 1.000 37.83735 365 THR A C 1
ATOM 2845 O O . THR A 1 386 ? 82.82492 25.69299 44.72184 1.000 42.32591 365 THR A O 1
ATOM 2849 N N . ILE A 1 387 ? 81.58918 24.83652 46.37699 1.000 34.06437 366 ILE A N 1
ATOM 2850 C CA . ILE A 1 387 ? 82.35257 23.60990 46.43578 1.000 35.44807 366 ILE A CA 1
ATOM 2851 C C . ILE A 1 387 ? 81.93671 22.66500 45.32636 1.000 45.75846 366 ILE A C 1
ATOM 2852 O O . ILE A 1 387 ? 82.74543 21.86659 44.85257 1.000 47.68514 366 ILE A O 1
ATOM 2857 N N . GLY A 1 388 ? 80.67906 22.70561 44.92906 1.000 42.55716 367 GLY A N 1
ATOM 2858 C CA . GLY A 1 388 ? 80.16750 21.68941 44.03601 1.000 42.89069 367 GLY A CA 1
ATOM 2859 C C . GLY A 1 388 ? 78.65764 21.60444 44.16097 1.000 44.04187 367 GLY A C 1
ATOM 2860 O O . GLY A 1 388 ? 78.00445 22.47150 44.73242 1.000 40.10311 367 GLY A O 1
ATOM 2861 N N . ILE A 1 389 ? 78.11508 20.56418 43.55800 1.000 43.88526 368 ILE A N 1
ATOM 2862 C CA . ILE A 1 389 ? 76.67659 20.37117 43.53792 1.000 41.48344 368 ILE A CA 1
ATOM 2863 C C . ILE A 1 389 ? 76.36489 19.07494 44.24149 1.000 42.40437 368 ILE A C 1
ATOM 2864 O O . ILE A 1 389 ? 76.93155 18.01779 43.91243 1.000 47.96642 368 ILE A O 1
ATOM 2869 N N . TRP A 1 390 ? 75.46754 19.15450 45.21465 1.000 40.42211 369 TRP A N 1
ATOM 2870 C CA . TRP A 1 390 ? 75.02826 17.97829 45.91245 1.000 39.58896 369 TRP A CA 1
ATOM 2871 C C . TRP A 1 390 ? 74.02078 17.25190 45.03148 1.000 47.15191 369 TRP A C 1
ATOM 2872 O O . TRP A 1 390 ? 73.00948 17.83957 44.64286 1.000 50.95315 369 TRP A O 1
ATOM 2883 N N . ASN A 1 391 ? 74.26906 15.98645 44.74356 1.000 50.52735 370 ASN A N 1
ATOM 2884 C CA . ASN A 1 391 ? 73.44525 15.28892 43.76174 1.000 58.42114 370 ASN A CA 1
ATOM 2885 C C . ASN A 1 391 ? 72.52150 14.29460 44.41542 1.000 57.00388 370 ASN A C 1
ATOM 2886 O O . ASN A 1 391 ? 71.93970 13.44887 43.73148 1.000 57.85962 370 ASN A O 1
ATOM 2891 N N . GLY A 1 392 ? 72.36007 14.39308 45.73283 1.000 54.94735 371 GLY A N 1
ATOM 2892 C CA . GLY A 1 392 ? 71.65459 13.42336 46.51122 1.000 56.48657 371 GLY A CA 1
ATOM 2893 C C . GLY A 1 392 ? 72.55840 12.42905 47.20358 1.000 66.84026 371 GLY A C 1
ATOM 2894 O O . GLY A 1 392 ? 72.23827 11.98235 48.31351 1.000 65.09757 371 GLY A O 1
ATOM 2895 N N . HIS A 1 393 ? 73.68552 12.08146 46.58339 1.000 74.67923 372 HIS A N 1
ATOM 2896 C CA . HIS A 1 393 ? 74.58810 11.07444 47.13395 1.000 80.70389 372 HIS A CA 1
ATOM 2897 C C . HIS A 1 393 ? 75.99507 11.58962 47.37065 1.000 80.22633 372 HIS A C 1
ATOM 2898 O O . HIS A 1 393 ? 76.59994 11.24301 48.38914 1.000 86.47216 372 HIS A O 1
ATOM 2905 N N . ASP A 1 394 ? 76.53532 12.40245 46.45755 1.000 65.53278 373 ASP A N 1
ATOM 2906 C CA . ASP A 1 394 ? 77.86479 12.98415 46.61492 1.000 65.51763 373 ASP A CA 1
ATOM 2907 C C . ASP A 1 394 ? 77.88240 14.39584 46.04481 1.000 67.00794 373 ASP A C 1
ATOM 2908 O O . ASP A 1 394 ? 76.91763 14.86433 45.43141 1.000 62.50270 373 ASP A O 1
ATOM 2913 N N . ILE A 1 395 ? 78.99757 15.08082 46.25886 1.000 55.70338 374 ILE A N 1
ATOM 2914 C CA . ILE A 1 395 ? 79.20816 16.39689 45.69061 1.000 51.23225 374 ILE A CA 1
ATOM 2915 C C . ILE A 1 395 ? 79.87117 16.25307 44.33609 1.000 50.75055 374 ILE A C 1
ATOM 2916 O O . ILE A 1 395 ? 80.92506 15.63228 44.21968 1.000 55.84337 374 ILE A O 1
ATOM 2921 N N . GLU A 1 396 ? 79.28538 16.85015 43.32201 1.000 60.79419 375 GLU A N 1
ATOM 2922 C CA . GLU A 1 396 ? 79.99154 16.99662 42.06036 1.000 69.84335 375 GLU A CA 1
ATOM 2923 C C . GLU A 1 396 ? 80.83948 18.25555 42.17051 1.000 63.42749 375 GLU A C 1
ATOM 2924 O O . GLU A 1 396 ? 80.30097 19.36421 42.24067 1.000 50.84532 375 GLU A O 1
ATOM 2930 N N . LEU A 1 397 ? 82.16049 18.09483 42.17830 1.000 62.44614 376 LEU A N 1
ATOM 2931 C CA . LEU A 1 397 ? 83.03804 19.19385 42.54860 1.000 59.16988 376 LEU A CA 1
ATOM 2932 C C . LEU A 1 397 ? 83.21077 20.18367 41.40333 1.000 77.30739 376 LEU A C 1
ATOM 2933 O O . LEU A 1 397 ? 83.20044 19.81997 40.22174 1.000 77.77029 376 LEU A O 1
ATOM 2938 N N . PHE A 1 398 ? 83.34666 21.45624 41.77746 1.000 74.06521 377 PHE A N 1
ATOM 2939 C CA . PHE A 1 398 ? 83.55990 22.53716 40.82956 1.000 82.10112 377 PHE A CA 1
ATOM 2940 C C . PHE A 1 398 ? 85.05298 22.76662 40.64898 1.000 92.02126 377 PHE A C 1
ATOM 2941 O O . PHE A 1 398 ? 85.74802 23.02648 41.64184 1.000 92.30858 377 PHE A O 1
ATOM 2949 N N . PRO A 1 399 ? 85.58689 22.70132 39.42896 1.000 93.67107 378 PRO A N 1
ATOM 2950 C CA . PRO A 1 399 ? 86.95877 23.18999 39.21214 1.000 90.16498 378 PRO A CA 1
ATOM 2951 C C . PRO A 1 399 ? 87.03388 24.67397 39.54305 1.000 86.00377 378 PRO A C 1
ATOM 2952 O O . PRO A 1 399 ? 86.32852 25.49004 38.95159 1.000 84.86402 378 PRO A O 1
ATOM 2956 N N . SER A 1 400 ? 87.88579 25.02304 40.51595 1.000 87.14618 379 SER A N 1
ATOM 2957 C CA . SER A 1 400 ? 87.88027 26.38334 41.05912 1.000 88.10167 379 SER A CA 1
ATOM 2958 C C . SER A 1 400 ? 88.22011 27.43929 40.01022 1.000 82.58768 379 SER A C 1
ATOM 2959 O O . SER A 1 400 ? 88.03903 28.63598 40.27088 1.000 75.50704 379 SER A O 1
ATOM 2962 N N . ASP A 1 401 ? 88.67676 27.03214 38.83070 1.000 70.75474 380 ASP A N 1
ATOM 2963 C CA . ASP A 1 401 ? 88.98852 27.96871 37.76791 1.000 70.31204 380 ASP A CA 1
ATOM 2964 C C . ASP A 1 401 ? 87.84024 28.16351 36.78499 1.000 64.91244 380 ASP A C 1
ATOM 2965 O O . ASP A 1 401 ? 87.96751 28.98475 35.87547 1.000 59.70906 380 ASP A O 1
ATOM 2970 N N . ARG A 1 402 ? 86.72639 27.45140 36.95497 1.000 62.47259 381 ARG A N 1
ATOM 2971 C CA . ARG A 1 402 ? 85.64327 27.49021 35.97539 1.000 63.93994 381 ARG A CA 1
ATOM 2972 C C . ARG A 1 402 ? 85.08738 28.90711 35.80987 1.000 60.76708 381 ARG A C 1
ATOM 2973 O O . ARG A 1 402 ? 85.00722 29.67791 36.77294 1.000 58.97551 381 ARG A O 1
ATOM 2981 N N . TRP A 1 403 ? 84.73093 29.25004 34.56986 1.000 54.47412 382 TRP A N 1
ATOM 2982 C CA . TRP A 1 403 ? 83.96662 30.45084 34.23654 1.000 53.65939 382 TRP A CA 1
ATOM 2983 C C . TRP A 1 403 ? 82.48675 30.09917 34.11893 1.000 47.46290 382 TRP A C 1
ATOM 2984 O O . TRP A 1 403 ? 82.13455 29.07916 33.52728 1.000 56.47985 382 TRP A O 1
ATOM 2995 N N . LEU A 1 404 ? 81.61927 30.95697 34.63779 1.000 38.94389 383 LEU A N 1
ATOM 2996 C CA . LEU A 1 404 ? 80.18083 30.78884 34.46173 1.000 39.86020 383 LEU A CA 1
ATOM 2997 C C . LEU A 1 404 ? 79.70774 31.64882 33.28812 1.000 43.30601 383 LEU A C 1
ATOM 2998 O O . LEU A 1 404 ? 79.90244 32.86588 33.30839 1.000 38.83029 383 LEU A O 1
ATOM 3003 N N . ALA A 1 405 ? 79.04342 31.02928 32.31394 1.000 44.34309 384 ALA A N 1
ATOM 3004 C CA . ALA A 1 405 ? 78.43958 31.75553 31.20037 1.000 44.64952 384 ALA A CA 1
ATOM 3005 C C . ALA A 1 405 ? 77.06960 32.27155 31.60929 1.000 48.14846 384 ALA A C 1
ATOM 3006 O O . ALA A 1 405 ? 76.15607 31.48281 31.86671 1.000 55.16178 384 ALA A O 1
ATOM 3008 N N . THR A 1 406 ? 76.91888 33.58949 31.65638 1.000 38.07283 385 THR A N 1
ATOM 3009 C CA . THR A 1 406 ? 75.69261 34.18799 32.17912 1.000 38.46708 385 THR A CA 1
ATOM 3010 C C . THR A 1 406 ? 74.53194 34.18632 31.18337 1.000 39.97702 385 THR A C 1
ATOM 3011 O O . THR A 1 406 ? 73.37968 34.35987 31.61132 1.000 45.46067 385 THR A O 1
ATOM 3015 N N . GLY A 1 407 ? 74.80075 34.09861 29.88912 1.000 40.56488 386 GLY A N 1
ATOM 3016 C CA . GLY A 1 407 ? 73.80122 34.27732 28.86566 1.000 47.92783 386 GLY A CA 1
ATOM 3017 C C . GLY A 1 407 ? 73.46608 35.72560 28.57536 1.000 43.28231 386 GLY A C 1
ATOM 3018 O O . GLY A 1 407 ? 72.57028 35.97214 27.76552 1.000 46.69606 386 GLY A O 1
ATOM 3019 N N . ASP A 1 408 ? 74.16452 36.67109 29.20953 1.000 41.16402 387 ASP A N 1
ATOM 3020 C CA . ASP A 1 408 ? 73.96269 38.11363 29.04798 1.000 37.28944 387 ASP A CA 1
ATOM 3021 C C . ASP A 1 408 ? 75.08535 38.70543 28.20222 1.000 37.99371 387 ASP A C 1
ATOM 3022 O O . ASP A 1 408 ? 76.24494 38.32741 28.34487 1.000 39.72312 387 ASP A O 1
ATOM 3027 N N . LEU A 1 409 ? 74.71647 39.60625 27.30901 1.000 38.31996 388 LEU A N 1
ATOM 3028 C CA . LEU A 1 409 ? 75.64870 40.33590 26.45217 1.000 34.47409 388 LEU A CA 1
ATOM 3029 C C . LEU A 1 409 ? 76.03894 41.65273 27.11179 1.000 33.09815 388 LEU A C 1
ATOM 3030 O O . LEU A 1 409 ? 75.18941 42.34637 27.66823 1.000 34.55935 388 LEU A O 1
ATOM 3035 N N . VAL A 1 410 ? 77.30817 42.01236 27.02479 1.000 36.33269 389 VAL A N 1
ATOM 3036 C CA . VAL A 1 410 ? 77.78423 43.25063 27.64251 1.000 32.36658 389 VAL A CA 1
ATOM 3037 C C . VAL A 1 410 ? 78.86345 43.86754 26.75509 1.000 33.46478 389 VAL A C 1
ATOM 3038 O O . VAL A 1 410 ? 79.39435 43.25566 25.81303 1.000 35.94862 389 VAL A O 1
ATOM 3042 N N . ARG A 1 411 ? 79.20615 45.10959 27.10363 1.000 34.99892 390 ARG A N 1
ATOM 3043 C CA . ARG A 1 411 ? 80.36176 45.79537 26.57986 1.000 33.83967 390 ARG A CA 1
ATOM 3044 C C . ARG A 1 411 ? 80.97871 46.50233 27.76175 1.000 34.95160 390 ARG A C 1
ATOM 3045 O O . ARG A 1 411 ? 80.24848 47.03569 28.59302 1.000 35.85842 390 ARG A O 1
ATOM 3053 N N . GLN A 1 412 ? 82.29978 46.47058 27.87945 1.000 36.24584 391 GLN A N 1
ATOM 3054 C CA . GLN A 1 412 ? 82.91529 47.05776 29.05911 1.000 35.69075 391 GLN A CA 1
ATOM 3055 C C . GLN A 1 412 ? 83.45855 48.42297 28.65328 1.000 36.28293 391 GLN A C 1
ATOM 3056 O O . GLN A 1 412 ? 84.16272 48.53707 27.66718 1.000 38.43090 391 GLN A O 1
ATOM 3062 N N . GLU A 1 413 ? 83.09410 49.45757 29.40500 1.000 32.76008 392 GLU A N 1
ATOM 3063 C CA . GLU A 1 413 ? 83.57198 50.80244 29.07927 1.000 34.42755 392 GLU A CA 1
ATOM 3064 C C . GLU A 1 413 ? 84.96459 51.00268 29.67619 1.000 33.70257 392 GLU A C 1
ATOM 3065 O O . GLU A 1 413 ? 85.46133 50.20282 30.49458 1.000 36.20726 392 GLU A O 1
ATOM 3071 N N . ASN A 1 414 ? 85.55285 52.13523 29.30902 1.000 39.26306 393 ASN A N 1
ATOM 3072 C CA . ASN A 1 414 ? 86.88215 52.49707 29.77422 1.000 42.13161 393 ASN A CA 1
ATOM 3073 C C . ASN A 1 414 ? 86.99651 52.53438 31.27883 1.000 38.03518 393 ASN A C 1
ATOM 3074 O O . ASN A 1 414 ? 88.02272 52.13781 31.82251 1.000 40.86490 393 ASN A O 1
ATOM 3079 N N . ASN A 1 415 ? 85.92220 52.86772 31.98817 1.000 35.29352 394 ASN A N 1
ATOM 3080 C CA . ASN A 1 415 ? 86.01959 52.96520 33.42259 1.000 34.72507 394 ASN A CA 1
ATOM 3081 C C . ASN A 1 415 ? 85.61419 51.65240 34.11639 1.000 31.53591 394 ASN A C 1
ATOM 3082 O O . ASN A 1 415 ? 85.37580 51.62071 35.31791 1.000 33.35710 394 ASN A O 1
ATOM 3087 N N . GLY A 1 416 ? 85.42158 50.57172 33.32744 1.000 34.99592 395 GLY A N 1
ATOM 3088 C CA . GLY A 1 416 ? 85.01399 49.30112 33.90139 1.000 32.85985 395 GLY A CA 1
ATOM 3089 C C . GLY A 1 416 ? 83.53361 49.00294 33.90197 1.000 32.67646 395 GLY A C 1
ATOM 3090 O O . GLY A 1 416 ? 83.14355 47.86877 34.21384 1.000 31.83915 395 GLY A O 1
ATOM 3091 N N . ASN A 1 417 ? 82.68575 50.00062 33.67402 1.000 32.98341 396 ASN A N 1
ATOM 3092 C CA . ASN A 1 417 ? 81.24683 49.78044 33.73781 1.000 30.34361 396 ASN A CA 1
ATOM 3093 C C . ASN A 1 417 ? 80.80311 48.80886 32.62884 1.000 27.70004 396 ASN A C 1
ATOM 3094 O O . ASN A 1 417 ? 81.28427 48.88113 31.50770 1.000 31.03404 396 ASN A O 1
ATOM 3099 N N . LEU A 1 418 ? 79.92026 47.86059 33.00932 1.000 28.30896 397 LEU A N 1
ATOM 3100 C CA . LEU A 1 418 ? 79.41544 46.86807 32.04449 1.000 29.62533 397 LEU A CA 1
ATOM 3101 C C . LEU A 1 418 ? 78.10877 47.39509 31.49417 1.000 30.32759 397 LEU A C 1
ATOM 3102 O O . LEU A 1 418 ? 77.07891 47.41181 32.15191 1.000 30.36302 397 LEU A O 1
ATOM 3107 N N . ILE A 1 419 ? 78.17126 47.89547 30.27640 1.000 38.79617 398 ILE A N 1
ATOM 3108 C CA . ILE A 1 419 ? 76.95771 48.21053 29.54354 1.000 38.17243 398 ILE A CA 1
ATOM 3109 C C . ILE A 1 419 ? 76.19035 46.93827 29.24207 1.000 36.40354 398 ILE A C 1
ATOM 3110 O O . ILE A 1 419 ? 76.75175 45.93021 28.78472 1.000 35.79337 398 ILE A O 1
ATOM 3115 N N . PHE A 1 420 ? 74.89131 46.98194 29.40934 1.000 35.80218 399 PHE A N 1
ATOM 3116 C CA . PHE A 1 420 ? 74.07712 45.78427 29.29768 1.000 34.33397 399 PHE A CA 1
ATOM 3117 C C . PHE A 1 420 ? 73.36967 45.77441 27.95434 1.000 33.81385 399 PHE A C 1
ATOM 3118 O O . PHE A 1 420 ? 72.66003 46.72152 27.60806 1.000 36.68863 399 PHE A O 1
ATOM 3126 N N . LEU A 1 421 ? 73.60496 44.71752 27.19383 1.000 32.76487 400 LEU A N 1
ATOM 3127 C CA . LEU A 1 421 ? 73.06210 44.63545 25.84689 1.000 32.27015 400 LEU A CA 1
ATOM 3128 C C . LEU A 1 421 ? 71.95071 43.60782 25.76527 1.000 33.69104 400 LEU A C 1
ATOM 3129 O O . LEU A 1 421 ? 71.47623 43.27248 24.64735 1.000 35.05086 400 LEU A O 1
ATOM 3134 N N . GLY A 1 422 ? 71.53622 43.07511 26.90352 1.000 37.59504 401 GLY A N 1
ATOM 3135 C CA . GLY A 1 422 ? 70.39895 42.17415 26.91709 1.000 37.74285 401 GLY A CA 1
ATOM 3136 C C . GLY A 1 422 ? 70.82009 40.71340 26.91526 1.000 36.11196 401 GLY A C 1
ATOM 3137 O O . GLY A 1 422 ? 71.99980 40.35110 26.99477 1.000 39.00515 401 GLY A O 1
ATOM 3138 N N . ARG A 1 423 ? 69.80680 39.86191 26.92665 1.000 35.99224 402 ARG A N 1
ATOM 3139 C CA . ARG A 1 423 ? 70.04918 38.42941 26.79803 1.000 39.22711 402 ARG A CA 1
ATOM 3140 C C . ARG A 1 423 ? 70.58626 38.08978 25.41593 1.000 38.05855 402 ARG A C 1
ATOM 3141 O O . ARG A 1 423 ? 70.13117 38.61675 24.39139 1.000 37.69333 402 ARG A O 1
ATOM 3149 N N . GLU A 1 424 ? 71.55341 37.17436 25.38378 1.000 36.86496 403 GLU A N 1
ATOM 3150 C CA . GLU A 1 424 ? 72.06205 36.74018 24.08443 1.000 44.63258 403 GLU A CA 1
ATOM 3151 C C . GLU A 1 424 ? 70.94227 36.23763 23.20300 1.000 42.14286 403 GLU A C 1
ATOM 3152 O O . GLU A 1 424 ? 70.96208 36.43909 21.97084 1.000 41.39779 403 GLU A O 1
ATOM 3158 N N . LYS A 1 425 ? 69.94092 35.60734 23.80398 1.000 45.93099 404 LYS A N 1
ATOM 3159 C CA . LYS A 1 425 ? 68.89974 34.98690 22.98341 1.000 42.75869 404 LYS A CA 1
ATOM 3160 C C . LYS A 1 425 ? 67.85075 35.97370 22.50049 1.000 42.40815 404 LYS A C 1
ATOM 3161 O O . LYS A 1 425 ? 67.02653 35.60977 21.66287 1.000 45.16372 404 LYS A O 1
ATOM 3167 N N . ASP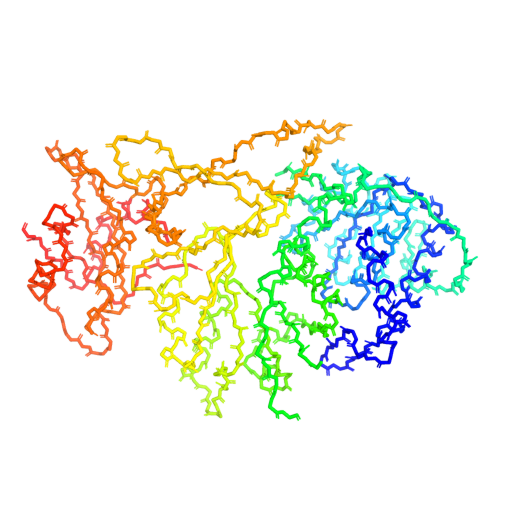 A 1 426 ? 67.87782 37.21907 22.95257 1.000 36.37518 405 ASP A N 1
ATOM 3168 C CA . ASP A 1 426 ? 66.98814 38.24262 22.41100 1.000 39.82819 405 ASP A CA 1
ATOM 3169 C C . ASP A 1 426 ? 67.62357 39.04536 21.29905 1.000 34.39555 405 ASP A C 1
ATOM 3170 O O . ASP A 1 426 ? 66.99393 39.98523 20.79247 1.000 35.67779 405 ASP A O 1
ATOM 3175 N N . GLN A 1 427 ? 68.88346 38.76193 20.98992 1.000 34.10846 406 GLN A N 1
ATOM 3176 C CA . GLN A 1 427 ? 69.62396 39.53687 20.02921 1.000 32.81999 406 GLN A CA 1
ATOM 3177 C C . GLN A 1 427 ? 68.95335 39.37139 18.66085 1.000 39.43246 406 GLN A C 1
ATOM 3178 O O . GLN A 1 427 ? 68.49094 38.27845 18.31043 1.000 35.40101 406 GLN A O 1
ATOM 3184 N N . ILE A 1 428 ? 68.88206 40.45476 17.91859 1.000 32.63345 407 ILE A N 1
ATOM 3185 C CA . ILE A 1 428 ? 68.35712 40.45386 16.53475 1.000 30.62829 407 ILE A CA 1
ATOM 3186 C C . ILE A 1 428 ? 69.51490 40.65619 15.55774 1.000 37.44815 407 ILE A C 1
ATOM 3187 O O . ILE A 1 428 ? 70.45430 41.41400 15.84509 1.000 43.83541 407 ILE A O 1
ATOM 3192 N N . LYS A 1 429 ? 69.45695 39.99678 14.37412 1.000 40.83976 408 LYS A N 1
ATOM 3193 C CA . LYS A 1 429 ? 70.47144 40.20630 13.34358 1.000 45.26458 408 LYS A CA 1
ATOM 3194 C C . LYS A 1 429 ? 69.85849 41.00564 12.19178 1.000 39.38741 408 LYS A C 1
ATOM 3195 O O . LYS A 1 429 ? 68.80136 40.63095 11.66802 1.000 39.44626 408 LYS A O 1
ATOM 3201 N N . ILE A 1 430 ? 70.49196 42.11961 11.85553 1.000 40.64486 409 ILE A N 1
ATOM 3202 C CA . ILE A 1 430 ? 70.08144 42.94368 10.72633 1.000 42.95149 409 ILE A CA 1
ATOM 3203 C C . ILE A 1 430 ? 71.28177 43.08953 9.81575 1.000 45.84137 409 ILE A C 1
ATOM 3204 O O . ILE A 1 430 ? 72.34164 43.59329 10.22412 1.000 44.39126 409 ILE A O 1
ATOM 3209 N N . GLU A 1 431 ? 71.13024 42.64587 8.56287 1.000 43.74846 410 GLU A N 1
ATOM 3210 C CA . GLU A 1 431 ? 72.22059 42.72047 7.62137 1.000 51.64462 410 GLU A CA 1
ATOM 3211 C C . GLU A 1 431 ? 73.50753 42.15516 8.20398 1.000 50.79201 410 GLU A C 1
ATOM 3212 O O . GLU A 1 431 ? 74.57890 42.70337 7.97879 1.000 48.15634 410 GLU A O 1
ATOM 3218 N N . GLY A 1 432 ? 73.40522 41.09234 9.01347 1.000 46.79724 411 GLY A N 1
ATOM 3219 C CA . GLY A 1 432 ? 74.58587 40.46555 9.56995 1.000 50.42075 41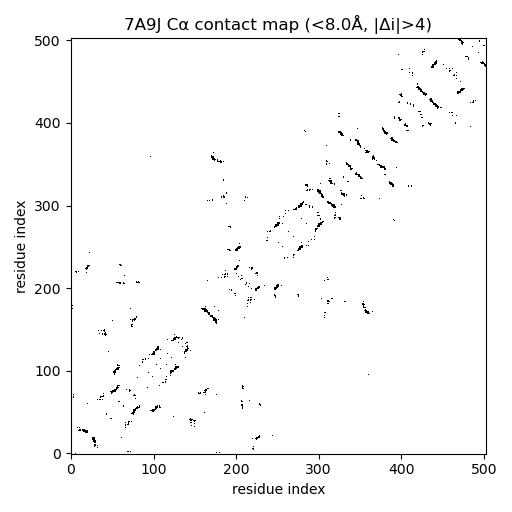1 GLY A CA 1
ATOM 3220 C C . GLY A 1 432 ? 75.02246 41.01005 10.93159 1.000 59.55448 411 GLY A C 1
ATOM 3221 O O . GLY A 1 432 ? 75.81563 40.35074 11.63077 1.000 54.19454 411 GLY A O 1
ATOM 3222 N N . TYR A 1 433 ? 74.53450 42.18285 11.32537 1.000 43.96084 412 TYR A N 1
ATOM 3223 C CA . TYR A 1 433 ? 74.93375 42.90075 12.54302 1.000 41.40665 412 TYR A CA 1
ATOM 3224 C C . TYR A 1 433 ? 73.95373 42.66854 13.68261 1.000 41.58039 412 TYR A C 1
ATOM 3225 O O . TYR A 1 433 ? 72.72983 42.62997 13.49188 1.000 40.33286 412 TYR A O 1
ATOM 3234 N N . PRO A 1 434 ? 74.48320 42.50778 14.88538 1.000 42.79518 413 PRO A N 1
ATOM 3235 C CA . PRO A 1 434 ? 73.60937 42.28850 16.04352 1.000 46.74369 413 PRO A CA 1
ATOM 3236 C C . PRO A 1 434 ? 72.90079 43.57650 16.44911 1.000 38.46543 413 PRO A C 1
ATOM 3237 O O . PRO A 1 434 ? 73.49805 44.65819 16.45585 1.000 41.08321 413 PRO A O 1
ATOM 3241 N N . VAL A 1 435 ? 71.60463 43.44932 16.74674 1.000 36.20457 414 VAL A N 1
ATOM 3242 C CA . VAL A 1 435 ? 70.77864 44.54146 17.25779 1.000 40.27554 414 VAL A CA 1
ATOM 3243 C C . VAL A 1 435 ? 70.18252 44.11303 18.59950 1.000 33.82957 414 VAL A C 1
ATOM 3244 O O . VAL A 1 435 ? 69.70663 42.98531 18.75132 1.000 35.44292 414 VAL A O 1
ATOM 3248 N N . TYR A 1 436 ? 70.19385 45.03156 19.56674 1.000 32.60255 415 TYR A N 1
ATOM 3249 C CA . TYR A 1 436 ? 69.81291 44.65768 20.92451 1.000 33.16748 415 TYR A CA 1
ATOM 3250 C C . TYR A 1 436 ? 68.53424 45.36729 21.30156 1.000 33.82673 415 TYR A C 1
ATOM 3251 O O . TYR A 1 436 ? 68.57365 46.58426 21.55769 1.000 33.34075 415 TYR A O 1
ATOM 3260 N N . PRO A 1 437 ? 67.42535 44.64381 21.47204 1.000 31.59490 416 PRO A N 1
ATOM 3261 C CA . PRO A 1 437 ? 66.15887 45.28553 21.85716 1.000 35.37777 416 PRO A CA 1
ATOM 3262 C C . PRO A 1 437 ? 66.26186 46.17764 23.08190 1.000 33.61230 416 PRO A C 1
ATOM 3263 O O . PRO A 1 437 ? 65.69484 47.26858 23.07609 1.000 35.94328 416 PRO A O 1
ATOM 3267 N N . ILE A 1 438 ? 66.95106 45.73942 24.14650 1.000 32.94791 417 ILE A N 1
ATOM 3268 C CA . ILE A 1 438 ? 66.99276 46.55382 25.35033 1.000 38.19369 417 ILE A CA 1
ATOM 3269 C C . ILE A 1 438 ? 67.58343 47.93001 25.05296 1.000 33.74735 417 ILE A C 1
ATOM 3270 O O . ILE A 1 438 ? 67.14036 48.94452 25.63216 1.000 37.82653 417 ILE A O 1
ATOM 3275 N N . GLU A 1 439 ? 68.53976 48.00967 24.11704 1.000 33.84291 418 GLU A N 1
ATOM 3276 C CA . GLU A 1 439 ? 69.11579 49.30710 23.78339 1.000 35.71924 418 GLU A CA 1
ATOM 3277 C C . GLU A 1 439 ? 68.10445 50.18635 23.03058 1.000 38.49575 418 GLU A C 1
ATOM 3278 O O . GLU A 1 439 ? 68.00124 51.39718 23.28761 1.000 40.79437 418 GLU A O 1
ATOM 3284 N N . ILE A 1 440 ? 67.32958 49.59041 22.11230 1.000 39.59755 419 ILE A N 1
ATOM 3285 C CA . ILE A 1 440 ? 66.34124 50.37527 21.38160 1.000 36.79942 419 ILE A CA 1
ATOM 3286 C C . ILE A 1 440 ? 65.23278 50.83764 22.31181 1.000 39.95741 419 ILE A C 1
ATOM 3287 O O . ILE A 1 440 ? 64.77542 51.98756 22.22271 1.000 39.39044 419 ILE A O 1
ATOM 3292 N N . GLU A 1 441 ? 64.75219 49.93168 23.17604 1.000 36.17594 420 GLU A N 1
ATOM 3293 C CA . GLU A 1 441 ? 63.72612 50.27915 24.16435 1.000 43.88226 420 GLU A CA 1
ATOM 3294 C C . GLU A 1 441 ? 64.17401 51.43762 25.03115 1.000 45.19882 420 GLU A C 1
ATOM 3295 O O . GLU A 1 441 ? 63.39033 52.35700 25.31026 1.000 42.23457 420 GLU A O 1
ATOM 3301 N N . ASN A 1 442 ? 65.44016 51.42727 25.45884 1.000 38.88365 421 ASN A N 1
ATOM 3302 C CA . ASN A 1 442 ? 65.91002 52.50464 26.31920 1.000 44.18975 421 ASN A CA 1
ATOM 3303 C C . ASN A 1 442 ? 65.83885 53.84872 25.61296 1.000 50.07381 421 ASN A C 1
ATOM 3304 O O . ASN A 1 442 ? 65.47870 54.85322 26.22289 1.000 45.30931 421 ASN A O 1
ATOM 3309 N N . THR A 1 443 ? 66.13668 53.87879 24.31790 1.000 42.84057 422 THR A N 1
ATOM 3310 C CA . THR A 1 443 ? 66.03081 55.12014 23.56030 1.000 54.26381 422 THR A CA 1
ATOM 3311 C C . THR A 1 443 ? 64.57864 55.56610 23.43860 1.000 46.34970 422 THR A C 1
ATOM 3312 O O . THR A 1 443 ? 64.26059 56.74102 23.63314 1.000 49.69718 422 THR A O 1
ATOM 3316 N N . LEU A 1 444 ? 63.69115 54.63000 23.09384 1.000 44.59067 423 LEU A N 1
ATOM 3317 C CA . LEU A 1 444 ? 62.29060 54.96102 22.83618 1.000 48.19123 423 LEU A CA 1
ATOM 3318 C C . LEU A 1 444 ? 61.63867 55.59424 24.04889 1.000 55.01700 423 LEU A C 1
ATOM 3319 O O . LEU A 1 444 ? 60.98506 56.63994 23.94715 1.000 52.75773 423 LEU A O 1
ATOM 3324 N N . ILE A 1 445 ? 61.81726 54.98048 25.21508 1.000 46.56411 424 ILE A N 1
ATOM 3325 C CA . ILE A 1 445 ? 61.12372 55.46307 26.40053 1.000 51.16432 424 ILE A CA 1
ATOM 3326 C C . ILE A 1 445 ? 61.57814 56.87420 26.84133 1.000 66.85381 424 ILE A C 1
ATOM 3327 O O . ILE A 1 445 ? 60.85162 57.55020 27.58454 1.000 61.44578 424 ILE A O 1
ATOM 3332 N N . GLN A 1 446 ? 62.74031 57.36427 26.38494 1.000 53.13536 425 GLN A N 1
ATOM 3333 C CA . GLN A 1 446 ? 63.12977 58.73062 26.71860 1.000 59.80615 425 GLN A CA 1
ATOM 3334 C C . GLN A 1 446 ? 62.18069 59.75424 26.11532 1.000 75.35759 425 GLN A C 1
ATOM 3335 O O . GLN A 1 446 ? 62.07910 60.87938 26.63248 1.000 69.46611 425 GLN A O 1
ATOM 3341 N N . HIS A 1 447 ? 61.49314 59.39728 25.03059 1.000 64.72559 426 HIS A N 1
ATOM 3342 C CA . HIS A 1 447 ? 60.54105 60.32240 24.44091 1.000 65.66832 426 HIS A CA 1
ATOM 3343 C C . HIS A 1 447 ? 59.42767 60.62557 25.43665 1.000 71.43957 426 HIS A C 1
ATOM 3344 O O . HIS A 1 447 ? 58.96388 59.74138 26.16581 1.000 71.55777 426 HIS A O 1
ATOM 3351 N N . ALA A 1 448 ? 59.03400 61.90131 25.49544 1.000 79.71577 427 ALA A N 1
ATOM 3352 C CA . ALA A 1 448 ? 58.00666 62.32312 26.44263 1.000 85.33600 427 ALA A CA 1
ATOM 3353 C C . ALA A 1 448 ? 56.65812 61.66643 26.15820 1.000 90.80876 427 ALA A C 1
ATOM 3354 O O . ALA A 1 448 ? 55.88916 61.39564 27.09033 1.000 89.01690 427 ALA A O 1
ATOM 3356 N N . ASP A 1 449 ? 56.35652 61.39265 24.89272 1.000 79.02463 428 ASP A N 1
ATOM 3357 C CA . ASP A 1 449 ? 55.07842 60.80385 24.52170 1.000 85.04978 428 ASP A CA 1
ATOM 3358 C C . ASP A 1 449 ? 55.04968 59.28011 24.62696 1.000 82.41751 428 ASP A C 1
ATOM 3359 O O . ASP A 1 449 ? 53.98663 58.68697 24.41133 1.000 78.62526 428 ASP A O 1
ATOM 3364 N N . ILE A 1 450 ? 56.16303 58.62793 24.96668 1.000 77.38129 429 ILE A N 1
ATOM 3365 C CA . ILE A 1 450 ? 56.22750 57.16505 25.01178 1.000 69.88001 429 ILE A CA 1
ATOM 3366 C C . ILE A 1 450 ? 56.28773 56.72790 26.46461 1.000 69.26199 429 ILE A C 1
ATOM 3367 O O . ILE A 1 450 ? 57.27642 56.98485 27.15801 1.000 66.31517 429 ILE A O 1
ATOM 3372 N N . ALA A 1 451 ? 55.24460 56.03931 26.92053 1.000 68.84161 430 ALA A N 1
ATOM 3373 C CA . ALA A 1 451 ? 55.22724 55.54659 28.29296 1.000 72.78487 430 ALA A CA 1
ATOM 3374 C C . ALA A 1 451 ? 56.05035 54.27627 28.44312 1.000 68.29454 430 ALA A C 1
ATOM 3375 O O . ALA A 1 451 ? 56.73134 54.08398 29.45137 1.000 65.73798 430 ALA A O 1
ATOM 3377 N N . ALA A 1 452 ? 55.96752 53.37965 27.47008 1.000 58.42692 431 ALA A N 1
ATOM 3378 C CA . ALA A 1 452 ? 56.62877 52.09690 27.58809 1.000 55.88583 431 ALA A CA 1
ATOM 3379 C C . ALA A 1 452 ? 56.77233 51.54506 26.18674 1.000 60.17522 431 ALA A C 1
ATOM 3380 O O . ALA A 1 452 ? 56.12362 52.00815 25.24388 1.000 50.67898 431 ALA A O 1
ATOM 3382 N N . SER A 1 453 ? 57.63467 50.55514 26.06067 1.000 48.89548 432 SER A N 1
ATOM 3383 C CA . SER A 1 453 ? 57.91262 50.02043 24.74380 1.000 46.72859 432 SER A CA 1
ATOM 3384 C C . SER A 1 453 ? 58.56064 48.66047 24.91383 1.000 47.22392 432 SER A C 1
ATOM 3385 O O . SER A 1 453 ? 59.26990 48.42459 25.89504 1.000 45.97926 432 SER A O 1
ATOM 3388 N N . VAL A 1 454 ? 58.29390 47.75590 23.97333 1.000 43.04154 433 VAL A N 1
ATOM 3389 C CA . VAL A 1 454 ? 58.99449 46.48160 23.88978 1.000 36.14145 433 VAL A CA 1
ATOM 3390 C C . VAL A 1 454 ? 59.37303 46.27870 22.41778 1.000 41.06273 433 VAL A C 1
ATOM 3391 O O . VAL A 1 454 ? 58.52856 46.47275 21.52720 1.000 38.46751 433 VAL A O 1
ATOM 3395 N N . VAL A 1 455 ? 60.63612 45.90019 22.15900 1.000 33.70205 434 VAL A N 1
ATOM 3396 C CA . VAL A 1 455 ? 61.14193 45.70734 20.79177 1.000 32.27797 434 VAL A CA 1
ATOM 3397 C C . VAL A 1 455 ? 61.45860 44.22844 20.58990 1.000 34.76166 434 VAL A C 1
ATOM 3398 O O . VAL A 1 455 ? 62.01328 43.58063 21.47775 1.000 33.50607 434 VAL A O 1
ATOM 3402 N N . PHE A 1 456 ? 61.07341 43.67440 19.43156 1.000 31.33035 435 PHE A N 1
ATOM 3403 C CA . PHE A 1 456 ? 61.33612 42.27309 19.13661 1.000 28.41189 435 PHE A CA 1
ATOM 3404 C C . PHE A 1 456 ? 61.40518 42.12918 17.61552 1.000 30.97430 435 PHE A C 1
ATOM 3405 O O . PHE A 1 456 ? 61.19558 43.08765 16.87273 1.000 34.96501 435 PHE A O 1
ATOM 3413 N N . SER A 1 457 ? 61.73144 40.94151 17.15885 1.000 31.24994 436 SER A N 1
ATOM 3414 C CA . SER A 1 457 ? 61.71983 40.75355 15.71649 1.000 29.57888 436 SER A CA 1
ATOM 3415 C C . SER A 1 457 ? 60.76778 39.63831 15.31919 1.000 32.78838 436 SER A C 1
ATOM 3416 O O . SER A 1 457 ? 60.37250 38.80195 16.13892 1.000 34.16436 436 SER A O 1
ATOM 3419 N N . VAL A 1 458 ? 60.42270 39.65835 14.03419 1.000 30.90795 437 VAL A N 1
ATOM 3420 C CA . VAL A 1 458 ? 59.63247 38.60447 13.41098 1.000 31.19840 437 VAL A CA 1
ATOM 3421 C C . VAL A 1 458 ? 60.40046 38.11385 12.20450 1.000 34.37385 437 VAL A C 1
ATOM 3422 O O . VAL A 1 458 ? 61.24411 38.83281 11.63961 1.000 33.04625 437 VAL A O 1
ATOM 3426 N N . PRO A 1 459 ? 60.15111 36.87687 11.80170 1.000 34.97914 438 PRO A N 1
ATOM 3427 C CA . PRO A 1 459 ? 60.76454 36.37417 10.56567 1.000 33.44510 438 PRO A CA 1
ATOM 3428 C C . PRO A 1 459 ? 60.39292 37.21796 9.36623 1.000 39.71567 438 PRO A C 1
ATOM 3429 O O . PRO A 1 459 ? 59.30533 37.78527 9.27555 1.000 34.70005 438 PRO A O 1
ATOM 3433 N N . ASP A 1 460 ? 61.33008 37.30019 8.42824 1.000 36.34749 439 ASP A N 1
ATOM 3434 C CA . ASP A 1 460 ? 61.12614 38.03435 7.19420 1.000 38.78467 439 ASP A CA 1
ATOM 3435 C C . ASP A 1 460 ? 61.78259 37.24179 6.06970 1.000 37.57065 439 ASP A C 1
ATOM 3436 O O . ASP A 1 460 ? 62.95130 36.84499 6.19424 1.000 39.70752 439 ASP A O 1
ATOM 3441 N N . LYS A 1 461 ? 61.04579 37.02768 4.97727 1.000 36.54146 440 LYS A N 1
ATOM 3442 C CA . LYS A 1 461 ? 61.49482 36.07608 3.96439 1.000 42.33498 440 LYS A CA 1
ATOM 3443 C C . LYS A 1 461 ? 62.84355 36.47491 3.38227 1.000 46.14103 440 LYS A C 1
ATOM 3444 O O . LYS A 1 461 ? 63.70139 35.62010 3.13328 1.000 54.39605 440 LYS A O 1
ATOM 3450 N N . TYR A 1 462 ? 63.04902 37.76549 3.14092 1.000 41.88077 441 TYR A N 1
ATOM 3451 C CA . TYR A 1 462 ? 64.24280 38.19535 2.46315 1.000 42.77399 441 TYR A CA 1
ATOM 3452 C C . TYR A 1 462 ? 65.16741 39.04705 3.31872 1.000 49.22098 441 TYR A C 1
ATOM 3453 O O . TYR A 1 462 ? 66.31128 39.26850 2.92048 1.000 47.18515 441 TYR A O 1
ATOM 3462 N N . ALA A 1 463 ? 64.73037 39.51863 4.47259 1.000 39.99734 442 ALA A N 1
ATOM 3463 C CA . ALA A 1 463 ? 65.64847 40.19447 5.37207 1.000 43.27890 442 ALA A CA 1
ATOM 3464 C C . ALA A 1 463 ? 66.06815 39.29827 6.53107 1.000 37.90690 442 ALA A C 1
ATOM 3465 O O . ALA A 1 463 ? 66.86951 39.72523 7.37821 1.000 37.99066 442 ALA A O 1
ATOM 3467 N N . GLY A 1 464 ? 65.46820 38.10415 6.65221 1.000 40.10806 443 GLY A N 1
ATOM 3468 C CA . GLY A 1 464 ? 65.76241 37.23963 7.78559 1.000 38.29543 443 GLY A CA 1
ATOM 3469 C C . GLY A 1 464 ? 64.88494 37.59772 8.96875 1.000 36.22745 443 GLY A C 1
ATOM 3470 O O . GLY A 1 464 ? 64.02979 36.81858 9.39126 1.000 38.57258 443 GLY A O 1
ATOM 3471 N N . GLU A 1 465 ? 65.07864 38.80639 9.48587 1.000 33.65608 444 GLU A N 1
ATOM 3472 C CA . GLU A 1 465 ? 64.29325 39.31779 10.58887 1.000 35.21464 444 GLU A CA 1
ATOM 3473 C C . GLU A 1 465 ? 63.88516 40.74915 10.31095 1.000 37.20801 444 GLU A C 1
ATOM 3474 O O . GLU A 1 465 ? 64.59785 41.48691 9.63096 1.000 36.27835 444 GLU A O 1
ATOM 3480 N N . ARG A 1 466 ? 62.78489 41.16847 10.92629 1.000 33.79170 445 ARG A N 1
ATOM 3481 C CA . ARG A 1 466 ? 62.32544 42.54622 10.81857 1.000 34.91918 445 ARG A CA 1
ATOM 3482 C C . ARG A 1 466 ? 62.00298 43.03519 12.21996 1.000 34.40033 445 ARG A C 1
ATOM 3483 O O . ARG A 1 466 ? 61.37438 42.30232 12.98926 1.000 32.68307 445 ARG A O 1
ATOM 3491 N N . ILE A 1 467 ? 62.42336 44.26459 12.54040 1.000 33.37737 446 ILE A N 1
ATOM 3492 C CA . ILE A 1 467 ? 62.26479 44.77652 13.90625 1.000 35.87543 446 ILE A CA 1
ATOM 3493 C C . ILE A 1 467 ? 60.90919 45.42534 14.08396 1.000 36.67895 446 ILE A C 1
ATOM 3494 O O . ILE A 1 467 ? 60.51997 46.30745 13.31093 1.000 38.75510 446 ILE A O 1
ATOM 3499 N N . ILE A 1 468 ? 60.19196 44.99663 15.12105 1.000 31.50633 447 ILE A N 1
ATOM 3500 C CA . ILE A 1 468 ? 58.89267 45.55836 15.47230 1.000 33.27331 447 ILE A CA 1
ATOM 3501 C C . ILE A 1 468 ? 59.03285 46.28409 16.80645 1.000 35.22803 447 ILE A C 1
ATOM 3502 O O . ILE A 1 468 ? 59.66651 45.76355 17.73954 1.000 35.00805 447 ILE A O 1
ATOM 3507 N N . ALA A 1 469 ? 58.41245 47.45058 16.92855 1.000 35.68409 448 ALA A N 1
ATOM 3508 C CA . ALA A 1 469 ? 58.37324 48.13147 18.22630 1.000 39.97949 448 ALA A CA 1
ATOM 3509 C C . ALA A 1 469 ? 56.93520 48.19371 18.71204 1.000 40.55101 448 ALA A C 1
ATOM 3510 O O . ALA A 1 469 ? 56.06699 48.76210 18.03184 1.000 42.26532 448 ALA A O 1
ATOM 3512 N N . LEU A 1 470 ? 56.68738 47.63711 19.88768 1.000 39.45357 449 LEU A N 1
ATOM 3513 C CA . LEU A 1 470 ? 55.44066 47.89289 20.59014 1.000 42.93983 449 LEU A CA 1
ATOM 3514 C C . LEU A 1 470 ? 55.58331 49.18825 21.37991 1.000 49.15669 449 LEU A C 1
ATOM 3515 O O . LEU A 1 470 ? 56.50686 49.32949 22.18418 1.000 48.96099 449 LEU A O 1
ATOM 3520 N N . ILE A 1 471 ? 54.69973 50.14957 21.12489 1.000 49.21213 450 ILE A N 1
ATOM 3521 C CA . ILE A 1 471 ? 54.79404 51.50038 21.68538 1.000 55.60447 450 ILE A CA 1
ATOM 3522 C C . ILE A 1 471 ? 53.55883 51.75636 22.54167 1.000 63.95743 450 ILE A C 1
ATOM 3523 O O . ILE A 1 471 ? 52.43000 51.70035 22.03451 1.000 54.09573 450 ILE A O 1
ATOM 3528 N N . GLN A 1 472 ? 53.76708 52.10172 23.81276 1.000 56.12732 451 GLN A N 1
ATOM 3529 C CA . GLN A 1 472 ? 52.65385 52.46771 24.68699 1.000 61.20296 451 GLN A CA 1
ATOM 3530 C C . GLN A 1 472 ? 52.67675 53.96685 24.90611 1.000 66.43435 451 GLN A C 1
ATOM 3531 O O . GLN A 1 472 ? 53.57143 54.46747 25.60726 1.000 64.31745 451 GLN A O 1
ATOM 3537 N N . PRO A 1 473 ? 51.74545 54.71882 24.31276 1.000 67.80266 452 PRO A N 1
ATOM 3538 C CA . PRO A 1 473 ? 51.77643 56.17662 24.44622 1.000 60.57483 452 PRO A CA 1
ATOM 3539 C C . PRO A 1 473 ? 51.57721 56.61800 25.88671 1.000 77.17723 452 PRO A C 1
ATOM 3540 O O . PRO A 1 473 ? 50.84206 55.99594 26.66094 1.000 72.79114 452 PRO A O 1
ATOM 3544 N N . GLN A 1 474 ? 52.26731 57.70337 26.23392 1.000 80.95604 453 GLN A N 1
ATOM 3545 C CA . GLN A 1 474 ? 52.24818 58.29695 27.56201 1.000 90.19973 453 GLN A CA 1
ATOM 3546 C C . GLN A 1 474 ? 50.93985 59.04164 27.79239 1.000 94.04842 453 GLN A C 1
ATOM 3547 O O . GLN A 1 474 ? 50.13706 59.25248 26.87288 1.000 99.37612 453 GLN A O 1
ATOM 3553 N N . LYS A 1 475 ? 50.73329 59.41814 29.04823 1.000 109.64419 454 LYS A N 1
ATOM 3554 C CA . LYS A 1 475 ? 49.73523 60.39745 29.48916 1.000 112.46342 454 LYS A CA 1
ATOM 3555 C C . LYS A 1 475 ? 48.36882 60.02345 28.90827 1.000 117.93934 454 LYS A C 1
ATOM 3556 O O . LYS A 1 475 ? 48.04434 58.84105 28.73987 1.000 113.35563 454 LYS A O 1
ATOM 3562 N N . ASN A 1 476 ? 47.56757 61.04643 28.62692 1.000 126.26890 455 ASN A N 1
ATOM 3563 C CA . ASN A 1 476 ? 46.34382 60.96752 27.84045 1.000 131.21204 455 ASN A CA 1
ATOM 3564 C C . ASN A 1 476 ? 46.59972 61.57563 26.46414 1.000 138.76872 455 ASN A C 1
ATOM 3565 O O . ASN A 1 476 ? 45.77150 62.31239 25.91979 1.000 141.40847 455 ASN A O 1
ATOM 3570 N N . HIS A 1 477 ? 47.76867 61.27133 25.90077 1.000 131.27933 456 HIS A N 1
ATOM 3571 C CA . HIS A 1 477 ? 48.36159 62.03293 24.81403 1.000 128.43292 456 HIS A CA 1
ATOM 3572 C C . HIS A 1 477 ? 48.30136 61.28198 23.49202 1.000 131.17309 456 HIS A C 1
ATOM 3573 O O . HIS A 1 477 ? 48.12545 60.06166 23.44264 1.000 130.14642 456 HIS A O 1
ATOM 3580 N N . SER A 1 478 ? 48.47067 62.04286 22.41534 1.000 130.84308 457 SER A N 1
ATOM 3581 C CA . SER A 1 478 ? 48.53701 61.50927 21.06600 1.000 129.08224 457 SER A CA 1
ATOM 3582 C C . SER A 1 478 ? 49.98911 61.41417 20.61889 1.000 114.85814 457 SER A C 1
ATOM 3583 O O . SER A 1 478 ? 50.85335 62.16994 21.07169 1.000 108.51980 457 SER A O 1
ATOM 3586 N N . LEU A 1 479 ? 50.24907 60.47059 19.72106 1.000 103.92880 458 LEU A N 1
ATOM 3587 C CA . LEU A 1 479 ? 51.60170 60.23379 19.24437 1.000 91.51698 458 LEU A CA 1
ATOM 3588 C C . LEU A 1 479 ? 51.54030 59.61097 17.86112 1.000 86.72619 458 LEU A C 1
ATOM 3589 O O . LEU A 1 479 ? 50.86311 58.59747 17.66685 1.000 79.65259 458 LEU A O 1
ATOM 3594 N N . LYS A 1 480 ? 52.25370 60.21687 16.91655 1.000 88.43234 459 LYS A N 1
ATOM 3595 C CA . LYS A 1 480 ? 52.31343 59.75288 15.53975 1.000 88.91241 459 LYS A CA 1
ATOM 3596 C C . LYS A 1 480 ? 53.66603 59.11294 15.27885 1.000 83.07834 459 LYS A C 1
ATOM 3597 O O . LYS A 1 480 ? 54.69680 59.62161 15.72555 1.000 82.12724 459 LYS A O 1
ATOM 3603 N N . ALA A 1 481 ? 53.64690 58.00279 14.53386 1.000 77.64713 460 ALA A N 1
ATOM 3604 C CA . ALA A 1 481 ? 54.85941 57.23031 14.27701 1.000 74.70326 460 ALA A CA 1
ATOM 3605 C C . ALA A 1 481 ? 55.96139 58.07646 13.65974 1.000 78.76661 460 ALA A C 1
ATOM 3606 O O . ALA A 1 481 ? 57.14877 57.85241 13.93011 1.000 66.23704 460 ALA A O 1
ATOM 3608 N N . GLU A 1 482 ? 55.58951 59.04339 12.82109 1.000 79.72015 461 GLU A N 1
ATOM 3609 C CA . GLU A 1 482 ? 56.58526 59.86581 12.15131 1.000 70.13130 461 GLU A CA 1
ATOM 3610 C C . GLU A 1 482 ? 57.44871 60.60333 13.16180 1.000 76.15475 461 GLU A C 1
ATOM 3611 O O . GLU A 1 482 ? 58.64811 60.80856 12.92933 1.000 69.64167 461 GLU A O 1
ATOM 3617 N N . THR A 1 483 ? 56.85830 60.99162 14.29668 1.000 76.82138 462 THR A N 1
ATOM 3618 C CA . THR A 1 483 ? 57.63618 61.58098 15.38217 1.000 76.21167 462 THR A CA 1
ATOM 3619 C C . THR A 1 483 ? 58.73863 60.63578 15.82546 1.000 75.51328 462 THR A C 1
ATOM 3620 O O . THR A 1 483 ? 59.88385 61.05403 16.05510 1.000 66.42074 462 THR A O 1
ATOM 3624 N N . ILE A 1 484 ? 58.40385 59.35027 15.93628 1.000 69.34519 463 ILE A N 1
ATOM 3625 C CA . ILE A 1 484 ? 59.33577 58.36653 16.47388 1.000 67.05614 463 ILE A CA 1
ATOM 3626 C C . ILE A 1 484 ? 60.45685 58.10345 15.48149 1.000 61.30445 463 ILE A C 1
ATOM 3627 O O . ILE A 1 484 ? 61.64070 58.12143 15.83898 1.000 58.97051 463 ILE A O 1
ATOM 3632 N N . ALA A 1 485 ? 60.10453 57.87343 14.21168 1.000 62.97074 464 ALA A N 1
ATOM 3633 C CA . ALA A 1 485 ? 61.14424 57.60232 13.22970 1.000 65.38558 464 ALA A CA 1
ATOM 3634 C C . ALA A 1 485 ? 62.13883 58.76299 13.15904 1.000 69.83808 464 ALA A C 1
ATOM 3635 O O . ALA A 1 485 ? 63.35679 58.54846 13.17249 1.000 66.68249 464 ALA A O 1
ATOM 3637 N N . SER A 1 486 ? 61.64782 60.00393 13.13942 1.000 78.12977 465 SER A N 1
ATOM 3638 C CA . SER A 1 486 ? 62.58049 61.12427 13.10704 1.000 82.13661 465 SER A CA 1
ATOM 3639 C C . SER A 1 486 ? 63.40738 61.18704 14.38937 1.000 74.72192 465 SER A C 1
ATOM 3640 O O . SER A 1 486 ? 64.62129 61.41404 14.33913 1.000 78.84450 465 SER A O 1
ATOM 3643 N N . TYR A 1 487 ? 62.77671 60.94964 15.54057 1.000 74.13959 466 TYR A N 1
ATOM 3644 C CA . TYR A 1 487 ? 63.50519 60.92467 16.81038 1.000 70.48314 466 TYR A CA 1
ATOM 3645 C C . TYR A 1 487 ? 64.61330 59.87152 16.80403 1.000 75.60036 466 TYR A C 1
ATOM 3646 O O . TYR A 1 487 ? 65.71753 60.11881 17.30909 1.000 75.43910 466 TYR A O 1
ATOM 3655 N N . LEU A 1 488 ? 64.34169 58.68939 16.23443 1.000 68.81500 467 LEU A N 1
ATOM 3656 C CA . LEU A 1 488 ? 65.36809 57.65125 16.18394 1.000 68.73898 467 LEU A CA 1
ATOM 3657 C C . LEU A 1 488 ? 66.49221 57.99823 15.20320 1.000 70.36486 467 LEU A C 1
ATOM 3658 O O . LEU A 1 488 ? 67.64719 57.63012 15.43966 1.000 71.19009 467 LEU A O 1
ATOM 3663 N N . SER A 1 489 ? 66.18351 58.69412 14.10447 1.000 70.68255 468 SER A N 1
ATOM 3664 C CA . SER A 1 489 ? 67.22966 59.13765 13.18132 1.000 71.51741 468 SER A CA 1
ATOM 3665 C C . SER A 1 489 ? 68.30759 59.94862 13.89274 1.000 81.97889 468 SER A C 1
ATOM 3666 O O . SER A 1 489 ? 69.49658 59.84466 13.56603 1.000 77.51077 468 SER A O 1
ATOM 3669 N N . ASP A 1 490 ? 67.91144 60.77093 14.86113 1.000 82.66012 469 ASP A N 1
ATOM 3670 C CA . ASP A 1 490 ? 68.86549 61.59243 15.58912 1.000 87.24272 469 ASP A CA 1
ATOM 3671 C C . ASP A 1 490 ? 69.58894 60.83319 16.69427 1.000 88.14817 469 ASP A C 1
ATOM 3672 O O . ASP A 1 490 ? 70.60101 61.33035 17.19693 1.000 89.19852 469 ASP A O 1
ATOM 3677 N N . ASN A 1 491 ? 69.11351 59.64789 17.08894 1.000 86.85251 470 ASN A N 1
ATOM 3678 C CA . ASN A 1 491 ? 69.64776 59.00131 18.28002 1.000 79.42868 470 ASN A CA 1
ATOM 3679 C C . ASN A 1 491 ? 70.18911 57.59590 18.07437 1.000 74.02770 470 ASN A C 1
ATOM 3680 O O . ASN A 1 491 ? 70.94872 57.13107 18.92808 1.000 69.97131 470 ASN A O 1
ATOM 3685 N N . LEU A 1 492 ? 69.81981 56.90068 16.99970 1.000 69.79924 471 LEU A N 1
ATOM 3686 C CA . LEU A 1 492 ? 70.24363 55.51985 16.79836 1.000 63.43588 471 LEU A CA 1
ATOM 3687 C C . LEU A 1 492 ? 70.68782 55.30961 15.36385 1.000 61.21165 471 LEU A C 1
ATOM 3688 O O . LEU A 1 492 ? 70.14371 55.91622 14.43636 1.000 63.67778 471 LEU A O 1
ATOM 3693 N N . ALA A 1 493 ? 71.64484 54.40616 15.18026 1.000 62.70540 472 ALA A N 1
ATOM 3694 C CA . ALA A 1 493 ? 71.98958 53.98597 13.82554 1.000 59.84182 472 ALA A CA 1
ATOM 3695 C C . ALA A 1 493 ? 70.75745 53.45119 13.09547 1.000 70.43920 472 ALA A C 1
ATOM 3696 O O . ALA A 1 493 ? 69.87167 52.82195 13.68270 1.000 56.83777 472 ALA A O 1
ATOM 3698 N N . HIS A 1 494 ? 70.71735 53.68511 11.78432 1.000 63.29457 473 HIS A N 1
ATOM 3699 C CA . HIS A 1 494 ? 69.52663 53.35702 11.01744 1.000 59.93309 473 HIS A CA 1
ATOM 3700 C C . HIS A 1 494 ? 69.22546 51.86125 11.03298 1.000 51.10511 473 HIS A C 1
ATOM 3701 O O . HIS A 1 494 ? 68.04844 51.45708 10.97035 1.000 52.78131 473 HIS A O 1
ATOM 3708 N N . TYR A 1 495 ? 70.25529 51.00542 11.07727 1.000 56.60916 474 TYR A N 1
ATOM 3709 C CA . TYR A 1 495 ? 69.95495 49.58039 10.97128 1.000 55.07531 474 TYR A CA 1
ATOM 3710 C C . TYR A 1 495 ? 69.29172 49.06490 12.23295 1.000 52.93616 474 TYR A C 1
ATOM 3711 O O . TYR A 1 495 ? 68.69985 47.98436 12.20769 1.000 46.08780 474 TYR A O 1
ATOM 3720 N N . LYS A 1 496 ? 69.38031 49.81803 13.32414 1.000 50.53664 475 LYS A N 1
ATOM 3721 C CA . LYS A 1 496 ? 68.71992 49.45339 14.57397 1.000 45.25798 475 LYS A CA 1
ATOM 3722 C C . LYS A 1 496 ? 67.25843 49.89131 14.61274 1.000 39.74289 475 LYS A C 1
ATOM 3723 O O . LYS A 1 496 ? 66.53721 49.53551 15.55971 1.000 44.37624 475 LYS A O 1
ATOM 3729 N N . HIS A 1 497 ? 66.81963 50.65231 13.62447 1.000 42.68722 476 HIS A N 1
ATOM 3730 C CA . HIS A 1 497 ? 65.49254 51.25146 13.64637 1.000 45.35185 476 HIS A CA 1
ATOM 3731 C C . HIS A 1 497 ? 64.40122 50.19827 13.45121 1.000 46.35559 476 HIS A C 1
ATOM 3732 O O . HIS A 1 497 ? 64.48867 49.36874 12.53269 1.000 46.55241 476 HIS A O 1
ATOM 3739 N N . PRO A 1 498 ? 63.31177 50.29343 14.19913 1.000 39.10786 477 PRO A N 1
ATOM 3740 C CA . PRO A 1 498 ? 62.15976 49.42733 13.93685 1.000 38.42898 477 PRO A CA 1
ATOM 3741 C C . PRO A 1 498 ? 61.67712 49.64059 12.51323 1.000 42.74521 477 PR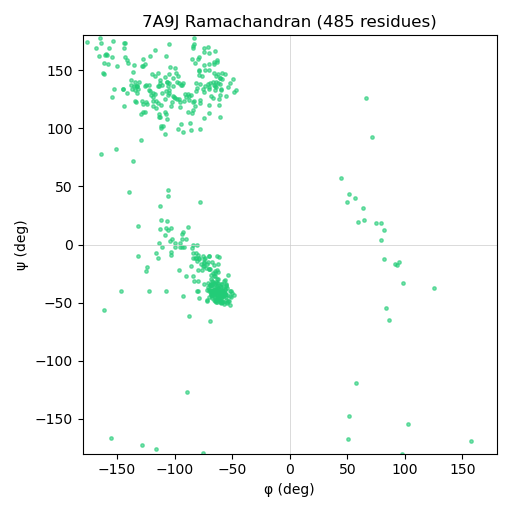O A C 1
ATOM 3742 O O . PRO A 1 498 ? 61.75794 50.74374 11.96898 1.000 43.40611 477 PRO A O 1
ATOM 3746 N N . SER A 1 499 ? 61.25457 48.55368 11.89316 1.000 40.40856 478 SER A N 1
ATOM 3747 C CA . SER A 1 499 ? 60.54597 48.64764 10.62533 1.000 46.24689 478 SER A CA 1
ATOM 3748 C C . SER A 1 499 ? 59.06410 48.96741 10.78374 1.000 44.95087 478 SER A C 1
ATOM 3749 O O . SER A 1 499 ? 58.40630 49.31693 9.79150 1.000 49.62596 478 SER A O 1
ATOM 3752 N N . GLU A 1 500 ? 58.52454 48.88642 11.99149 1.000 42.92075 479 GLU A N 1
ATOM 3753 C CA . GLU A 1 500 ? 57.09143 48.95275 12.19938 1.000 39.29071 479 GLU A CA 1
ATOM 3754 C C . GLU A 1 500 ? 56.80879 49.29907 13.64956 1.000 43.88257 479 GLU A C 1
ATOM 3755 O O . GLU A 1 500 ? 57.54665 48.89608 14.54202 1.000 42.63463 479 GLU A O 1
ATOM 3761 N N . TYR A 1 501 ? 55.73330 50.04299 13.86188 1.000 46.66133 480 TYR A N 1
ATOM 3762 C CA . TYR A 1 501 ? 55.30124 50.49871 15.17695 1.000 40.33706 480 TYR A CA 1
ATOM 3763 C C . TYR A 1 501 ? 53.89857 49.96100 15.44198 1.000 51.88662 480 TYR A C 1
ATOM 3764 O O . TYR A 1 501 ? 53.00715 50.10399 14.59576 1.000 50.25701 480 TYR A O 1
ATOM 3773 N N . ILE A 1 502 ? 53.71164 49.31718 16.59244 1.000 47.31021 481 ILE A N 1
ATOM 3774 C CA . ILE A 1 502 ? 52.40095 48.85546 17.02665 1.000 43.78114 481 ILE A CA 1
ATOM 3775 C C . ILE A 1 502 ? 52.02493 49.66266 18.25932 1.000 46.62250 481 ILE A C 1
ATOM 3776 O O . ILE A 1 502 ? 52.63723 49.51110 19.32071 1.000 51.08838 481 ILE A O 1
ATOM 3781 N N . PHE A 1 503 ? 51.04423 50.54507 18.12525 1.000 50.39287 482 PHE A N 1
ATOM 3782 C CA . PHE A 1 503 ? 50.60837 51.36203 19.24973 1.000 51.70639 482 PHE A CA 1
ATOM 3783 C C . PHE A 1 503 ? 49.55074 50.58891 20.01819 1.000 60.27327 482 PHE A C 1
ATOM 3784 O O . PHE A 1 503 ? 48.52914 50.19011 19.44708 1.000 61.05180 482 PHE A O 1
ATOM 3792 N N . ILE A 1 504 ? 49.78595 50.40016 21.31100 1.000 58.25906 483 ILE A N 1
ATOM 3793 C CA . ILE A 1 504 ? 48.84343 49.73465 22.19967 1.000 69.31356 483 ILE A CA 1
ATOM 3794 C C . ILE A 1 504 ? 48.95092 50.42506 23.55412 1.000 76.74875 483 ILE A C 1
ATOM 3795 O O . ILE A 1 504 ? 50.05748 50.71891 24.01519 1.000 86.38314 483 ILE A O 1
ATOM 3800 N N . LYS A 1 505 ? 47.82429 50.74975 24.17509 1.000 80.70427 484 LYS A N 1
ATOM 3801 C CA . LYS A 1 505 ? 47.94960 51.55805 25.38417 1.000 87.04209 484 LYS A CA 1
ATOM 3802 C C . LYS A 1 505 ? 48.07828 50.72130 26.64475 1.000 81.11276 484 LYS A C 1
ATOM 3803 O O . LYS A 1 505 ? 48.15961 51.28067 27.73985 1.000 85.80157 484 LYS A O 1
ATOM 3809 N N . GLU A 1 506 ? 48.16633 49.40263 26.50569 1.000 89.09860 485 GLU A N 1
ATOM 3810 C CA . GLU A 1 506 ? 48.57635 48.53639 27.60338 1.000 91.10807 485 GLU A CA 1
ATOM 3811 C C . GLU A 1 506 ? 49.40048 47.40118 27.02039 1.000 91.33123 485 GLU A C 1
ATOM 3812 O O . GLU A 1 506 ? 48.90199 46.64278 26.18444 1.000 97.69979 485 GLU A O 1
ATOM 3818 N N . ILE A 1 507 ? 50.65347 47.28332 27.44352 1.000 81.45538 486 ILE A N 1
ATOM 3819 C CA . ILE A 1 507 ? 51.49996 46.20293 26.94598 1.000 84.50839 486 ILE A CA 1
ATOM 3820 C C . ILE A 1 507 ? 51.26297 44.96625 27.80462 1.000 79.69635 486 ILE A C 1
ATOM 3821 O O . ILE A 1 507 ? 51.32826 45.05493 29.03340 1.000 72.45494 486 ILE A O 1
ATOM 3826 N N . PRO A 1 508 ? 50.98475 43.80414 27.21322 1.000 85.88865 487 PRO A N 1
ATOM 3827 C CA . PRO A 1 508 ? 50.69819 42.60335 28.02346 1.000 90.44765 487 PRO A CA 1
ATOM 3828 C C . PRO A 1 508 ? 51.83983 42.16292 28.94072 1.000 97.59223 487 PRO A C 1
ATOM 3829 O O . PRO A 1 508 ? 52.86096 41.66154 28.45894 1.000 101.64099 487 PRO A O 1
ATOM 3833 N N . VAL A 1 509 ? 51.68126 42.32501 30.25946 1.000 111.66682 488 VAL A N 1
ATOM 3834 C CA . VAL A 1 509 ? 52.63489 41.78567 31.23437 1.000 118.04814 488 VAL A CA 1
ATOM 3835 C C . VAL A 1 509 ? 51.91447 40.73954 32.08267 1.000 122.99767 488 VAL A C 1
ATOM 3836 O O . VAL A 1 509 ? 50.74858 40.41914 31.82424 1.000 124.58594 488 VAL A O 1
ATOM 3840 N N . ASN A 1 510 ? 52.59744 40.19569 33.09219 1.000 126.00913 489 ASN A N 1
ATOM 3841 C CA . ASN A 1 510 ? 51.98609 39.24955 34.03136 1.000 117.36534 489 ASN A CA 1
ATOM 3842 C C . ASN A 1 510 ? 52.57704 39.38681 35.42963 1.000 106.83134 489 ASN A C 1
ATOM 3843 O O . ASN A 1 510 ? 51.95931 38.98268 36.41882 1.000 104.40864 489 ASN A O 1
ATOM 3848 N N . ILE A 1 515 ? 59.07920 40.12188 30.14302 1.000 101.95344 494 ILE A N 1
ATOM 3849 C CA . ILE A 1 515 ? 57.79587 40.10472 29.44725 1.000 103.59698 494 ILE A CA 1
ATOM 3850 C C . ILE A 1 515 ? 57.84956 39.10914 28.27774 1.000 94.48857 494 ILE A C 1
ATOM 3851 O O . ILE A 1 515 ? 56.82285 38.79273 27.67419 1.000 93.54417 494 ILE A O 1
ATOM 3856 N N . SER A 1 516 ? 59.05805 38.61497 27.98297 1.000 74.71137 495 SER A N 1
ATOM 3857 C CA . SER A 1 516 ? 59.32213 37.62307 26.93778 1.000 59.10277 495 SER A CA 1
ATOM 3858 C C . SER A 1 516 ? 59.17210 38.19420 25.53494 1.000 62.62230 495 SER A C 1
ATOM 3859 O O . SER A 1 516 ? 58.07711 38.18790 24.96288 1.000 51.22124 495 SER A O 1
ATOM 3862 N N . ARG A 1 517 ? 60.26608 38.66938 24.95900 1.000 51.20532 496 ARG A N 1
ATOM 3863 C CA . ARG A 1 517 ? 60.14689 39.16111 23.59879 1.000 47.92478 496 ARG A CA 1
ATOM 3864 C C . ARG A 1 517 ? 59.82940 38.02105 22.63886 1.000 57.35095 496 ARG A C 1
ATOM 3865 O O . ARG A 1 517 ? 59.19014 38.25204 21.60169 1.000 51.01377 496 ARG A O 1
ATOM 3873 N N . ARG A 1 518 ? 60.19515 36.79157 23.01484 1.000 58.72917 497 ARG A N 1
ATOM 3874 C CA . ARG A 1 518 ? 59.88928 35.60372 22.22045 1.000 63.66337 497 ARG A CA 1
ATOM 3875 C C . ARG A 1 518 ? 58.38487 35.36165 22.12624 1.000 58.84950 497 ARG A C 1
ATOM 3876 O O . ARG A 1 518 ? 57.84956 35.07213 21.04409 1.000 55.96503 497 ARG A O 1
ATOM 3884 N N . LYS A 1 519 ? 57.68868 35.41360 23.25616 1.000 47.15480 498 LYS A N 1
ATOM 3885 C CA . LYS A 1 519 ? 56.25105 35.20318 23.19756 1.000 58.88670 498 LYS A CA 1
ATOM 3886 C C . LYS A 1 519 ? 55.54283 36.35680 22.49372 1.000 57.19185 498 LYS A C 1
ATOM 3887 O O . LYS A 1 519 ? 54.55319 36.13426 21.78068 1.000 47.80928 498 LYS A O 1
ATOM 3893 N N . LEU A 1 520 ? 56.04261 37.58461 22.63804 1.000 52.58686 499 LEU A N 1
ATOM 3894 C CA . LEU A 1 520 ? 55.43529 38.67854 21.89153 1.000 51.98158 499 LEU A CA 1
ATOM 3895 C C . LEU A 1 520 ? 55.62142 38.49927 20.39559 1.000 47.16708 499 LEU A C 1
ATOM 3896 O O . LEU A 1 520 ? 54.68114 38.73654 19.62628 1.000 48.64282 499 LEU A O 1
ATOM 3901 N N . SER A 1 521 ? 56.82215 38.07521 19.95235 1.000 43.96446 500 SER A N 1
ATOM 3902 C CA . SER A 1 521 ? 57.02554 37.78968 18.53681 1.000 46.56092 500 SER A CA 1
ATOM 3903 C C . SER A 1 521 ? 56.02092 36.76583 18.05818 1.000 41.81830 500 SER A C 1
ATOM 3904 O O . SER A 1 521 ? 55.52301 36.83868 16.92016 1.000 40.61790 500 SER A O 1
ATOM 3907 N N . ASN A 1 522 ? 55.74202 35.77762 18.91320 1.000 40.76456 501 ASN A N 1
ATOM 3908 C CA . ASN A 1 522 ? 54.83679 34.69757 18.54141 1.000 46.85853 501 ASN A CA 1
ATOM 3909 C C . ASN A 1 522 ? 53.40677 35.18240 18.42944 1.000 46.84445 501 ASN A C 1
ATOM 3910 O O . ASN A 1 522 ? 52.63695 34.59617 17.65953 1.000 48.94060 501 ASN A O 1
ATOM 3915 N N . GLU A 1 523 ? 53.08553 36.31366 19.07397 1.000 36.25370 502 GLU A N 1
ATOM 3916 C CA . GLU A 1 523 ? 51.74947 36.89764 19.05795 1.000 35.37949 502 GLU A CA 1
ATOM 3917 C C . GLU A 1 523 ? 51.65569 38.14901 18.20337 1.000 32.35218 502 GLU A C 1
ATOM 3918 O O . GLU A 1 523 ? 50.71620 38.94865 18.37377 1.000 35.68046 502 GLU A O 1
ATOM 3924 N N . TYR A 1 524 ? 52.61415 38.32132 17.27601 1.000 33.67616 503 TYR A N 1
ATOM 3925 C CA . TYR A 1 524 ? 52.71536 39.52260 16.45340 1.000 35.59242 503 TYR A CA 1
ATOM 3926 C C . TYR A 1 524 ? 51.42890 39.84521 15.70785 1.000 32.00446 503 TYR A C 1
ATOM 3927 O O . TYR A 1 524 ? 50.97337 40.99863 15.70771 1.000 37.05435 503 TYR A O 1
ATOM 3936 N N . HIS A 1 525 ? 50.83781 38.84239 15.01660 1.000 34.76076 504 HIS A N 1
ATOM 3937 C CA . HIS A 1 525 ? 49.59023 39.08726 14.29836 1.000 38.03290 504 HIS A CA 1
ATOM 3938 C C . HIS A 1 525 ? 48.43868 39.40434 15.24701 1.000 39.17531 504 HIS A C 1
ATOM 3939 O O . HIS A 1 525 ? 47.61649 40.27934 14.93409 1.000 36.60863 504 HIS A O 1
ATOM 3946 N N . LEU A 1 526 ? 48.36538 38.72720 16.39837 1.000 37.82089 505 LEU A N 1
ATOM 3947 C CA . LEU A 1 526 ? 47.36036 39.09044 17.40252 1.000 34.92843 505 LEU A CA 1
ATOM 3948 C C . LEU A 1 526 ? 47.55845 40.53663 17.84706 1.000 44.03473 505 LEU A C 1
ATOM 3949 O O . LEU A 1 526 ? 46.61583 41.34194 17.83052 1.000 42.76418 505 LEU A O 1
ATOM 3954 N N . LEU A 1 527 ? 48.79735 40.89073 18.19604 1.000 36.27656 506 LEU A N 1
ATOM 3955 C CA . LEU A 1 527 ? 49.09531 42.25854 18.63634 1.000 41.95213 506 LEU A CA 1
ATOM 3956 C C . LEU A 1 527 ? 48.63062 43.27201 17.60513 1.000 35.90438 506 LEU A C 1
ATOM 3957 O O . LEU A 1 527 ? 47.94362 44.24121 17.94334 1.000 43.05948 506 LEU A O 1
ATOM 3962 N N . LYS A 1 528 ? 49.00584 43.08164 16.32704 1.000 38.06417 507 LYS A N 1
ATOM 3963 C CA . LYS A 1 528 ? 48.54363 44.02328 15.31018 1.000 40.49202 507 LYS A CA 1
ATOM 3964 C C . LYS A 1 528 ? 47.02402 44.12503 15.30269 1.000 46.04480 507 LYS A C 1
ATOM 3965 O O . LYS A 1 528 ? 46.47730 45.22234 15.16199 1.000 45.42359 507 LYS A O 1
ATOM 3971 N N . SER A 1 529 ? 46.31877 43.00488 15.49540 1.000 42.16274 508 SER A N 1
ATOM 3972 C CA . SER A 1 529 ? 44.86643 43.08592 15.39634 1.000 44.63646 508 SER A CA 1
ATOM 3973 C C . SER A 1 529 ? 44.26940 43.79887 16.59068 1.000 41.43790 508 SER A C 1
ATOM 3974 O O . SER A 1 529 ? 43.13707 44.29206 16.50987 1.000 47.36592 508 SER A O 1
ATOM 3977 N N . GLN A 1 530 ? 45.00217 43.88159 17.69985 1.000 45.50051 509 GLN A N 1
ATOM 3978 C CA . GLN A 1 530 ? 44.46852 44.54619 18.87218 1.000 52.30649 509 GLN A CA 1
ATOM 3979 C C . GLN A 1 530 ? 44.98910 45.96795 19.00833 1.000 57.50221 509 GLN A C 1
ATOM 3980 O O . GLN A 1 530 ? 44.60311 46.66372 19.95047 1.000 53.27205 509 GLN A O 1
ATOM 3986 N N . ALA A 1 531 ? 45.81113 46.42290 18.06592 1.000 48.81909 510 ALA A N 1
ATOM 3987 C CA . ALA A 1 531 ? 46.54130 47.67048 18.23447 1.000 51.26486 510 ALA A CA 1
ATOM 3988 C C . ALA A 1 531 ? 45.63099 48.88442 18.08985 1.000 56.65469 510 ALA A C 1
ATOM 3989 O O . ALA A 1 531 ? 44.63025 48.85749 17.37073 1.000 54.67645 510 ALA A O 1
ATOM 3991 N N . GLU A 1 532 ? 45.99607 49.96333 18.78831 1.000 59.63825 511 GLU A N 1
ATOM 3992 C CA . GLU A 1 532 ? 45.40187 51.25990 18.48883 1.000 69.62411 511 GLU A CA 1
ATOM 3993 C C . GLU A 1 532 ? 45.67371 51.63725 17.04171 1.000 62.40387 511 GLU A C 1
ATOM 3994 O O . GLU A 1 532 ? 44.76518 52.05680 16.31950 1.000 65.63663 511 GLU A O 1
ATOM 4000 N N . LYS A 1 533 ? 46.91009 51.45078 16.58991 1.000 57.83278 512 LYS A N 1
ATOM 4001 C CA . LYS A 1 533 ? 47.26600 51.68360 15.19663 1.000 61.63266 512 LYS A CA 1
ATOM 4002 C C . LYS A 1 533 ? 48.56595 50.95517 14.90261 1.000 56.14437 512 LYS A C 1
ATOM 4003 O O . LYS A 1 533 ? 49.35534 50.66116 15.79835 1.000 55.88911 512 LYS A O 1
ATOM 4009 N N . VAL A 1 534 ? 48.77241 50.65185 13.62932 1.000 59.07749 513 VAL A N 1
ATOM 4010 C CA . VAL A 1 534 ? 50.02002 50.07418 13.17333 1.000 59.01722 513 VAL A CA 1
ATOM 4011 C C . VAL A 1 534 ? 50.56286 50.95837 12.06902 1.000 60.07682 513 VAL A C 1
ATOM 4012 O O . VAL A 1 534 ? 49.80524 51.44471 11.22526 1.000 68.42044 513 VAL A O 1
ATOM 4016 N N . PHE A 1 535 ? 51.87047 51.19879 12.10440 1.000 59.39712 514 PHE A N 1
ATOM 4017 C CA . PHE A 1 535 ? 52.54193 52.04448 11.12490 1.000 63.84458 514 PHE A CA 1
ATOM 4018 C C . PHE A 1 535 ? 53.74557 51.28735 10.58416 1.000 67.19380 514 PHE A C 1
ATOM 4019 O O . PHE A 1 535 ? 54.70783 51.05159 11.31844 1.000 59.81259 514 PHE A O 1
ATOM 4027 N N . THR A 1 536 ? 53.70604 50.91051 9.30908 1.000 58.03593 515 THR A N 1
ATOM 4028 C CA . THR A 1 536 ? 54.83466 50.25037 8.66401 1.000 58.04731 515 THR A CA 1
ATOM 4029 C C . THR A 1 536 ? 55.61107 51.25238 7.83023 1.000 73.57033 515 THR A C 1
ATOM 4030 O O . THR A 1 536 ? 55.02930 51.93289 6.98002 1.000 73.00558 515 THR A O 1
ATOM 4034 N N . LEU A 1 537 ? 56.91986 51.32651 8.06055 1.000 80.27955 516 LEU A N 1
ATOM 4035 C CA . LEU A 1 537 ? 57.78344 52.24064 7.31021 1.000 82.88809 516 LEU A CA 1
ATOM 4036 C C . LEU A 1 537 ? 58.15314 51.66200 5.94988 1.000 90.23095 516 LEU A C 1
ATOM 4037 O O . LEU A 1 537 ? 58.65990 50.54608 5.86180 1.000 102.16567 516 LEU A O 1
#